Protein 6Y5P (pdb70)

Foldseek 3Di:
DDLQLLVLLVVFWAWDPDDDQDAAVQQRHGLQDFRPDDDPCCVVHQGRNTKTQGHPVGDIHRSVSQSVVCVVDLSQSWGADPPPGDIDGAGFAAADDWDKDWDWDQDAFAVGPPFIKIKIWIFDQKDAAPPSADDHRHIAHEPDPRQIFIFTPDDLSVVLVVLVVVRVVRNNQWHAAADPVPRDHRYIDGHQQQTQRAGHDCPPVSYDDDPCNSVVNQVSSVVNVGHD/DDLQLLVLLVVFWAWDDDDDQAAQPQQRHGLQDFRNDDDDLCPDDFPRNTKTAGPPPRDIHRSSSQSVVCVPDLSQSWGADPPPRDIDGAGFAAADDWDKDWDWDQDFFAPGPPFIKIKIWIFDQKDAGPPSADDHGDIAHEPDPRQIFIFTPDDLSVQLVVLVVVNVVRSQQWGAAADPVPRDHRYIDGHQAQTQRAGHDCPPVSGDDDPCNSVVNQVSSVVNVGHDD

Nearest PDB structures (foldseek):
  6y5n-assembly2_B  TM=1.003E+00  e=3.113E-47  Homo sapiens
  6y5p-assembly1_A  TM=9.994E-01  e=3.962E-47  Homo sapiens
  6y2x-assembly1_A  TM=8.952E-01  e=2.003E-35  Homo sapiens
  6y3j-assembly1_A  TM=8.336E-01  e=1.776E-35  Homo sapiens
  3pg6-assembly2_B  TM=9.636E-01  e=7.253E-16  Homo sapiens

Secondary structure (DSSP, 8-state):
---SHHHHHHHHEEE-SS--S-B-TTT-SBTTS--S--SGGGTTSS-TT-EEEETTTTEEEEHHHHHHHHHTTT--S-EE-TTT--EES-------S-EEEEEEES-PPTT-TT--EEEEEEE---EE--TTSSSTTSEEB--SPSEEEEEESSHHHHHHHHHHHHHHHTT-SEEEE--TTT--SSEEEE-SS----BSS--TTSSBS--TTHHHHHHHHHHHTT---/----HHHHHHHHEEE-SS--S-B-TTT-SBTTS--S--SGGGTTTS-TT-EEEETTT--EEEHHHHHHHHHTS--SS-EE-TTT--EES-------S-EEEEEEES-PPTT-TT--EEEEEEE---EE--TTSSSTTSEEB--SPSEEEEEESSHHHHHHHHHHHHHHHTT-SEEEE--TTT--SSEEEE-SS----BSS--TTSSBS--TTHHHHHHHHHHHTT----

Sequence (457 aa):
KSKNPEDVVRRYMQKVKNPPDEDCTICMERLVTASGYEGVLRHKGVRPELVGRLGRCGHMYHLLCLVAMYSNGNKDGSLQCPTCKAIYGEKTGTQPPGKMEFHLIPHSLPGFPDTQTIRIVYDIPTGIQGPEHPNPGKKFTARGFPRHCCYLPNNEKGRKVLRLLITAWERRLIFTIGTSNTTGESDTVVWNEIHHKTEFGSNLTGHGYPDASSYLDNVLAELTAQGVSEKSKNPEDVVRRYMQKVKNPPDEDCTICMERLVTASGYEGVLRHKGVRPELVGRLGRCGHMYHLLCLVAMYSNGNKDGSLQCPTCKAIYGEKTGTQPPGKMEFHLIPHSLPGFPDTQTIRIVYDIPTGIQGPEHPNPGKKFTARGFPRHCYLPNNEKGRKVLRLLITAWERRLIFTIGTSNTTGESDTVVWNEIHHKTEFGSNLTGHGYPDASSYLDNVLAELTAQGVSEA

Organism: Homo sapiens (NCBI:txid9606)

Solvent-accessible surface area: 23388 Å² total; per-residue (Å²): 215,46,65,92,25,70,64,0,0,112,81,49,14,114,151,26,158,121,28,54,89,109,59,0,42,0,11,59,79,110,6,84,61,32,4,33,25,148,34,128,67,70,143,191,31,5,156,25,77,35,2,1,122,0,32,228,47,14,61,25,1,0,8,0,0,1,8,1,31,15,26,82,40,125,90,18,5,24,4,84,0,13,65,58,63,38,107,29,34,92,44,30,12,30,7,4,109,31,156,35,77,85,82,85,31,100,105,48,3,18,58,37,97,143,34,76,0,4,61,0,18,0,58,2,83,83,25,118,4,16,125,80,15,93,66,79,54,97,127,5,16,19,128,64,36,66,43,63,2,31,3,0,38,42,144,87,0,100,73,0,18,119,9,0,49,40,0,36,128,56,86,2,0,0,32,9,19,68,18,162,130,93,54,49,60,22,3,2,24,75,45,105,1,101,10,12,56,30,53,36,21,8,24,52,33,78,0,0,31,18,105,37,7,12,80,77,0,29,63,44,0,83,74,12,46,2,72,128,207,51,59,93,25,58,66,0,0,110,76,57,18,91,155,28,176,142,29,52,90,111,54,0,46,0,8,60,81,116,6,85,64,30,5,34,25,148,42,135,52,75,142,156,43,6,148,27,89,42,2,0,94,0,28,169,37,16,58,56,2,0,6,0,0,2,4,0,36,15,31,84,47,139,98,26,5,17,4,85,0,15,66,57,66,26,68,11,35,91,43,34,9,30,7,3,108,38,128,28,62,98,73,85,24,97,112,44,3,17,57,38,108,147,35,84,0,3,60,0,21,0,63,3,82,88,26,110,6,16,124,81,16,79,65,72,51,134,164,6,42,21,136,63,37,72,39,65,2,29,3,0,39,43,143,87,0,102,66,0,13,116,8,0,51,40,0,36,122,57,88,8,0,0,29,8,15,72,19,159,128,105,49,49,63,35,2,2,21,78,58,109,1,105,11,12,58,28,60,34,20,6,24,53,30,77,0,0,27,19,102,32,7,10,78,77,0,27,63,44,0,82,65,31,40,2,72,73,156

CATH classification: 3.30.40.10 (+1 more: 3.30.390.130)

GO terms:
  GO:0031625 ubiquitin protein ligase binding (F, IPI)
  GO:0003713 transcription coactivator activity (F, TAS)
  GO:0005737 cytoplasm (C, TAS)
  GO:0006366 transcription by RNA polymerase II (P, TAS)
  GO:0007166 cell surface receptor signaling pathway (P, TAS)
  GO:0005829 cytosol (C, TAS)
  GO:0005515 protein binding (F, IPI)
  GO:0005654 nucleoplasm (C, IDA)
  GO:0005829 cytosol (C, IDA)
  GO:0016604 nuclear body (C, IDA)
  GO:0005112 Notch binding (F, IDA)
  GO:0045665 negative regulation of neuron differentiation (P, IGI)
  GO:0008593 regulation of Notch signaling pathway (P, IGI)

Structure (mmCIF, N/CA/C/O backbone):
data_6Y5P
#
_entry.id   6Y5P
#
_cell.length_a   66.850
_cell.length_b   85.254
_cell.length_c   130.949
_cell.angle_alpha   90.000
_cell.angle_beta   90.000
_cell.angle_gamma   90.000
#
_symmetry.space_group_name_H-M   'P 21 21 21'
#
loop_
_entity.id
_entity.type
_entity.pdbx_description
1 polymer 'E3 ubiquitin-protein ligase DTX1'
2 non-polymer NICOTINAMIDE-ADENINE-DINUCLEOTIDE
3 non-polymer 1,2-ETHANEDIOL
4 non-polymer 'ZINC ION'
5 water water
#
loop_
_atom_site.group_PDB
_atom_site.id
_atom_site.type_symbol
_atom_site.label_atom_id
_atom_site.label_alt_id
_atom_site.label_comp_id
_atom_site.label_asym_id
_atom_site.label_entity_id
_atom_site.label_seq_id
_atom_site.pdbx_PDB_ins_code
_atom_site.Cartn_x
_atom_site.Cartn_y
_atom_site.Cartn_z
_atom_site.occupancy
_atom_site.B_iso_or_equiv
_atom_site.auth_seq_id
_atom_site.auth_comp_id
_atom_site.auth_asym_id
_atom_site.auth_atom_id
_atom_site.pdbx_PDB_model_num
ATOM 1 N N . LYS A 1 3 ? 57.214 65.576 21.785 1.00 70.58 388 LYS A N 1
ATOM 2 C CA . LYS A 1 3 ? 57.827 66.858 21.448 1.00 66.22 388 LYS A CA 1
ATOM 3 C C . LYS A 1 3 ? 58.151 66.826 19.954 1.00 63.21 388 LYS A C 1
ATOM 4 O O . LYS A 1 3 ? 58.348 65.744 19.392 1.00 63.72 388 LYS A O 1
ATOM 22 N N . SER A 1 4 ? 58.207 67.982 19.293 1.00 55.20 389 SER A N 1
ATOM 23 C CA . SER A 1 4 ? 58.402 67.962 17.846 1.00 44.15 389 SER A CA 1
ATOM 24 C C . SER A 1 4 ? 59.750 67.335 17.503 1.00 51.26 389 SER A C 1
ATOM 25 O O . SER A 1 4 ? 60.757 67.606 18.157 1.00 54.76 389 SER A O 1
ATOM 33 N N . LYS A 1 5 ? 59.763 66.498 16.464 1.00 48.50 390 LYS A N 1
ATOM 34 C CA . LYS A 1 5 ? 60.987 65.873 15.962 1.00 45.89 390 LYS A CA 1
ATOM 35 C C . LYS A 1 5 ? 61.560 66.605 14.748 1.00 36.17 390 LYS A C 1
ATOM 36 O O . LYS A 1 5 ? 62.516 66.117 14.137 1.00 33.36 390 LYS A O 1
ATOM 55 N N . ASN A 1 6 ? 60.987 67.761 14.405 1.00 34.97 391 ASN A N 1
ATOM 56 C CA . ASN A 1 6 ? 61.406 68.564 13.256 1.00 40.89 391 ASN A CA 1
ATOM 57 C C . ASN A 1 6 ? 62.800 69.151 13.492 1.00 46.59 391 ASN A C 1
ATOM 58 O O . ASN A 1 6 ? 63.133 69.531 14.623 1.00 55.84 391 ASN A O 1
ATOM 69 N N . PRO A 1 7 ? 63.628 69.249 12.449 1.00 33.56 392 PRO A N 1
ATOM 70 C CA . PRO A 1 7 ? 65.025 69.673 12.668 1.00 38.76 392 PRO A CA 1
ATOM 71 C C . PRO A 1 7 ? 65.145 70.977 13.432 1.00 34.09 392 PRO A C 1
ATOM 72 O O . PRO A 1 7 ? 65.882 71.026 14.409 1.00 25.92 392 PRO A O 1
ATOM 83 N N . GLU A 1 8 ? 64.447 72.036 13.035 1.00 29.31 393 GLU A N 1
ATOM 84 C CA . GLU A 1 8 ? 64.666 73.304 13.725 1.00 32.48 393 GLU A CA 1
ATOM 85 C C . GLU A 1 8 ? 64.231 73.228 15.187 1.00 29.98 393 GLU A C 1
ATOM 86 O O . GLU A 1 8 ? 64.899 73.768 16.085 1.00 29.81 393 GLU A O 1
ATOM 98 N N . ASP A 1 9 ? 63.097 72.588 15.450 1.00 26.25 394 ASP A N 1
ATOM 99 C CA . ASP A 1 9 ? 62.615 72.508 16.827 1.00 28.01 394 ASP A CA 1
ATOM 100 C C . ASP A 1 9 ? 63.545 71.689 17.712 1.00 28.98 394 ASP A C 1
ATOM 101 O O . ASP A 1 9 ? 63.770 72.057 18.870 1.00 26.52 394 ASP A O 1
ATOM 110 N N . VAL A 1 10 ? 64.028 70.544 17.217 1.00 26.64 395 VAL A N 1
ATOM 111 C CA . VAL A 1 10 ? 64.915 69.696 18.012 1.00 28.77 395 VAL A CA 1
ATOM 112 C C . VAL A 1 10 ? 66.207 70.426 18.303 1.00 30.00 395 VAL A C 1
ATOM 113 O O . VAL A 1 10 ? 66.706 70.419 19.433 1.00 31.45 395 VAL A O 1
ATOM 126 N N . VAL A 1 11 ? 66.794 71.042 17.276 1.00 24.22 396 VAL A N 1
ATOM 127 C CA . VAL A 1 11 ? 68.062 71.718 17.469 1.00 26.21 396 VAL A CA 1
ATOM 128 C C . VAL A 1 11 ? 67.891 72.899 18.410 1.00 27.38 396 VAL A C 1
ATOM 129 O O . VAL A 1 11 ? 68.680 73.087 19.340 1.00 31.52 396 VAL A O 1
ATOM 142 N N . ARG A 1 12 ? 66.852 73.703 18.203 1.00 22.19 397 ARG A N 1
ATOM 143 C CA . ARG A 1 12 ? 66.639 74.831 19.105 1.00 25.36 397 ARG A CA 1
ATOM 144 C C . ARG A 1 12 ? 66.422 74.378 20.547 1.00 29.16 397 ARG A C 1
ATOM 145 O O . ARG A 1 12 ? 66.774 75.104 21.485 1.00 29.85 397 ARG A O 1
ATOM 166 N N . ARG A 1 13 ? 65.859 73.196 20.747 1.00 24.65 398 ARG A N 1
ATOM 167 C CA . ARG A 1 13 ? 65.610 72.698 22.099 1.00 27.43 398 ARG A CA 1
ATOM 168 C C . ARG A 1 13 ? 66.906 72.520 22.893 1.00 27.79 398 ARG A C 1
ATOM 169 O O . ARG A 1 13 ? 66.926 72.742 24.106 1.00 27.72 398 ARG A O 1
ATOM 190 N N . TYR A 1 14 ? 67.992 72.110 22.238 1.00 25.21 399 TYR A N 1
ATOM 191 C CA . TYR A 1 14 ? 69.218 71.736 22.932 1.00 23.59 399 TYR A CA 1
ATOM 192 C C . TYR A 1 14 ? 70.366 72.704 22.749 1.00 26.21 399 TYR A C 1
ATOM 193 O O . TYR A 1 14 ? 71.414 72.524 23.390 1.00 29.94 399 TYR A O 1
ATOM 211 N N . MET A 1 15 ? 70.175 73.755 21.975 1.00 21.71 400 MET A N 1
ATOM 212 C CA . MET A 1 15 ? 71.221 74.721 21.687 1.00 23.97 400 MET A CA 1
ATOM 213 C C . MET A 1 15 ? 70.995 75.984 22.492 1.00 28.01 400 MET A C 1
ATOM 214 O O . MET A 1 15 ? 69.883 76.505 22.524 1.00 33.35 400 MET A O 1
ATOM 228 N N . GLN A 1 16 ? 72.041 76.460 23.150 1.00 26.81 401 GLN A N 1
ATOM 229 C CA . GLN A 1 16 ? 71.983 77.698 23.929 1.00 24.94 401 GLN A CA 1
ATOM 230 C C . GLN A 1 16 ? 72.724 78.807 23.201 1.00 28.92 401 GLN A C 1
ATOM 231 O O . GLN A 1 16 ? 73.936 78.699 22.937 1.00 28.23 401 GLN A O 1
ATOM 245 N N . LYS A 1 17 ? 72.026 79.909 22.945 1.00 29.73 402 LYS A N 1
ATOM 246 C CA . LYS A 1 17 ? 72.627 80.986 22.164 1.00 39.28 402 LYS A CA 1
ATOM 247 C C . LYS A 1 17 ? 73.902 81.510 22.816 1.00 32.63 402 LYS A C 1
ATOM 248 O O . LYS A 1 17 ? 73.995 81.618 24.045 1.00 32.66 402 LYS A O 1
ATOM 267 N N . VAL A 1 18 ? 74.878 81.805 21.958 1.00 30.11 403 VAL A N 1
ATOM 268 C CA . VAL A 1 18 ? 76.155 82.426 22.297 1.00 37.51 403 VAL A CA 1
ATOM 269 C C . VAL A 1 18 ? 76.187 83.792 21.624 1.00 35.92 403 VAL A C 1
ATOM 270 O O . VAL A 1 18 ? 76.170 83.882 20.395 1.00 34.38 403 VAL A O 1
ATOM 283 N N . LYS A 1 19 ? 76.262 84.859 22.408 1.00 47.75 404 LYS A N 1
ATOM 284 C CA . LYS A 1 19 ? 76.251 86.186 21.799 1.00 48.18 404 LYS A CA 1
ATOM 285 C C . LYS A 1 19 ? 77.590 86.512 21.144 1.00 42.48 404 LYS A C 1
ATOM 286 O O . LYS A 1 19 ? 77.628 87.073 20.037 1.00 43.85 404 LYS A O 1
ATOM 305 N N . ASN A 1 20 ? 78.705 86.160 21.793 1.00 35.44 405 ASN A N 1
ATOM 306 C CA . ASN A 1 20 ? 80.038 86.535 21.305 1.00 43.09 405 ASN A CA 1
ATOM 307 C C . ASN A 1 20 ? 80.868 85.271 21.101 1.00 50.25 405 ASN A C 1
ATOM 308 O O . ASN A 1 20 ? 81.696 84.904 21.951 1.00 39.20 405 ASN A O 1
ATOM 319 N N . PRO A 1 21 ? 80.669 84.568 19.994 1.00 44.59 406 PRO A N 1
ATOM 320 C CA . PRO A 1 21 ? 81.405 83.326 19.785 1.00 36.93 406 PRO A CA 1
ATOM 321 C C . PRO A 1 21 ? 82.874 83.589 19.508 1.00 36.41 406 PRO A C 1
ATOM 322 O O . PRO A 1 21 ? 83.255 84.652 18.986 1.00 35.65 406 PRO A O 1
ATOM 333 N N . PRO A 1 22 ? 83.726 82.621 19.801 1.00 34.12 407 PRO A N 1
ATOM 334 C CA . PRO A 1 22 ? 85.152 82.771 19.499 1.00 33.46 407 PRO A CA 1
ATOM 335 C C . PRO A 1 22 ? 85.443 82.539 18.025 1.00 45.83 407 PRO A C 1
ATOM 336 O O . PRO A 1 22 ? 84.667 81.945 17.277 1.00 54.23 407 PRO A O 1
ATOM 347 N N . ASP A 1 23 ? 86.621 83.010 17.636 1.00 43.19 408 ASP A N 1
ATOM 348 C CA . ASP A 1 23 ? 87.112 82.889 16.274 1.00 36.05 408 ASP A CA 1
ATOM 349 C C . ASP A 1 23 ? 87.731 81.503 16.088 1.00 44.86 408 ASP A C 1
ATOM 350 O O . ASP A 1 23 ? 88.936 81.330 15.917 1.00 40.48 408 ASP A O 1
ATOM 359 N N . GLU A 1 24 ? 86.864 80.504 16.215 1.00 36.76 409 GLU A N 1
ATOM 360 C CA . GLU A 1 24 ? 87.215 79.104 16.057 1.00 36.12 409 GLU A CA 1
ATOM 361 C C . GLU A 1 24 ? 86.246 78.430 15.097 1.00 34.55 409 GLU A C 1
ATOM 362 O O . GLU A 1 24 ? 85.133 78.903 14.862 1.00 37.90 409 GLU A O 1
ATOM 374 N N . ASP A 1 25 ? 86.700 77.289 14.578 1.00 34.20 410 ASP A N 1
ATOM 375 C CA . ASP A 1 25 ? 85.961 76.588 13.538 1.00 37.18 410 ASP A CA 1
ATOM 376 C C . ASP A 1 25 ? 84.697 75.965 14.103 1.00 28.99 410 ASP A C 1
ATOM 377 O O . ASP A 1 25 ? 84.723 75.301 15.146 1.00 34.35 410 ASP A O 1
ATOM 386 N N . CYS A 1 26 ? 83.589 76.152 13.387 1.00 25.02 411 CYS A N 1
ATOM 387 C CA . CYS A 1 26 ? 82.457 75.247 13.496 1.00 24.52 411 CYS A CA 1
ATOM 388 C C . CYS A 1 26 ? 82.863 73.924 12.877 1.00 28.95 411 CYS A C 1
ATOM 389 O O . CYS A 1 26 ? 83.186 73.871 11.689 1.00 29.43 411 CYS A O 1
ATOM 396 N N . THR A 1 27 ? 82.846 72.854 13.643 1.00 24.93 412 THR A N 1
ATOM 397 C CA . THR A 1 27 ? 83.350 71.610 13.069 1.00 28.61 412 THR A CA 1
ATOM 398 C C . THR A 1 27 ? 82.301 70.848 12.263 1.00 26.58 412 THR A C 1
ATOM 399 O O . THR A 1 27 ? 82.570 69.709 11.821 1.00 31.36 412 THR A O 1
ATOM 410 N N . ILE A 1 28 ? 81.153 71.464 11.977 1.00 24.62 413 ILE A N 1
ATOM 411 C CA . ILE A 1 28 ? 80.233 70.903 10.999 1.00 23.40 413 ILE A CA 1
ATOM 412 C C . ILE A 1 28 ? 80.534 71.479 9.616 1.00 29.12 413 ILE A C 1
ATOM 413 O O . ILE A 1 28 ? 80.761 70.726 8.654 1.00 27.43 413 ILE A O 1
ATOM 429 N N . CYS A 1 29 ? 80.505 72.811 9.485 1.00 24.43 414 CYS A N 1
ATOM 430 C CA . CYS A 1 29 ? 80.687 73.425 8.166 1.00 24.47 414 CYS A CA 1
ATOM 431 C C . CYS A 1 29 ? 82.130 73.845 7.893 1.00 27.31 414 CYS A C 1
ATOM 432 O O . CYS A 1 29 ? 82.461 74.193 6.748 1.00 24.38 414 CYS A O 1
ATOM 439 N N . MET A 1 30 ? 82.976 73.835 8.917 1.00 23.80 415 MET A N 1
ATOM 440 C CA . MET A 1 30 ? 84.385 74.238 8.859 1.00 28.00 415 MET A CA 1
ATOM 441 C C . MET A 1 30 ? 84.584 75.693 8.455 1.00 33.92 415 MET A C 1
ATOM 442 O O . MET A 1 30 ? 85.664 76.067 7.993 1.00 31.24 415 MET A O 1
ATOM 456 N N . GLU A 1 31 ? 83.576 76.533 8.646 1.00 26.97 416 GLU A N 1
ATOM 457 C CA . GLU A 1 31 ? 83.747 77.975 8.689 1.00 25.18 416 GLU A CA 1
ATOM 458 C C . GLU A 1 31 ? 83.865 78.426 10.135 1.00 29.02 416 GLU A C 1
ATOM 459 O O . GLU A 1 31 ? 83.416 77.748 11.056 1.00 30.03 416 GLU A O 1
ATOM 471 N N . ARG A 1 32 ? 84.468 79.595 10.328 1.00 25.95 417 ARG A N 1
ATOM 472 C CA . ARG A 1 32 ? 84.617 80.120 11.676 1.00 27.18 417 ARG A CA 1
ATOM 473 C C . ARG A 1 32 ? 83.264 80.463 12.298 1.00 32.67 417 ARG A C 1
ATOM 474 O O . ARG A 1 32 ? 82.322 80.857 11.624 1.00 31.66 417 ARG A O 1
ATOM 495 N N . LEU A 1 33 ? 83.175 80.316 13.612 1.00 26.87 418 LEU A N 1
ATOM 496 C CA . LEU A 1 33 ? 81.930 80.600 14.305 1.00 25.98 418 LEU A CA 1
ATOM 497 C C . LEU A 1 33 ? 81.572 82.080 14.271 1.00 28.75 418 LEU A C 1
ATOM 498 O O . LEU A 1 33 ? 80.408 82.419 14.493 1.00 33.20 418 LEU A O 1
ATOM 514 N N . VAL A 1 34 ? 82.527 82.973 13.978 1.00 33.27 419 VAL A N 1
ATOM 515 C CA . VAL A 1 34 ? 82.248 84.410 13.913 1.00 34.01 419 VAL A CA 1
ATOM 516 C C . VAL A 1 34 ? 81.807 84.849 12.525 1.00 34.23 419 VAL A C 1
ATOM 517 O O . VAL A 1 34 ? 81.575 86.046 12.298 1.00 40.40 419 VAL A O 1
ATOM 530 N N . THR A 1 35 ? 81.693 83.927 11.595 1.00 34.30 420 THR A N 1
ATOM 531 C CA . THR A 1 35 ? 81.102 84.220 10.304 1.00 35.34 420 THR A CA 1
ATOM 532 C C . THR A 1 35 ? 79.870 83.337 10.071 1.00 38.07 420 THR A C 1
ATOM 533 O O . THR A 1 35 ? 79.513 82.490 10.891 1.00 33.04 420 THR A O 1
ATOM 544 N N . ALA A 1 36 ? 79.224 83.543 8.928 1.00 33.98 421 ALA A N 1
ATOM 545 C CA . ALA A 1 36 ? 78.017 82.804 8.579 1.00 34.85 421 ALA A CA 1
ATOM 546 C C . ALA A 1 36 ? 78.303 81.320 8.383 1.00 26.33 421 ALA A C 1
ATOM 547 O O . ALA A 1 36 ? 79.354 80.923 7.859 1.00 29.81 421 ALA A O 1
ATOM 554 N N . SER A 1 37 ? 77.322 80.494 8.780 1.00 24.19 422 SER A N 1
ATOM 555 C CA . SER A 1 37 ? 77.324 79.079 8.458 1.00 25.31 422 SER A CA 1
ATOM 556 C C . SER A 1 37 ? 77.700 78.848 7.004 1.00 25.77 422 SER A C 1
ATOM 557 O O . SER A 1 37 ? 77.261 79.582 6.117 1.00 27.35 422 SER A O 1
ATOM 565 N N . GLY A 1 38 ? 78.442 77.778 6.753 1.00 29.16 423 GLY A N 1
ATOM 566 C CA . GLY A 1 38 ? 78.770 77.401 5.389 1.00 27.91 423 GLY A CA 1
ATOM 567 C C . GLY A 1 38 ? 77.687 76.612 4.670 1.00 27.82 423 GLY A C 1
ATOM 568 O O . GLY A 1 38 ? 77.813 76.328 3.480 1.00 29.55 423 GLY A O 1
ATOM 572 N N . TYR A 1 39 ? 76.614 76.242 5.364 1.00 25.27 424 TYR A N 1
ATOM 573 C CA . TYR A 1 39 ? 75.525 75.511 4.724 1.00 23.56 424 TYR A CA 1
ATOM 574 C C . TYR A 1 39 ? 74.756 76.388 3.750 1.00 22.93 424 TYR A C 1
ATOM 575 O O . TYR A 1 39 ? 74.266 77.445 4.122 1.00 29.75 424 TYR A O 1
ATOM 593 N N . GLU A 1 40 ? 74.545 75.894 2.518 1.00 27.40 425 GLU A N 1
ATOM 594 C CA . GLU A 1 40 ? 73.746 76.647 1.557 1.00 34.25 425 GLU A CA 1
ATOM 595 C C . GLU A 1 40 ? 72.621 75.832 0.918 1.00 38.38 425 GLU A C 1
ATOM 596 O O . GLU A 1 40 ? 72.079 76.227 -0.119 1.00 52.24 425 GLU A O 1
ATO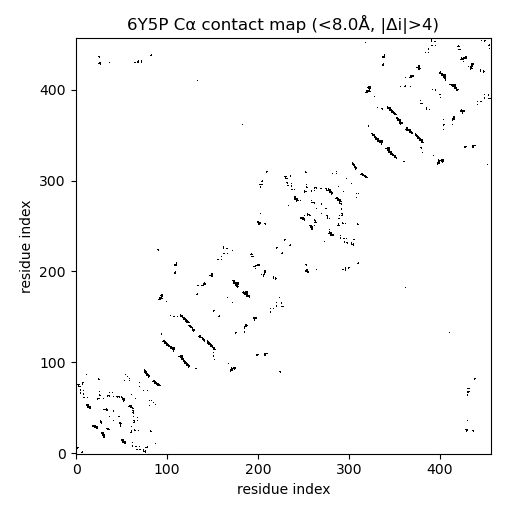M 608 N N . GLY A 1 41 ? 72.221 74.739 1.535 1.00 32.23 426 GLY A N 1
ATOM 609 C CA . GLY A 1 41 ? 71.127 73.934 1.014 1.00 33.27 426 GLY A CA 1
ATOM 610 C C . GLY A 1 41 ? 69.751 74.554 1.229 1.00 41.23 426 GLY A C 1
ATOM 611 O O . GLY A 1 41 ? 69.582 75.696 1.670 1.00 33.17 426 GLY A O 1
ATOM 615 N N . VAL A 1 42 ? 68.740 73.737 0.939 1.00 44.13 427 VAL A N 1
ATOM 616 C CA . VAL A 1 42 ? 67.385 74.247 0.825 1.00 34.58 427 VAL A CA 1
ATOM 617 C C . VAL A 1 42 ? 66.867 74.781 2.159 1.00 27.57 427 VAL A C 1
ATOM 618 O O . VAL A 1 42 ? 66.011 75.675 2.178 1.00 33.40 427 VAL A O 1
ATOM 631 N N . LEU A 1 43 ? 67.385 74.286 3.290 1.00 24.85 428 LEU A N 1
ATOM 632 C CA . LEU A 1 43 ? 66.868 74.721 4.584 1.00 25.13 428 LEU A CA 1
ATOM 633 C C . LEU A 1 43 ? 67.353 76.119 4.980 1.00 30.48 428 LEU A C 1
ATOM 634 O O . LEU A 1 43 ? 66.870 76.665 5.982 1.00 30.84 428 LEU A O 1
ATOM 650 N N . ARG A 1 44 ? 68.307 76.698 4.248 1.00 30.12 429 ARG A N 1
ATOM 651 C CA . ARG A 1 44 ? 68.768 78.034 4.610 1.00 30.98 429 ARG A CA 1
ATOM 652 C C . ARG A 1 44 ? 67.728 79.079 4.257 1.00 42.88 429 ARG A C 1
ATOM 653 O O . ARG A 1 44 ? 67.539 80.045 5.013 1.00 48.72 429 ARG A O 1
ATOM 674 N N . HIS A 1 45 ? 66.974 78.842 3.188 1.00 46.20 430 HIS A N 1
ATOM 675 C CA . HIS A 1 45 ? 66.017 79.834 2.715 1.00 57.48 430 HIS A CA 1
ATOM 676 C C . HIS A 1 45 ? 64.946 80.075 3.767 1.00 42.96 430 HIS A C 1
ATOM 677 O O . HIS A 1 45 ? 64.203 79.158 4.136 1.00 36.99 430 HIS A O 1
ATOM 691 N N . LYS A 1 46 ? 64.867 81.320 4.237 1.00 39.53 431 LYS A N 1
ATOM 692 C CA . LYS A 1 46 ? 63.911 81.703 5.277 1.00 49.71 431 LYS A CA 1
ATOM 693 C C . LYS A 1 46 ? 64.039 80.796 6.495 1.00 40.94 431 LYS A C 1
ATOM 694 O O . LYS A 1 46 ? 63.056 80.435 7.137 1.00 36.60 431 LYS A O 1
ATOM 713 N N . GLY A 1 47 ? 65.262 80.404 6.820 1.00 44.66 432 GLY A N 1
ATOM 714 C CA . GLY A 1 47 ? 65.446 79.559 7.982 1.00 55.56 432 GLY A CA 1
ATOM 715 C C . GLY A 1 47 ? 66.240 80.226 9.080 1.00 55.12 432 GLY A C 1
ATOM 716 O O . GLY A 1 47 ? 66.243 81.450 9.201 1.00 37.08 432 GLY A O 1
ATOM 720 N N . VAL A 1 48 ? 66.881 79.411 9.912 1.00 54.44 433 VAL A N 1
ATOM 721 C CA . VAL A 1 48 ? 67.745 79.917 10.969 1.00 47.10 433 VAL A CA 1
ATOM 722 C C . VAL A 1 48 ? 68.743 80.913 10.389 1.00 49.44 433 VAL A C 1
ATOM 723 O O . VAL A 1 48 ? 69.422 80.624 9.395 1.00 54.87 433 VAL A O 1
ATOM 736 N N . ARG A 1 49 ? 68.859 82.078 11.027 1.00 32.50 434 ARG A N 1
ATOM 737 C CA . ARG A 1 49 ? 69.870 83.046 10.601 1.00 32.37 434 ARG A CA 1
ATOM 738 C C . ARG A 1 49 ? 71.248 82.383 10.614 1.00 30.21 434 ARG A C 1
ATOM 739 O O . ARG A 1 49 ? 71.592 81.693 11.589 1.00 34.72 434 ARG A O 1
ATOM 760 N N . PRO A 1 50 ? 72.052 82.550 9.559 1.00 27.34 435 PRO A N 1
ATOM 761 C CA . PRO A 1 50 ? 73.296 81.745 9.433 1.00 29.95 435 PRO A CA 1
ATOM 762 C C . PRO A 1 50 ? 74.371 82.111 10.413 1.00 28.39 435 PRO A C 1
ATOM 763 O O . PRO A 1 50 ? 75.299 81.309 10.590 1.00 31.31 435 PRO A O 1
ATOM 774 N N . GLU A 1 51 ? 74.298 83.279 11.041 1.00 37.05 436 GLU A N 1
ATOM 775 C CA . GLU A 1 51 ? 75.314 83.730 11.987 1.00 41.77 436 GLU A CA 1
ATOM 776 C C . GLU A 1 51 ? 75.079 83.231 13.403 1.00 31.46 436 GLU A C 1
ATOM 777 O O . GLU A 1 51 ? 75.959 83.380 14.266 1.00 35.39 436 GLU A O 1
ATOM 789 N N . LEU A 1 52 ? 73.906 82.673 13.668 1.00 27.52 437 LEU A N 1
ATOM 790 C CA . LEU A 1 52 ? 73.553 82.268 15.014 1.00 24.31 437 LEU A CA 1
ATOM 791 C C . LEU A 1 52 ? 74.375 81.061 15.450 1.00 26.42 437 LEU A C 1
ATOM 792 O O . LEU A 1 52 ? 74.473 80.066 14.731 1.00 30.25 437 LEU A O 1
ATOM 808 N N . VAL A 1 53 ? 74.950 81.159 16.629 1.00 25.17 438 VAL A N 1
ATOM 809 C CA . VAL A 1 53 ? 75.804 80.126 17.200 1.00 24.61 438 VAL A CA 1
ATOM 810 C C . VAL A 1 53 ? 75.237 79.724 18.538 1.00 24.33 438 VAL A C 1
ATOM 811 O O . VAL A 1 53 ? 74.707 80.563 19.282 1.00 28.52 438 VAL A O 1
ATOM 824 N N . GLY A 1 54 ? 75.323 78.437 18.841 1.00 24.02 439 GLY A N 1
ATOM 825 C CA . GLY A 1 54 ? 74.857 77.936 20.114 1.00 29.26 439 GLY A CA 1
ATOM 826 C C . GLY A 1 54 ? 75.809 76.913 20.704 1.00 27.03 439 GLY A C 1
ATOM 827 O O . GLY A 1 54 ? 76.622 76.316 19.993 1.00 26.39 439 GLY A O 1
ATOM 831 N N . ARG A 1 55 ? 75.663 76.705 22.028 1.00 24.28 440 ARG A N 1
ATOM 832 C CA . ARG A 1 55 ? 76.347 75.656 22.765 1.00 22.95 440 ARG A CA 1
ATOM 833 C C . ARG A 1 55 ? 75.373 74.496 22.914 1.00 24.43 440 ARG A C 1
ATOM 834 O O . ARG A 1 55 ? 74.244 74.672 23.397 1.00 22.13 440 ARG A O 1
ATOM 855 N N . LEU A 1 56 ? 75.838 73.306 22.567 1.00 23.59 441 LEU A N 1
ATOM 856 C CA . LEU A 1 56 ? 74.979 72.130 22.525 1.00 20.83 441 LEU A CA 1
ATOM 857 C C . LEU A 1 56 ? 74.911 71.386 23.854 1.00 23.29 441 LEU A C 1
ATOM 858 O O . LEU A 1 56 ? 75.934 70.930 24.379 1.00 24.34 441 LEU A O 1
ATOM 874 N N . GLY A 1 57 ? 73.698 71.252 24.373 1.00 23.43 442 GLY A N 1
ATOM 875 C CA . GLY A 1 57 ? 73.401 70.376 25.505 1.00 25.25 442 GLY A CA 1
ATOM 876 C C . GLY A 1 57 ? 74.349 70.553 26.678 1.00 30.96 442 GLY A C 1
ATOM 877 O O . GLY A 1 57 ? 74.693 71.677 27.070 1.00 27.50 442 GLY A O 1
ATOM 881 N N . ARG A 1 58 ? 74.744 69.421 27.268 1.00 24.52 443 ARG A N 1
ATOM 882 C CA . ARG A 1 58 ? 75.570 69.398 28.468 1.00 29.29 443 ARG A CA 1
ATOM 883 C C . ARG A 1 58 ? 77.049 69.528 28.141 1.00 26.56 443 ARG A C 1
ATOM 884 O O . ARG A 1 58 ? 77.828 69.993 28.973 1.00 29.97 443 ARG A O 1
ATOM 905 N N . CYS A 1 59 ? 77.479 69.102 26.955 1.00 25.27 444 CYS A N 1
ATOM 906 C CA . CYS A 1 59 ? 78.889 69.180 26.653 1.00 25.52 444 CYS A CA 1
ATOM 907 C C . CYS A 1 59 ? 79.287 70.579 26.238 1.00 23.98 444 CYS A C 1
ATOM 908 O O . CYS A 1 59 ? 80.441 70.958 26.426 1.00 26.53 444 CYS A O 1
ATOM 915 N N . GLY A 1 60 ? 78.353 71.374 25.758 1.00 26.02 445 GLY A N 1
ATOM 916 C CA . GLY A 1 60 ? 78.647 72.750 25.430 1.00 23.86 445 GLY A CA 1
ATOM 917 C C . GLY A 1 60 ? 79.356 72.987 24.108 1.00 24.75 445 GLY A C 1
ATOM 918 O O . GLY A 1 60 ? 79.784 74.109 23.852 1.00 22.28 445 GLY A O 1
ATOM 922 N N . HIS A 1 61 ? 79.522 71.976 23.258 1.00 23.61 446 HIS A N 1
ATOM 923 C CA . HIS A 1 61 ? 80.246 72.216 22.035 1.00 26.25 446 HIS A CA 1
ATOM 924 C C . HIS A 1 61 ? 79.447 73.162 21.152 1.00 25.39 446 HIS A C 1
ATOM 925 O O . HIS A 1 61 ? 78.211 73.158 21.151 1.00 24.07 446 HIS A O 1
ATOM 939 N N . MET A 1 62 ? 80.166 74.011 20.433 1.00 22.43 447 MET A N 1
ATOM 940 C CA . MET A 1 62 ? 79.548 75.135 19.743 1.00 26.88 447 MET A CA 1
ATOM 941 C C . MET A 1 62 ? 79.470 74.915 18.235 1.00 26.52 447 MET A C 1
ATOM 942 O O . MET A 1 62 ? 80.441 74.490 17.593 1.00 27.03 447 MET A O 1
ATOM 956 N N . TYR A 1 63 ? 78.336 75.301 17.667 1.00 26.04 448 TYR A N 1
ATOM 957 C CA . TYR A 1 63 ? 78.069 75.181 16.233 1.00 21.14 448 TYR A CA 1
ATOM 958 C C . TYR A 1 63 ? 77.196 76.337 15.785 1.00 22.95 448 TYR A C 1
ATOM 959 O O . TYR A 1 63 ? 76.437 76.891 16.582 1.00 24.08 448 TYR A O 1
ATOM 977 N N . HIS A 1 64 ? 77.262 76.671 14.486 1.00 25.02 449 HIS A N 1
ATOM 978 C CA . HIS A 1 64 ? 76.168 77.432 13.891 1.00 22.20 449 HIS A CA 1
ATOM 979 C C . HIS A 1 64 ? 74.897 76.629 14.070 1.00 22.70 449 HIS A C 1
ATOM 980 O O . HIS A 1 64 ? 74.878 75.420 13.809 1.00 21.76 449 HIS A O 1
ATOM 994 N N . LEU A 1 65 ? 73.849 77.286 14.548 1.00 26.26 450 LEU A N 1
ATOM 995 C CA . LEU A 1 65 ? 72.579 76.590 14.691 1.00 26.85 450 LEU A CA 1
ATOM 996 C C . LEU A 1 65 ? 72.157 75.992 13.354 1.00 28.04 450 LEU A C 1
ATOM 997 O O . LEU A 1 65 ? 71.715 74.846 13.297 1.00 22.83 450 LEU A O 1
ATOM 1013 N N . LEU A 1 66 ? 72.321 76.752 12.267 1.00 24.62 451 LEU A N 1
ATOM 1014 C CA . LEU A 1 66 ? 71.909 76.276 10.942 1.00 25.11 451 LEU A CA 1
ATOM 1015 C C . LEU A 1 66 ? 72.625 75.003 10.566 1.00 23.32 451 LEU A C 1
ATOM 1016 O O . LEU A 1 66 ? 72.042 74.128 9.909 1.00 27.44 451 LEU A O 1
ATOM 1032 N N . CYS A 1 67 ? 73.906 74.895 10.927 1.00 21.89 452 CYS A N 1
ATOM 1033 C CA . CYS A 1 67 ? 74.666 73.686 10.605 1.00 20.44 452 CYS A CA 1
ATOM 1034 C C . CYS A 1 67 ? 74.102 72.461 11.317 1.00 22.66 452 CYS A C 1
ATOM 1035 O O . CYS A 1 67 ? 74.037 71.365 10.749 1.00 21.45 452 CYS A O 1
ATOM 1042 N N . LEU A 1 68 ? 73.735 72.607 12.581 1.00 25.93 453 LEU A N 1
ATOM 1043 C CA . LEU A 1 68 ? 73.221 71.439 13.283 1.00 22.56 453 LEU A CA 1
ATOM 1044 C C . LEU A 1 68 ? 71.830 71.069 12.774 1.00 22.24 453 LEU A C 1
ATOM 1045 O O . LEU A 1 68 ? 71.467 69.874 12.731 1.00 23.64 453 LEU A O 1
ATOM 1061 N N . VAL A 1 69 ? 71.054 72.068 12.350 1.00 25.31 454 VAL A N 1
ATOM 1062 C CA . VAL A 1 69 ? 69.763 71.796 11.717 1.00 28.60 454 VAL A CA 1
ATOM 1063 C C . VAL A 1 69 ? 69.964 70.951 10.466 1.00 26.14 454 VAL A C 1
ATOM 1064 O O . VAL A 1 69 ? 69.288 69.935 10.265 1.00 23.65 454 VAL A O 1
ATOM 1077 N N . ALA A 1 70 ? 70.927 71.337 9.619 1.00 26.05 455 ALA A N 1
ATOM 1078 C CA . ALA A 1 70 ? 71.209 70.574 8.407 1.00 27.67 455 ALA A CA 1
ATOM 1079 C C . ALA A 1 70 ? 71.690 69.160 8.727 1.00 26.16 455 ALA A C 1
ATOM 1080 O O . ALA A 1 70 ? 71.261 68.174 8.104 1.00 27.40 455 ALA A O 1
ATOM 1087 N N . MET A 1 71 ? 72.613 69.038 9.669 1.00 24.17 456 MET A N 1
ATOM 1088 C CA . MET A 1 71 ? 73.126 67.731 10.014 1.00 22.13 456 MET A CA 1
ATOM 1089 C C . MET A 1 71 ? 71.993 66.840 10.514 1.00 26.07 456 MET A C 1
ATOM 1090 O O . MET A 1 71 ? 71.861 65.682 10.091 1.00 26.36 456 MET A O 1
ATOM 1104 N N . TYR A 1 72 ? 71.155 67.370 11.410 1.00 25.54 457 TYR A N 1
ATOM 1105 C CA . TYR A 1 72 ? 70.052 66.584 11.957 1.00 24.39 457 TYR A CA 1
ATOM 1106 C C . TYR A 1 72 ? 69.082 66.187 10.853 1.00 29.20 457 TYR A C 1
ATOM 1107 O O . TYR A 1 72 ? 68.596 65.042 10.803 1.00 26.57 457 TYR A O 1
ATOM 1125 N N . SER A 1 73 ? 68.822 67.110 9.931 1.00 26.94 458 SER A N 1
ATOM 1126 C CA . SER A 1 73 ? 67.922 66.825 8.818 1.00 31.32 458 SER A CA 1
ATOM 1127 C C . SER A 1 73 ? 68.427 65.698 7.921 1.00 28.74 458 SER A C 1
ATOM 1128 O O . SER A 1 73 ? 67.625 64.953 7.362 1.00 32.43 458 SER A O 1
ATOM 1136 N N . ASN A 1 74 ? 69.726 65.520 7.811 1.00 30.77 459 ASN A N 1
ATOM 1137 C CA . ASN A 1 74 ? 70.295 64.496 6.948 1.00 41.59 459 ASN A CA 1
ATOM 1138 C C . ASN A 1 74 ? 70.351 63.139 7.629 1.00 56.98 459 ASN A C 1
ATOM 1139 O O . ASN A 1 74 ? 70.829 62.177 7.019 1.00 67.62 459 ASN A O 1
ATOM 1150 N N . GLY A 1 75 ? 69.885 63.046 8.873 1.00 40.21 460 GLY A N 1
ATOM 1151 C CA . GLY A 1 75 ? 69.827 61.792 9.587 1.00 35.35 460 GLY A CA 1
ATOM 1152 C C . GLY A 1 75 ? 68.419 61.233 9.596 1.00 30.48 460 GLY A C 1
ATOM 1153 O O . GLY A 1 75 ? 67.559 61.620 8.792 1.00 33.90 460 GLY A O 1
ATOM 1157 N N . ASN A 1 76 ? 68.160 60.368 10.570 1.00 40.82 461 ASN A N 1
ATOM 1158 C CA . ASN A 1 76 ? 66.865 59.713 10.702 1.00 33.06 461 ASN A CA 1
ATOM 1159 C C . ASN A 1 76 ? 65.775 60.626 11.247 1.00 35.23 461 ASN A C 1
ATOM 1160 O O . ASN A 1 76 ? 64.595 60.273 11.172 1.00 54.69 461 ASN A O 1
ATOM 1171 N N . LYS A 1 77 ? 66.156 61.777 11.812 1.00 27.49 462 LYS A N 1
ATOM 1172 C CA . LYS A 1 77 ? 65.202 62.691 12.425 1.00 27.45 462 LYS A CA 1
ATOM 1173 C C . LYS A 1 77 ? 64.342 61.945 13.442 1.00 29.44 462 LYS A C 1
ATOM 1174 O O . LYS A 1 77 ? 63.118 62.018 13.418 1.00 32.35 462 LYS A O 1
ATOM 1193 N N . ASP A 1 78 ? 64.993 61.223 14.343 1.00 26.46 463 ASP A N 1
ATOM 1194 C CA . ASP A 1 78 ? 64.290 60.409 15.333 1.00 29.99 463 ASP A CA 1
ATOM 1195 C C . ASP A 1 78 ? 64.110 61.118 16.674 1.00 32.52 463 ASP A C 1
ATOM 1196 O O . ASP A 1 78 ? 63.667 60.487 17.650 1.00 31.59 463 ASP A O 1
ATOM 1205 N N . GLY A 1 79 ? 64.394 62.411 16.739 1.00 40.38 464 GLY A N 1
ATOM 1206 C CA . GLY A 1 79 ? 64.247 63.166 17.952 1.00 30.85 464 GLY A CA 1
ATOM 1207 C C . GLY A 1 79 ? 65.496 63.232 18.826 1.00 29.52 464 GLY A C 1
ATOM 1208 O O . GLY A 1 79 ? 65.528 64.021 19.778 1.00 57.72 464 GLY A O 1
ATOM 1212 N N . SER A 1 80 ? 66.530 62.454 18.496 1.00 21.89 465 SER A N 1
ATOM 1213 C CA . SER A 1 80 ? 67.796 62.519 19.208 1.00 23.75 465 SER A CA 1
ATOM 1214 C C . SER A 1 80 ? 68.798 63.318 18.381 1.00 25.66 465 SER A C 1
ATOM 1215 O O . SER A 1 80 ? 68.756 63.330 17.154 1.00 28.31 465 SER A O 1
ATOM 1223 N N . LEU A 1 81 ? 69.678 64.012 19.065 1.00 25.42 466 LEU A N 1
ATOM 1224 C CA . LEU A 1 81 ? 70.641 64.899 18.435 1.00 23.30 466 LEU A CA 1
ATOM 1225 C C . LEU A 1 81 ? 72.012 64.539 18.966 1.00 26.06 466 LEU A C 1
ATOM 1226 O O . LEU A 1 81 ? 72.271 64.661 20.166 1.00 30.23 466 LEU A O 1
ATOM 1242 N N . GLN A 1 82 ? 72.920 64.168 18.090 1.00 24.80 467 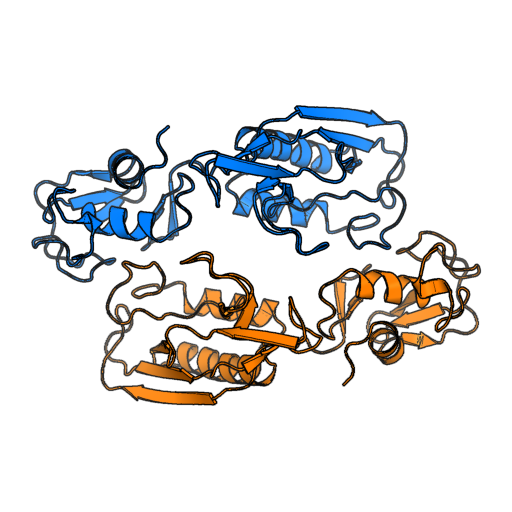GLN A N 1
ATOM 1243 C CA . GLN A 1 82 ? 74.247 63.756 18.525 1.00 22.65 467 GLN A CA 1
ATOM 1244 C C . GLN A 1 82 ? 75.259 64.868 18.303 1.00 24.22 467 GLN A C 1
ATOM 1245 O O . GLN A 1 82 ? 75.312 65.450 17.225 1.00 24.79 467 GLN A O 1
ATOM 1259 N N . CYS A 1 83 ? 76.075 65.143 19.305 1.00 22.97 468 CYS A N 1
ATOM 1260 C CA . CYS A 1 83 ? 77.195 66.075 19.126 1.00 23.07 468 CYS A CA 1
ATOM 1261 C C . CYS A 1 83 ? 78.250 65.491 18.197 1.00 22.95 468 CYS A C 1
ATOM 1262 O O . CYS A 1 83 ? 78.814 64.451 18.510 1.00 27.91 468 CYS A O 1
ATOM 1269 N N . PRO A 1 84 ? 78.579 66.124 17.075 1.00 28.08 469 PRO A N 1
ATOM 1270 C CA . PRO A 1 84 ? 79.624 65.546 16.200 1.00 26.37 469 PRO A CA 1
ATOM 1271 C C . PRO A 1 84 ? 81.018 65.589 16.789 1.00 27.00 469 PRO A C 1
ATOM 1272 O O . PRO A 1 84 ? 81.915 64.876 16.307 1.00 29.95 469 PRO A O 1
ATOM 1283 N N . THR A 1 85 ? 81.264 66.386 17.826 1.00 25.38 470 THR A N 1
ATOM 1284 C CA . THR A 1 85 ? 82.590 66.474 18.395 1.00 26.63 470 THR A CA 1
ATOM 1285 C C . THR A 1 85 ? 82.831 65.359 19.409 1.00 32.69 470 THR A C 1
ATOM 1286 O O . THR A 1 85 ? 83.833 64.645 19.321 1.00 45.14 470 THR A O 1
ATOM 1297 N N . CYS A 1 86 ? 81.918 65.200 20.384 1.00 27.79 471 CYS A N 1
ATOM 1298 C CA . CYS A 1 86 ? 82.159 64.249 21.464 1.00 28.54 471 CYS A CA 1
ATOM 1299 C C . CYS A 1 86 ? 81.214 63.064 21.447 1.00 29.47 471 CYS A C 1
ATOM 1300 O O . CYS A 1 86 ? 81.402 62.140 22.243 1.00 28.42 471 CYS A O 1
ATOM 1307 N N . LYS A 1 87 ? 80.250 63.043 20.538 1.00 25.90 472 LYS A N 1
ATOM 1308 C CA . LYS A 1 87 ? 79.320 61.949 20.294 1.00 28.03 472 LYS A CA 1
ATOM 1309 C C . LYS A 1 87 ? 78.306 61.745 21.405 1.00 26.58 472 LYS A C 1
ATOM 1310 O O . LYS A 1 87 ? 77.518 60.803 21.334 1.00 24.99 472 LYS A O 1
ATOM 1329 N N . ALA A 1 88 ? 78.224 62.657 22.384 1.00 26.55 473 ALA A N 1
ATOM 1330 C CA . ALA A 1 88 ? 77.075 62.649 23.280 1.00 28.28 473 ALA A CA 1
ATOM 1331 C C . ALA A 1 88 ? 75.773 62.820 22.498 1.00 30.66 473 ALA A C 1
ATOM 1332 O O . ALA A 1 88 ? 75.711 63.513 21.476 1.00 49.78 473 ALA A O 1
ATOM 1339 N N . ILE A 1 89 ? 74.714 62.202 23.029 1.00 26.62 474 ILE A N 1
ATOM 1340 C CA . ILE A 1 89 ? 73.397 62.201 22.398 1.00 23.80 474 ILE A CA 1
ATOM 1341 C C . ILE A 1 89 ? 72.382 62.865 23.326 1.00 28.22 474 ILE A C 1
ATOM 1342 O O . ILE A 1 89 ? 72.283 62.523 24.503 1.00 30.41 474 ILE A O 1
ATOM 1358 N N . TYR A 1 90 ? 71.624 63.809 22.785 1.00 24.41 475 TYR A N 1
ATOM 1359 C CA . TYR A 1 90 ? 70.597 64.525 23.506 1.00 24.59 475 TYR A CA 1
ATOM 1360 C C . TYR A 1 90 ? 69.254 64.225 22.887 1.00 32.36 475 TYR A C 1
ATOM 1361 O O . TYR A 1 90 ? 69.127 64.070 21.673 1.00 31.86 475 TYR A O 1
ATOM 1379 N N . GLY A 1 91 ? 68.263 64.185 23.734 1.00 28.02 476 GLY A N 1
ATOM 1380 C CA . GLY A 1 91 ? 66.901 63.900 23.347 1.00 30.39 476 GLY A CA 1
ATOM 1381 C C . GLY A 1 91 ? 66.632 62.405 23.262 1.00 40.67 476 GLY A C 1
ATOM 1382 O O . GLY A 1 91 ? 67.523 61.548 23.308 1.00 45.38 476 GLY A O 1
ATOM 1386 N N . GLU A 1 92 ? 65.379 62.099 23.029 1.00 42.21 477 GLU A N 1
ATOM 1387 C CA . GLU A 1 92 ? 64.901 60.737 23.124 1.00 35.81 477 GLU A CA 1
ATOM 1388 C C . GLU A 1 92 ? 64.613 60.230 21.714 1.00 33.21 477 GLU A C 1
ATOM 1389 O O . GLU A 1 92 ? 63.835 60.839 20.973 1.00 69.21 477 GLU A O 1
ATOM 1401 N N . LYS A 1 93 ? 65.259 59.117 21.361 1.00 29.75 478 LYS A N 1
ATOM 1402 C CA . LYS A 1 93 ? 65.012 58.498 20.075 1.00 30.68 478 LYS A CA 1
ATOM 1403 C C . LYS A 1 93 ? 63.645 57.828 20.096 1.00 33.82 478 LYS A C 1
ATOM 1404 O O . LYS A 1 93 ? 63.360 57.032 20.989 1.00 30.25 478 LYS A O 1
ATOM 1423 N N . THR A 1 94 ? 62.787 58.168 19.141 1.00 27.54 479 THR A N 1
ATOM 1424 C CA . THR A 1 94 ? 61.505 57.485 18.995 1.00 27.41 479 THR A CA 1
ATOM 1425 C C . THR A 1 94 ? 61.337 57.069 17.548 1.00 35.74 479 THR A C 1
ATOM 1426 O O . THR A 1 94 ? 61.987 57.607 16.650 1.00 36.06 479 THR A O 1
ATOM 1437 N N . GLY A 1 95 ? 60.440 56.112 17.325 1.00 28.81 480 GLY A N 1
ATOM 1438 C CA . GLY A 1 95 ? 60.286 55.516 16.011 1.00 29.73 480 GLY A CA 1
ATOM 1439 C C . GLY A 1 95 ? 58.951 55.778 15.336 1.00 28.24 480 GLY A C 1
ATOM 1440 O O . GLY A 1 95 ? 58.240 56.714 15.689 1.00 26.20 480 GLY A O 1
ATOM 1444 N N . THR A 1 96 ? 58.611 54.934 14.357 1.00 24.90 481 THR A N 1
ATOM 1445 C CA . THR A 1 96 ? 57.420 55.118 13.538 1.00 28.35 481 THR A CA 1
ATOM 1446 C C . THR A 1 96 ? 56.442 53.961 13.693 1.00 32.01 481 THR A C 1
ATOM 1447 O O . THR A 1 96 ? 55.513 53.829 12.902 1.00 27.89 481 THR A O 1
ATOM 1458 N N . GLN A 1 97 ? 56.600 53.156 14.715 1.00 35.36 482 GLN A N 1
ATOM 1459 C CA . GLN A 1 97 ? 55.698 52.052 14.981 1.00 27.00 482 GLN A CA 1
ATOM 1460 C C . GLN A 1 97 ? 54.240 52.506 14.935 1.00 26.18 482 GLN A C 1
ATOM 1461 O O . GLN A 1 97 ? 53.884 53.485 15.618 1.00 28.08 482 GLN A O 1
ATOM 1475 N N . PRO A 1 98 ? 53.367 51.818 14.195 1.00 26.34 483 PRO A N 1
ATOM 1476 C CA . PRO A 1 98 ? 51.945 52.214 14.141 1.00 29.73 483 PRO A CA 1
ATOM 1477 C C . PRO A 1 98 ? 51.188 51.765 15.378 1.00 32.80 483 PRO A C 1
ATOM 1478 O O . PRO A 1 98 ? 51.727 51.031 16.212 1.00 31.92 483 PRO A O 1
ATOM 1489 N N . PRO A 1 99 ? 49.921 52.142 15.507 1.00 30.51 484 PRO A N 1
ATOM 1490 C CA . PRO A 1 99 ? 49.144 51.771 16.707 1.00 27.18 484 PRO A CA 1
ATOM 1491 C C . PRO A 1 99 ? 48.982 50.265 16.858 1.00 25.77 484 PRO A C 1
ATOM 1492 O O . PRO A 1 99 ? 48.922 49.511 15.889 1.00 27.53 484 PRO A O 1
ATOM 1503 N N . GLY A 1 100 ? 48.879 49.841 18.103 1.00 28.94 485 GLY A N 1
ATOM 1504 C CA . GLY A 1 100 ? 48.619 48.452 18.377 1.00 31.39 485 GLY A CA 1
ATOM 1505 C C . GLY A 1 100 ? 48.610 48.222 19.862 1.00 32.20 485 GLY A C 1
ATOM 1506 O O . GLY A 1 100 ? 48.490 49.163 20.644 1.00 33.15 485 GLY A O 1
ATOM 1510 N N . LYS A 1 101 ? 48.765 46.965 20.253 1.00 30.70 486 LYS A N 1
ATOM 1511 C CA . LYS A 1 101 ? 48.716 46.582 21.662 1.00 26.63 486 LYS A CA 1
ATOM 1512 C C . LYS A 1 101 ? 49.877 45.661 21.981 1.00 33.36 486 LYS A C 1
ATOM 1513 O O . LYS A 1 101 ? 50.239 44.804 21.168 1.00 27.08 486 LYS A O 1
ATOM 1532 N N . MET A 1 102 ? 50.432 45.851 23.173 1.00 35.44 487 MET A N 1
ATOM 1533 C CA . MET A 1 102 ? 51.449 44.982 23.741 1.00 26.90 487 MET A CA 1
ATOM 1534 C C . MET A 1 102 ? 50.897 44.407 25.034 1.00 28.75 487 MET A C 1
ATOM 1535 O O . MET A 1 102 ? 50.459 45.159 25.919 1.00 27.54 487 MET A O 1
ATOM 1549 N N . GLU A 1 103 ? 50.905 43.089 25.126 1.00 27.83 488 GLU A N 1
ATOM 1550 C CA . GLU A 1 103 ? 50.435 42.388 26.315 1.00 34.34 488 GLU A CA 1
ATOM 1551 C C . GLU A 1 103 ? 51.508 41.405 26.770 1.00 32.80 488 GLU A C 1
ATOM 1552 O O . GLU A 1 103 ? 52.289 40.908 25.960 1.00 26.62 488 GLU A O 1
ATOM 1564 N N . PHE A 1 104 ? 51.563 41.133 28.072 1.00 28.70 489 PHE A N 1
ATOM 1565 C CA . PHE A 1 104 ? 52.466 40.096 28.544 1.00 25.54 489 PHE A CA 1
ATOM 1566 C C . PHE A 1 104 ? 51.902 39.438 29.800 1.00 25.36 489 PHE A C 1
ATOM 1567 O O . PHE A 1 104 ? 51.183 40.083 30.579 1.00 32.45 489 PHE A O 1
ATOM 1584 N N . HIS A 1 105 ? 52.236 38.167 29.983 1.00 37.06 490 HIS A N 1
ATOM 1585 C CA . HIS A 1 105 ? 51.950 37.483 31.239 1.00 34.23 490 HIS A CA 1
ATOM 1586 C C . HIS A 1 105 ? 52.854 36.268 31.336 1.00 27.89 490 HIS A C 1
ATOM 1587 O O . HIS A 1 105 ? 53.547 35.898 30.382 1.00 26.91 490 HIS A O 1
ATOM 1601 N N . LEU A 1 106 ? 52.797 35.622 32.488 1.00 31.77 491 LEU A N 1
ATOM 1602 C CA . LEU A 1 106 ? 53.677 34.505 32.784 1.00 27.00 491 LEU A CA 1
ATOM 1603 C C . LEU A 1 106 ? 53.008 33.204 32.372 1.00 30.77 491 LEU A C 1
ATOM 1604 O O . LEU A 1 106 ? 51.807 33.017 32.561 1.00 33.25 491 LEU A O 1
ATOM 1620 N N . ILE A 1 107 ? 53.795 32.295 31.822 1.00 24.79 492 ILE A N 1
ATOM 1621 C CA . ILE A 1 107 ? 53.293 30.948 31.579 1.00 26.15 492 ILE A CA 1
ATOM 1622 C C . ILE A 1 107 ? 54.165 29.925 32.295 1.00 26.19 492 ILE A C 1
ATOM 1623 O O . ILE A 1 107 ? 55.372 30.150 32.464 1.00 29.13 492 ILE A O 1
ATOM 1639 N N . PRO A 1 108 ? 53.595 28.793 32.719 1.00 25.84 493 PRO A N 1
ATOM 1640 C CA . PRO A 1 108 ? 54.303 27.812 33.561 1.00 26.17 493 PRO A CA 1
ATOM 1641 C C . PRO A 1 108 ? 55.088 26.784 32.748 1.00 26.72 493 PRO A C 1
ATOM 1642 O O . PRO A 1 108 ? 54.902 25.563 32.874 1.00 29.49 493 PRO A O 1
ATOM 1653 N N . HIS A 1 109 ? 56.017 27.292 31.960 1.00 29.62 494 HIS A N 1
ATOM 1654 C CA . HIS A 1 109 ? 56.873 26.520 31.076 1.00 31.95 494 HIS A CA 1
ATOM 1655 C C . HIS A 1 109 ? 58.249 27.171 31.066 1.00 27.44 494 HIS A C 1
ATOM 1656 O O . HIS A 1 109 ? 58.360 28.398 31.110 1.00 33.51 494 HIS A O 1
ATOM 1670 N N . SER A 1 110 ? 59.290 26.348 31.101 1.00 31.00 495 SER A N 1
ATOM 1671 C CA . SER A 1 110 ? 60.655 26.840 31.083 1.00 28.19 495 SER A CA 1
ATOM 1672 C C . SER A 1 110 ? 61.219 26.807 29.672 1.00 27.56 495 SER A C 1
ATOM 1673 O O . SER A 1 110 ? 61.058 25.819 28.955 1.00 34.68 495 SER A O 1
ATOM 1681 N N . LEU A 1 111 ? 61.910 27.864 29.312 1.00 26.69 496 LEU A N 1
ATOM 1682 C CA . LEU A 1 111 ? 62.588 27.934 28.023 1.00 31.22 496 LEU A CA 1
ATOM 1683 C C . LEU A 1 111 ? 63.833 27.053 28.030 1.00 29.97 496 LEU A C 1
ATOM 1684 O O . LEU A 1 111 ? 64.482 26.883 29.070 1.00 35.74 496 LEU A O 1
ATOM 1700 N N . PRO A 1 112 ? 64.190 26.473 26.885 1.00 31.61 497 PRO A N 1
ATOM 1701 C CA . PRO A 1 112 ? 65.493 25.809 26.788 1.00 35.23 497 PRO A CA 1
ATOM 1702 C C . PRO A 1 112 ? 66.604 26.718 27.288 1.00 26.72 497 PRO A C 1
ATOM 1703 O O . PRO A 1 112 ? 66.747 27.864 26.844 1.00 32.94 497 PRO A O 1
ATOM 1714 N N . GLY A 1 113 ? 67.436 26.164 28.169 1.00 32.44 498 GLY A N 1
ATOM 1715 C CA . GLY A 1 113 ? 68.527 26.882 28.770 1.00 30.93 498 GLY A CA 1
ATOM 1716 C C . GLY A 1 113 ? 68.167 27.676 30.008 1.00 40.88 498 GLY A C 1
ATOM 1717 O O . GLY A 1 113 ? 69.055 28.330 30.577 1.00 36.40 498 GLY A O 1
ATOM 1721 N N . PHE A 1 114 ? 66.895 27.675 30.419 1.00 36.55 499 PHE A N 1
ATOM 1722 C CA . PHE A 1 114 ? 66.442 28.378 31.621 1.00 31.92 499 PHE A CA 1
ATOM 1723 C C . PHE A 1 114 ? 65.578 27.440 32.451 1.00 31.17 499 PHE A C 1
ATOM 1724 O O . PHE A 1 114 ? 64.385 27.687 32.689 1.00 30.76 499 PHE A O 1
ATOM 1741 N N . PRO A 1 115 ? 66.161 26.340 32.908 1.00 31.02 500 PRO A N 1
ATOM 1742 C CA . PRO A 1 115 ? 65.396 25.376 33.700 1.00 33.78 500 PRO A CA 1
ATOM 1743 C C . PRO A 1 115 ? 64.836 26.008 34.976 1.00 28.89 500 PRO A C 1
ATOM 1744 O O . PRO A 1 115 ? 65.384 26.972 35.520 1.00 34.30 500 PRO A O 1
ATOM 1755 N N . ASP A 1 116 ? 63.708 25.450 35.408 1.00 28.38 501 ASP A N 1
ATOM 1756 C CA . ASP A 1 116 ? 63.067 25.794 36.672 1.00 32.68 501 ASP A CA 1
ATOM 1757 C C . ASP A 1 116 ? 62.615 27.243 36.710 1.00 30.07 501 ASP A C 1
ATOM 1758 O O . ASP A 1 116 ? 62.539 27.853 37.779 1.00 31.69 501 ASP A O 1
ATOM 1767 N N . THR A 1 117 ? 62.238 27.785 35.557 1.00 26.48 502 THR A N 1
ATOM 1768 C CA . THR A 1 117 ? 61.667 29.116 35.486 1.00 28.12 502 THR A CA 1
ATOM 1769 C C . THR A 1 117 ? 60.301 29.079 34.825 1.00 30.65 502 THR A C 1
ATOM 1770 O O . THR A 1 117 ? 59.905 28.104 34.175 1.00 27.55 502 THR A O 1
ATOM 1781 N N . GLN A 1 118 ? 59.597 30.178 34.996 1.00 24.56 503 GLN A N 1
ATOM 1782 C CA . GLN A 1 118 ? 58.458 30.461 34.161 1.00 27.16 503 GLN A CA 1
ATOM 1783 C C . GLN A 1 118 ? 58.927 31.342 33.016 1.00 26.91 503 GLN A C 1
ATOM 1784 O O . GLN A 1 118 ? 60.046 31.862 33.027 1.00 25.35 503 GLN A O 1
ATOM 1798 N N . THR A 1 119 ? 58.033 31.554 32.055 1.00 23.22 504 THR A N 1
ATOM 1799 C CA . THR A 1 119 ? 58.358 32.320 30.869 1.00 26.31 504 THR A CA 1
ATOM 1800 C C . THR A 1 119 ? 57.428 33.520 30.776 1.00 27.35 504 THR A C 1
ATOM 1801 O O . THR A 1 119 ? 56.213 33.396 30.989 1.00 25.63 504 THR A O 1
ATOM 1812 N N . ILE A 1 120 ? 58.023 34.682 30.493 1.00 28.52 505 ILE A N 1
ATOM 1813 C CA . ILE A 1 120 ? 57.292 35.890 30.138 1.00 22.61 505 ILE A CA 1
ATOM 1814 C C . ILE A 1 120 ? 56.898 35.738 28.678 1.00 23.47 505 ILE A C 1
ATOM 1815 O O . ILE A 1 120 ? 57.762 35.719 27.795 1.00 26.60 505 ILE A O 1
ATOM 1831 N N . ARG A 1 121 ? 55.613 35.684 28.417 1.00 26.35 506 ARG A N 1
ATOM 1832 C CA . ARG A 1 121 ? 55.100 35.639 27.054 1.00 24.17 506 ARG A CA 1
ATOM 1833 C C . ARG A 1 121 ? 54.600 37.026 26.688 1.00 26.43 506 ARG A C 1
ATOM 1834 O O . ARG A 1 121 ? 53.685 37.543 27.345 1.00 31.36 506 ARG A O 1
ATOM 1855 N N . ILE A 1 122 ? 55.202 37.624 25.664 1.00 28.02 507 ILE A N 1
ATOM 1856 C CA . ILE A 1 122 ? 54.823 38.940 25.160 1.00 26.76 507 ILE A CA 1
ATOM 1857 C C . ILE A 1 122 ? 54.028 38.729 23.878 1.00 27.06 507 ILE A C 1
ATOM 1858 O O . ILE A 1 122 ? 54.433 37.952 23.006 1.00 26.58 507 ILE A O 1
ATOM 1874 N N . VAL A 1 123 ? 52.901 39.418 23.750 1.00 27.78 508 VAL A N 1
ATOM 1875 C CA . VAL A 1 123 ? 52.117 39.380 22.518 1.00 26.68 508 VAL A CA 1
ATOM 1876 C C . VAL A 1 123 ? 51.981 40.797 22.003 1.00 27.67 508 VAL A C 1
ATOM 1877 O O . VAL A 1 123 ? 51.571 41.690 22.746 1.00 30.58 508 VAL A O 1
ATOM 1890 N N . TYR A 1 124 ? 52.368 41.003 20.749 1.00 29.21 509 TYR A N 1
ATOM 1891 C CA . TYR A 1 124 ? 52.167 42.264 20.058 1.00 27.90 509 TYR A CA 1
ATOM 1892 C C . TYR A 1 124 ? 51.056 42.075 19.034 1.00 29.41 509 TYR A C 1
ATOM 1893 O O . TYR A 1 124 ? 51.054 41.091 18.287 1.00 31.46 509 TYR A O 1
ATOM 1911 N N . ASP A 1 125 ? 50.126 43.020 18.997 1.00 35.04 510 ASP A N 1
ATOM 1912 C CA . ASP A 1 125 ? 49.044 42.969 18.026 1.00 32.57 510 ASP A CA 1
ATOM 1913 C C . ASP A 1 125 ? 48.907 44.333 17.370 1.00 28.35 510 ASP A C 1
ATOM 1914 O O . ASP A 1 125 ? 48.638 45.328 18.051 1.00 33.31 510 ASP A O 1
ATOM 1923 N N . ILE A 1 126 ? 49.113 44.369 16.045 1.00 30.42 511 ILE A N 1
ATOM 1924 C CA . ILE A 1 126 ? 49.121 45.602 15.277 1.00 27.88 511 ILE A CA 1
ATOM 1925 C C . ILE A 1 126 ? 48.173 45.406 14.097 1.00 27.06 511 ILE A C 1
ATOM 1926 O O . ILE A 1 126 ? 48.375 44.490 13.293 1.00 43.35 511 ILE A O 1
ATOM 1942 N N . PRO A 1 127 ? 47.102 46.189 13.994 1.00 33.03 512 PRO A N 1
ATOM 1943 C CA . PRO A 1 127 ? 46.196 46.070 12.847 1.00 32.54 512 PRO A CA 1
ATOM 1944 C C . PRO A 1 127 ? 46.716 46.847 11.649 1.00 30.54 512 PRO A C 1
ATOM 1945 O O . PRO A 1 127 ? 47.572 47.729 11.760 1.00 31.84 512 PRO A O 1
ATOM 1956 N N . THR A 1 128 ? 46.178 46.494 10.487 1.00 38.55 513 THR A N 1
ATOM 1957 C CA . THR A 1 128 ? 46.458 47.279 9.297 1.00 40.14 513 THR A CA 1
ATOM 1958 C C . THR A 1 128 ? 45.963 48.708 9.506 1.00 34.78 513 THR A C 1
ATOM 1959 O O . THR A 1 128 ? 45.165 49.001 10.404 1.00 38.59 513 THR A O 1
ATOM 1970 N N . GLY A 1 129 ? 46.460 49.603 8.666 1.00 33.60 514 GLY A N 1
ATOM 1971 C CA . GLY A 1 129 ? 46.097 50.992 8.796 1.00 34.58 514 GLY A CA 1
ATOM 1972 C C . GLY A 1 129 ? 46.549 51.810 7.601 1.00 33.24 514 GLY A C 1
ATOM 1973 O O . GLY A 1 129 ? 46.936 51.269 6.563 1.00 36.97 514 GLY A O 1
ATOM 1977 N N . ILE A 1 130 ? 46.529 53.126 7.791 1.00 33.71 515 ILE A N 1
ATOM 1978 C CA . ILE A 1 130 ? 46.949 54.081 6.771 1.00 35.79 515 ILE A CA 1
ATOM 1979 C C . ILE A 1 130 ? 48.256 54.706 7.224 1.00 27.52 515 ILE A C 1
ATOM 1980 O O . ILE A 1 130 ? 48.355 55.213 8.345 1.00 32.04 515 ILE A O 1
ATOM 1996 N N . GLN A 1 131 ? 49.239 54.721 6.337 1.00 27.84 516 GLN A N 1
ATOM 1997 C CA . GLN A 1 131 ? 50.508 55.354 6.667 1.00 30.16 516 GLN A CA 1
ATOM 1998 C C . GLN A 1 131 ? 50.329 56.840 6.934 1.00 36.31 516 GLN A C 1
ATOM 1999 O O . GLN A 1 131 ? 49.629 57.554 6.210 1.00 38.09 516 GLN A O 1
ATOM 2013 N N . GLY A 1 132 ? 50.997 57.300 7.982 1.00 31.60 517 GLY A N 1
ATOM 2014 C CA . GLY A 1 132 ? 51.022 58.691 8.339 1.00 32.34 517 GLY A CA 1
ATOM 2015 C C . GLY A 1 132 ? 52.180 59.432 7.715 1.00 30.05 517 GLY A C 1
ATOM 2016 O O . GLY A 1 132 ? 52.967 58.892 6.924 1.00 27.49 517 GLY A O 1
ATOM 2020 N N . PRO A 1 133 ? 52.297 60.715 8.074 1.00 34.22 518 PRO A N 1
ATOM 2021 C CA . PRO A 1 133 ? 53.368 61.547 7.515 1.00 36.79 518 PRO A CA 1
ATOM 2022 C C . PRO A 1 133 ? 54.752 61.085 7.898 1.00 36.58 518 PRO A C 1
ATOM 2023 O O . PRO A 1 133 ? 55.709 61.415 7.197 1.00 35.62 518 PRO A O 1
ATOM 2034 N N . GLU A 1 134 ? 54.886 60.339 8.993 1.00 32.85 519 GLU A N 1
ATOM 2035 C CA . GLU A 1 134 ? 56.175 59.830 9.416 1.00 34.72 519 GLU A CA 1
ATOM 2036 C C . GLU A 1 134 ? 56.601 58.586 8.643 1.00 31.66 519 GLU A C 1
ATOM 2037 O O . GLU A 1 134 ? 57.733 58.114 8.831 1.00 32.76 519 GLU A O 1
ATOM 2049 N N . HIS A 1 135 ? 55.736 58.055 7.787 1.00 28.24 520 HIS A N 1
ATOM 2050 C CA . HIS A 1 135 ? 55.927 56.782 7.123 1.00 36.67 520 HIS A CA 1
ATOM 2051 C C . HIS A 1 135 ? 56.395 56.982 5.698 1.00 36.08 520 HIS A C 1
ATOM 2052 O O . HIS A 1 135 ? 56.394 58.100 5.172 1.00 32.80 520 HIS A O 1
ATOM 2066 N N . PRO A 1 136 ? 56.844 55.911 5.045 1.00 22.93 521 PRO A N 1
ATOM 2067 C CA . PRO A 1 136 ? 57.476 56.071 3.723 1.00 25.25 521 PRO A CA 1
ATOM 2068 C C . PRO A 1 136 ? 56.530 56.590 2.659 1.00 29.95 521 PRO A C 1
ATOM 2069 O O . PRO A 1 136 ? 56.982 57.256 1.725 1.00 32.79 521 PRO A O 1
ATOM 2080 N N . ASN A 1 137 ? 55.258 56.222 2.717 1.00 26.34 522 ASN A N 1
ATOM 2081 C CA . ASN A 1 137 ? 54.297 56.537 1.659 1.00 29.10 522 ASN A CA 1
ATOM 2082 C C . ASN A 1 137 ? 53.025 57.056 2.317 1.00 32.57 522 ASN A C 1
ATOM 2083 O O . ASN A 1 137 ? 52.021 56.355 2.391 1.00 27.30 522 ASN A O 1
ATOM 2094 N N . PRO A 1 138 ? 53.056 58.267 2.845 1.00 24.92 523 PRO A N 1
ATOM 2095 C CA . PRO A 1 138 ? 51.907 58.779 3.612 1.00 31.97 523 PRO A CA 1
ATOM 2096 C C . PRO A 1 138 ? 50.606 58.672 2.834 1.00 36.19 523 PRO A C 1
ATOM 2097 O O . PRO A 1 138 ? 50.546 59.052 1.683 1.00 34.61 523 PRO A O 1
ATOM 2108 N N . GLY A 1 139 ? 49.555 58.154 3.477 1.00 28.68 524 GLY A N 1
ATOM 2109 C CA . GLY A 1 139 ? 48.253 58.001 2.869 1.00 28.12 524 GLY A CA 1
ATOM 2110 C C . GLY A 1 139 ? 48.016 56.648 2.230 1.00 34.08 524 GLY A C 1
ATOM 2111 O O . GLY A 1 139 ? 46.861 56.271 1.977 1.00 32.78 524 GLY A O 1
ATOM 2115 N N . LYS A 1 140 ? 49.083 55.910 1.962 1.00 33.22 525 LYS A N 1
ATOM 2116 C CA . LYS A 1 140 ? 48.952 54.568 1.445 1.00 26.19 525 LYS A CA 1
ATOM 2117 C C . LYS A 1 140 ? 48.720 53.613 2.610 1.00 30.58 525 LYS A C 1
ATOM 2118 O O . LYS A 1 140 ? 49.272 53.793 3.696 1.00 31.17 525 LYS A O 1
ATOM 2137 N N . LYS A 1 141 ? 47.935 52.575 2.353 1.00 31.87 526 LYS A N 1
ATOM 2138 C CA . LYS A 1 141 ? 47.707 51.524 3.335 1.00 31.14 526 LYS A CA 1
ATOM 2139 C C . LYS A 1 141 ? 49.036 50.857 3.718 1.00 27.73 526 LYS A C 1
ATOM 2140 O O . LYS A 1 141 ? 49.988 50.825 2.937 1.00 31.16 526 LYS A O 1
ATOM 2159 N N . PHE A 1 142 ? 49.090 50.300 4.928 1.00 26.56 527 PHE A N 1
ATOM 2160 C CA . PHE A 1 142 ? 50.155 49.371 5.291 1.00 36.92 527 PHE A CA 1
ATOM 2161 C C . PHE A 1 142 ? 49.516 48.076 5.754 1.00 32.04 527 PHE A C 1
ATOM 2162 O O . PHE A 1 142 ? 48.473 48.091 6.419 1.00 32.32 527 PHE A O 1
ATOM 2179 N N . THR A 1 143 ? 50.157 46.971 5.389 1.00 28.39 528 THR A N 1
ATOM 2180 C CA . THR A 1 143 ? 49.719 45.655 5.808 1.00 30.22 528 THR A CA 1
ATOM 2181 C C . THR A 1 143 ? 50.421 45.287 7.115 1.00 25.36 528 THR A C 1
ATOM 2182 O O . THR A 1 143 ? 51.454 45.847 7.458 1.00 28.89 528 THR A O 1
ATOM 2193 N N . ALA A 1 144 ? 49.865 44.306 7.800 1.00 34.41 529 ALA A N 1
ATOM 2194 C CA . ALA A 1 144 ? 50.403 43.832 9.080 1.00 39.49 529 ALA A CA 1
ATOM 2195 C C . ALA A 1 144 ? 50.235 42.317 9.063 1.00 38.85 529 ALA A C 1
ATOM 2196 O O . ALA A 1 144 ? 49.115 41.814 9.216 1.00 39.07 529 ALA A O 1
ATOM 2203 N N . ARG A 1 145 ? 51.340 41.604 8.863 1.00 40.76 530 ARG A N 1
ATOM 2204 C CA . ARG A 1 145 ? 51.324 40.162 8.648 1.00 39.50 530 ARG A CA 1
ATOM 2205 C C . ARG A 1 145 ? 51.747 39.423 9.906 1.00 37.37 530 ARG A C 1
ATOM 2206 O O . ARG A 1 145 ? 52.681 39.845 10.596 1.00 33.81 530 ARG A O 1
ATOM 2227 N N . GLY A 1 146 ? 51.078 38.311 10.175 1.00 49.56 531 GLY A N 1
ATOM 2228 C CA . GLY A 1 146 ? 51.504 37.410 11.215 1.00 40.37 531 GLY A CA 1
ATOM 2229 C C . GLY A 1 146 ? 51.170 37.867 12.613 1.00 40.72 531 GLY A C 1
ATOM 2230 O O . GLY A 1 146 ? 51.697 37.301 13.579 1.00 39.13 531 GLY A O 1
ATOM 2234 N N . PHE A 1 147 ? 50.293 38.855 12.755 1.00 34.99 532 PHE A N 1
ATOM 2235 C CA . PHE A 1 147 ? 49.889 39.304 14.077 1.00 35.34 532 PHE A CA 1
ATOM 2236 C C . PHE A 1 147 ? 48.643 38.566 14.541 1.00 39.14 532 PHE A C 1
ATOM 2237 O O . PHE A 1 147 ? 47.791 38.195 13.729 1.00 58.48 532 PHE A O 1
ATOM 2254 N N . PRO A 1 148 ? 48.531 38.330 15.854 1.00 36.21 533 PRO A N 1
ATOM 2255 C CA . PRO A 1 148 ? 49.460 38.686 16.945 1.00 38.23 533 PRO A CA 1
ATOM 2256 C C . PRO A 1 148 ? 50.783 37.893 16.912 1.00 36.28 533 PRO A C 1
ATOM 2257 O O . PRO A 1 148 ? 50.785 36.690 16.622 1.00 36.29 533 PRO A O 1
ATOM 2268 N N . ARG A 1 149 ? 51.895 38.588 17.161 1.00 31.36 534 ARG A N 1
ATOM 2269 C CA . ARG A 1 149 ? 53.221 37.982 17.208 1.00 30.25 534 ARG A CA 1
ATOM 2270 C C . ARG A 1 149 ? 53.587 37.708 18.665 1.00 31.28 534 ARG A C 1
ATOM 2271 O O . ARG A 1 149 ? 53.574 38.625 19.498 1.00 31.45 534 ARG A O 1
ATOM 2292 N N . HIS A 1 150 ? 53.901 36.442 18.956 1.00 28.27 535 HIS A N 1
ATOM 2293 C CA . HIS A 1 150 ? 54.223 35.964 20.296 1.00 28.00 535 HIS A CA 1
ATOM 2294 C C . HIS A 1 150 ? 55.728 35.883 20.455 1.00 30.01 535 HIS A C 1
ATOM 2295 O O . HIS A 1 150 ? 56.431 35.433 19.546 1.00 30.16 535 HIS A O 1
ATOM 2309 N N A CYS A 1 151 ? 56.218 36.331 21.615 0.32 23.54 536 CYS A N 1
ATOM 2310 N N B CYS A 1 151 ? 56.235 36.302 21.610 0.68 26.10 536 CYS A N 1
ATOM 2311 C CA A CYS A 1 151 ? 57.642 36.389 21.918 0.32 22.25 536 CYS A CA 1
ATOM 2312 C CA B CYS A 1 151 ? 57.656 36.116 21.853 0.68 20.30 536 CYS A CA 1
ATOM 2313 C C A CYS A 1 151 ? 57.866 35.835 23.323 0.32 24.41 536 CYS A C 1
ATOM 2314 C C B CYS A 1 151 ? 57.891 35.929 23.341 0.68 24.57 536 CYS A C 1
ATOM 2315 O O A CYS A 1 151 ? 56.917 35.639 24.091 0.32 21.87 536 CYS A O 1
ATOM 2316 O O B CYS A 1 151 ? 56.988 36.095 24.169 0.68 24.85 536 CYS A O 1
ATOM 2331 N N . TYR A 1 152 ? 59.127 35.556 23.666 1.00 23.30 537 TYR A N 1
ATOM 2332 C CA . TYR A 1 152 ? 59.383 34.900 24.954 1.00 24.22 537 TYR A CA 1
ATOM 2333 C C . TYR A 1 152 ? 60.672 35.384 25.591 1.00 28.16 537 TYR A C 1
ATOM 2334 O O . TYR A 1 152 ? 61.688 35.584 24.915 1.00 26.06 537 TYR A O 1
ATOM 2351 N N . LEU A 1 153 ? 60.621 35.514 26.915 1.00 25.75 538 LEU A N 1
ATOM 2352 C CA . LEU A 1 153 ? 61.764 35.843 27.770 1.00 25.55 538 LEU A CA 1
ATOM 2353 C C . LEU A 1 153 ? 61.650 34.959 29.000 1.00 23.13 538 LEU A C 1
ATOM 2354 O O . LEU A 1 153 ? 60.530 34.679 29.459 1.00 32.37 538 LEU A O 1
ATOM 2370 N N . PRO A 1 154 ? 62.764 34.493 29.557 1.00 23.39 539 PRO A N 1
ATOM 2371 C CA . PRO A 1 154 ? 62.682 33.790 30.837 1.00 21.75 539 PRO A CA 1
ATOM 2372 C C . PRO A 1 154 ? 62.344 34.768 31.951 1.00 24.92 539 PRO A C 1
ATOM 2373 O O . PRO A 1 154 ? 62.782 35.916 31.932 1.00 27.21 539 PRO A O 1
ATOM 2384 N N . ASN A 1 155 ? 61.547 34.311 32.911 1.00 24.18 540 ASN A N 1
ATOM 2385 C CA . ASN A 1 155 ? 61.213 35.150 34.069 1.00 26.07 540 ASN A CA 1
ATOM 2386 C C . ASN A 1 155 ? 62.298 35.013 35.130 1.00 23.67 540 ASN A C 1
ATOM 2387 O O . ASN A 1 155 ? 62.126 34.410 36.200 1.00 26.17 540 ASN A O 1
ATOM 2398 N N . ASN A 1 156 ? 63.424 35.661 34.849 1.00 26.05 541 ASN A N 1
ATOM 2399 C CA . ASN A 1 156 ? 64.523 35.784 35.799 1.00 26.62 541 ASN A CA 1
ATOM 2400 C C . ASN A 1 156 ? 64.900 37.250 35.835 1.00 27.64 541 ASN A C 1
ATOM 2401 O O . ASN A 1 156 ? 64.253 38.079 35.185 1.00 24.27 541 ASN A O 1
ATOM 2412 N N . GLU A 1 157 ? 65.925 37.590 36.625 1.00 28.22 542 GLU A N 1
ATOM 2413 C CA . GLU A 1 157 ? 66.250 39.000 36.831 1.00 29.36 542 GLU A CA 1
ATOM 2414 C C . GLU A 1 157 ? 66.530 39.709 35.511 1.00 29.29 542 GLU A C 1
ATOM 2415 O O . GLU A 1 157 ? 66.037 40.817 35.259 1.00 28.50 542 GLU A O 1
ATOM 2427 N N . LYS A 1 158 ? 67.354 39.098 34.674 1.00 29.09 543 LYS A N 1
ATOM 2428 C CA . LYS A 1 158 ? 67.745 39.759 33.435 1.00 28.37 543 LYS A CA 1
ATOM 2429 C C . LYS A 1 158 ? 66.588 39.805 32.445 1.00 25.60 543 LYS A C 1
ATOM 2430 O O . LYS A 1 158 ? 66.398 40.803 31.745 1.00 28.12 543 LYS A O 1
ATOM 2449 N N . GLY A 1 159 ? 65.779 38.752 32.392 1.00 30.51 544 GLY A N 1
ATOM 2450 C CA . GLY A 1 159 ? 64.606 38.794 31.529 1.00 25.61 544 GLY A CA 1
ATOM 2451 C C . GLY A 1 159 ? 63.621 39.866 31.941 1.00 27.92 544 GLY A C 1
ATOM 2452 O O . GLY A 1 159 ? 63.025 40.522 31.096 1.00 25.68 544 GLY A O 1
ATOM 2456 N N . ARG A 1 160 ? 63.435 40.063 33.254 1.00 30.48 545 ARG A N 1
ATOM 2457 C CA . ARG A 1 160 ? 62.530 41.127 33.677 1.00 25.67 545 ARG A CA 1
ATOM 2458 C C . ARG A 1 160 ? 63.090 42.508 33.342 1.00 24.39 545 ARG A C 1
ATOM 2459 O O . ARG A 1 160 ? 62.328 43.443 33.084 1.00 27.26 545 ARG A O 1
ATOM 2480 N N . LYS A 1 161 ? 64.404 42.673 33.388 1.00 25.25 546 LYS A N 1
ATOM 2481 C CA . LYS A 1 161 ? 65.005 43.926 32.957 1.00 24.41 546 LYS A CA 1
ATOM 2482 C C . LYS A 1 161 ? 64.750 44.157 31.479 1.00 26.16 546 LYS A C 1
ATOM 2483 O O . LYS A 1 161 ? 64.315 45.240 31.065 1.00 28.70 546 LYS A O 1
ATOM 2502 N N . VAL A 1 162 ? 64.982 43.132 30.665 1.00 26.37 547 VAL A N 1
ATOM 2503 C CA . VAL A 1 162 ? 64.667 43.253 29.248 1.00 25.21 547 VAL A CA 1
ATOM 2504 C C . VAL A 1 162 ? 63.200 43.616 29.049 1.00 31.75 547 VAL A C 1
ATOM 2505 O O . VAL A 1 162 ? 62.877 44.485 28.237 1.00 27.11 547 VAL A O 1
ATOM 2518 N N . LEU A 1 163 ? 62.283 42.957 29.764 1.00 25.24 548 LEU A N 1
ATOM 2519 C CA . LEU A 1 163 ? 60.867 43.311 29.634 1.00 22.45 548 LEU A CA 1
ATOM 2520 C C . LEU A 1 163 ? 60.634 44.788 29.942 1.00 23.13 548 LEU A C 1
ATOM 2521 O O . LEU A 1 163 ? 59.904 45.476 29.214 1.00 27.88 548 LEU A O 1
ATOM 2537 N N . ARG A 1 164 ? 61.221 45.295 31.036 1.00 27.00 549 ARG A N 1
ATOM 2538 C CA . ARG A 1 164 ? 60.993 46.700 31.380 1.00 33.70 549 ARG A CA 1
ATOM 2539 C C . ARG A 1 164 ? 61.433 47.604 30.241 1.00 24.83 549 ARG A C 1
ATOM 2540 O O . ARG A 1 164 ? 60.766 48.590 29.910 1.00 28.24 549 ARG A O 1
ATOM 2561 N N . LEU A 1 165 ? 62.577 47.287 29.655 1.00 25.36 550 LEU A N 1
ATOM 2562 C CA . LEU A 1 165 ? 63.113 48.110 28.570 1.00 21.79 550 LEU A CA 1
ATOM 2563 C C . LEU A 1 165 ? 62.306 47.943 27.276 1.00 29.27 550 LEU A C 1
ATOM 2564 O O . LEU A 1 165 ? 62.134 48.907 26.522 1.00 29.02 550 LEU A O 1
ATOM 2580 N N . LEU A 1 166 ? 61.830 46.723 26.979 1.00 28.55 551 LEU A N 1
ATOM 2581 C CA . LEU A 1 166 ? 60.956 46.546 25.815 1.00 26.71 551 LEU A CA 1
ATOM 2582 C C . LEU A 1 166 ? 59.671 47.355 25.940 1.00 25.83 551 LEU A C 1
ATOM 2583 O O . LEU A 1 166 ? 59.139 47.857 24.939 1.00 26.04 551 LEU A O 1
ATOM 2599 N N . ILE A 1 167 ? 59.118 47.452 27.149 1.00 27.63 552 ILE A N 1
ATOM 2600 C CA . ILE A 1 167 ? 57.931 48.265 27.347 1.00 23.03 552 ILE A CA 1
ATOM 2601 C C . ILE A 1 167 ? 58.252 49.711 27.019 1.00 27.32 552 ILE A C 1
ATOM 2602 O O . ILE A 1 167 ? 57.469 50.408 26.350 1.00 28.07 552 ILE A O 1
ATOM 2618 N N . THR A 1 168 ? 59.408 50.182 27.482 1.00 22.85 553 THR A N 1
ATOM 2619 C CA . THR A 1 168 ? 59.828 51.541 27.155 1.00 30.53 553 THR A CA 1
ATOM 2620 C C . THR A 1 168 ? 60.018 51.711 25.652 1.00 32.51 553 THR A C 1
ATOM 2621 O O . THR A 1 168 ? 59.572 52.705 25.076 1.00 26.66 553 THR A O 1
ATOM 2632 N N . ALA A 1 169 ? 60.687 50.758 25.007 1.00 23.23 554 ALA A N 1
ATOM 2633 C CA . ALA A 1 169 ? 60.875 50.838 23.556 1.00 24.70 554 ALA A CA 1
ATOM 2634 C C . ALA A 1 169 ? 59.530 50.844 22.846 1.00 26.32 554 ALA A C 1
ATOM 2635 O O . ALA A 1 169 ? 59.340 51.566 21.863 1.00 26.09 554 ALA A O 1
ATOM 2642 N N . TRP A 1 170 ? 58.579 50.040 23.323 1.00 23.36 555 TRP A N 1
ATOM 2643 C CA . TRP A 1 170 ? 57.246 50.035 22.721 1.00 25.47 555 TRP A CA 1
ATOM 2644 C C . TRP A 1 170 ? 56.587 51.408 22.833 1.00 26.87 555 TRP A C 1
ATOM 2645 O O . TRP A 1 170 ? 56.016 51.931 21.864 1.00 26.65 555 TRP A O 1
ATOM 2666 N N . GLU A 1 171 ? 56.671 52.022 24.013 1.00 23.34 556 GLU A N 1
ATOM 2667 C CA . GLU A 1 171 ? 56.066 53.338 24.201 1.00 24.35 556 GLU A CA 1
ATOM 2668 C C . GLU A 1 171 ? 56.758 54.395 23.332 1.00 25.54 556 GLU A C 1
ATOM 2669 O O . GLU A 1 171 ? 56.134 55.373 22.918 1.00 52.23 556 GLU A O 1
ATOM 2681 N N . ARG A 1 172 ? 58.041 54.183 23.040 1.00 24.22 557 ARG A N 1
ATOM 2682 C CA . ARG A 1 172 ? 58.797 55.076 22.170 1.00 28.97 557 ARG A CA 1
ATOM 2683 C C . ARG A 1 172 ? 58.681 54.687 20.705 1.00 32.66 557 ARG A C 1
ATOM 2684 O O . ARG A 1 172 ? 59.412 55.242 19.867 1.00 25.51 557 ARG A O 1
ATOM 2705 N N . ARG A 1 173 ? 57.801 53.725 20.397 1.00 28.53 558 ARG A N 1
ATOM 2706 C CA . ARG A 1 173 ? 57.463 53.361 19.023 1.00 22.05 558 ARG A CA 1
ATOM 2707 C C . ARG A 1 173 ? 58.673 52.808 18.283 1.00 27.67 558 ARG A C 1
ATOM 2708 O O . ARG A 1 173 ? 58.868 53.084 17.090 1.00 29.87 558 ARG A O 1
ATOM 2729 N N . LEU A 1 174 ? 59.475 51.991 18.986 1.00 26.86 559 LEU A N 1
ATOM 2730 C CA . LEU A 1 174 ? 60.723 51.455 18.462 1.00 25.03 559 LEU A CA 1
ATOM 2731 C C . LEU A 1 174 ? 60.686 49.965 18.143 1.00 25.69 559 LEU A C 1
ATOM 2732 O O . LEU A 1 174 ? 61.629 49.464 17.525 1.00 31.51 559 LEU A O 1
ATOM 2748 N N . ILE A 1 175 ? 59.649 49.235 18.535 1.00 24.27 560 ILE A N 1
ATOM 2749 C CA . ILE A 1 175 ? 59.706 47.793 18.334 1.00 27.47 560 ILE A CA 1
ATOM 2750 C C . ILE A 1 175 ? 59.460 47.431 16.881 1.00 24.35 560 ILE A C 1
ATOM 2751 O O . ILE A 1 175 ? 60.094 46.513 16.350 1.00 29.72 560 ILE A O 1
ATOM 2767 N N . PHE A 1 176 ? 58.492 48.072 16.234 1.00 23.51 561 PHE A N 1
ATOM 2768 C CA . PHE A 1 176 ? 58.196 47.813 14.840 1.00 25.65 561 PHE A CA 1
ATOM 2769 C C . PHE A 1 176 ? 58.336 49.102 14.035 1.00 27.46 561 PHE A C 1
ATOM 2770 O O . PHE A 1 176 ? 58.356 50.212 14.583 1.00 30.11 561 PHE A O 1
ATOM 2787 N N . THR A 1 177 ? 58.464 48.944 12.733 1.00 28.56 562 THR A N 1
ATOM 2788 C CA . THR A 1 177 ? 58.437 50.095 11.843 1.00 29.47 562 THR A CA 1
ATOM 2789 C C . THR A 1 177 ? 57.632 49.683 10.617 1.00 30.84 562 THR A C 1
ATOM 2790 O O . THR A 1 177 ? 57.106 48.566 10.546 1.00 29.08 562 THR A O 1
ATOM 2801 N N . ILE A 1 178 ? 57.449 50.620 9.693 1.00 28.92 563 ILE A N 1
ATOM 2802 C CA . ILE A 1 178 ? 56.820 50.343 8.406 1.00 26.43 563 ILE A CA 1
ATOM 2803 C C . ILE A 1 178 ? 57.895 50.444 7.338 1.00 23.54 563 ILE A C 1
ATOM 2804 O O . ILE A 1 178 ? 58.643 51.425 7.286 1.00 31.04 563 ILE A O 1
ATOM 2820 N N . GLY A 1 179 ? 58.000 49.394 6.548 1.00 33.51 564 GLY A N 1
ATOM 2821 C CA . GLY A 1 179 ? 58.976 49.292 5.480 1.00 34.31 564 GLY A CA 1
ATOM 2822 C C . GLY A 1 179 ? 58.818 48.008 4.699 1.00 33.90 564 GLY A C 1
ATOM 2823 O O . GLY A 1 179 ? 57.698 47.510 4.493 1.00 30.25 564 GLY A O 1
ATOM 2827 N N . THR A 1 180 ? 59.941 47.456 4.253 1.00 33.68 565 THR A N 1
ATOM 2828 C CA . THR A 1 180 ? 59.941 46.258 3.431 1.00 38.01 565 THR A CA 1
ATOM 2829 C C . THR A 1 180 ? 60.467 45.068 4.226 1.00 27.30 565 THR A C 1
ATOM 2830 O O . THR A 1 180 ? 61.537 45.140 4.828 1.00 43.17 565 THR 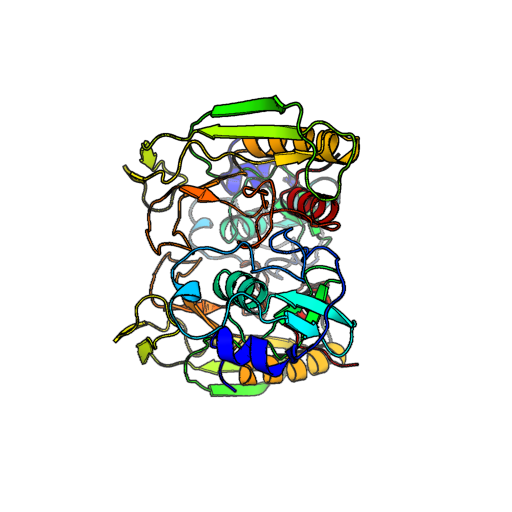A O 1
ATOM 2841 N N . SER A 1 181 ? 59.704 43.982 4.198 1.00 32.23 566 SER A N 1
ATOM 2842 C CA . SER A 1 181 ? 60.073 42.748 4.888 1.00 38.38 566 SER A CA 1
ATOM 2843 C C . SER A 1 181 ? 61.238 42.088 4.167 1.00 47.62 566 SER A C 1
ATOM 2844 O O . SER A 1 181 ? 61.135 41.773 2.978 1.00 48.12 566 SER A O 1
ATOM 2852 N N . ASN A 1 182 ? 62.322 41.845 4.898 1.00 48.21 567 ASN A N 1
ATOM 2853 C CA . ASN A 1 182 ? 63.446 41.081 4.373 1.00 42.92 567 ASN A CA 1
ATOM 2854 C C . ASN A 1 182 ? 63.105 39.615 4.186 1.00 47.19 567 ASN A C 1
ATOM 2855 O O . ASN A 1 182 ? 63.848 38.905 3.501 1.00 63.33 567 ASN A O 1
ATOM 2866 N N . THR A 1 183 ? 62.001 39.147 4.775 1.00 38.64 568 THR A N 1
ATOM 2867 C CA . THR A 1 183 ? 61.589 37.757 4.676 1.00 35.15 568 THR A CA 1
ATOM 2868 C C . THR A 1 183 ? 60.672 37.502 3.483 1.00 48.21 568 THR A C 1
ATOM 2869 O O . THR A 1 183 ? 60.802 36.473 2.818 1.00 61.88 568 THR A O 1
ATOM 2880 N N . THR A 1 184 ? 59.765 38.435 3.190 1.00 56.76 569 THR A N 1
ATOM 2881 C CA . THR A 1 184 ? 58.754 38.242 2.160 1.00 47.71 569 THR A CA 1
ATOM 2882 C C . THR A 1 184 ? 58.921 39.171 0.968 1.00 41.89 569 THR A C 1
ATOM 2883 O O . THR A 1 184 ? 58.270 38.947 -0.059 1.00 53.65 569 THR A O 1
ATOM 2894 N N . GLY A 1 185 ? 59.749 40.206 1.082 1.00 47.41 570 GLY A N 1
ATOM 2895 C CA . GLY A 1 185 ? 59.884 41.230 0.062 1.00 50.69 570 GLY A CA 1
ATOM 2896 C C . GLY A 1 185 ? 58.745 42.230 -0.007 1.00 53.81 570 GLY A C 1
ATOM 2897 O O . GLY A 1 185 ? 58.868 43.230 -0.721 1.00 55.43 570 GLY A O 1
ATOM 2901 N N . GLU A 1 186 ? 57.655 42.017 0.729 1.00 44.41 571 GLU A N 1
ATOM 2902 C CA . GLU A 1 186 ? 56.518 42.931 0.676 1.00 40.69 571 GLU A CA 1
ATOM 2903 C C . GLU A 1 186 ? 56.913 44.309 1.215 1.00 46.83 571 GLU A C 1
ATOM 2904 O O . GLU A 1 186 ? 57.541 44.420 2.272 1.00 44.05 571 GLU A O 1
ATOM 2916 N N . SER A 1 187 ? 56.550 45.364 0.484 1.00 41.39 572 SER A N 1
ATOM 2917 C CA . SER A 1 187 ? 56.763 46.735 0.936 1.00 37.79 572 SER A CA 1
ATOM 2918 C C . SER A 1 187 ? 55.516 47.230 1.689 1.00 25.44 572 SER A C 1
ATOM 2919 O O . SER A 1 187 ? 54.492 46.555 1.742 1.00 34.06 572 SER A O 1
ATOM 2927 N N . ASP A 1 188 ? 55.623 48.415 2.291 1.00 35.90 573 ASP A N 1
ATOM 2928 C CA . ASP A 1 188 ? 54.494 49.054 2.984 1.00 35.61 573 ASP A CA 1
ATOM 2929 C C . ASP A 1 188 ? 53.886 48.099 4.015 1.00 32.92 573 ASP A C 1
ATOM 2930 O O . ASP A 1 188 ? 52.667 47.885 4.092 1.00 31.97 573 ASP A O 1
ATOM 2939 N N . THR A 1 189 ? 54.755 47.499 4.839 1.00 30.92 574 THR A N 1
ATOM 2940 C CA . THR A 1 189 ? 54.269 46.487 5.769 1.00 30.28 574 THR A CA 1
ATOM 2941 C C . THR A 1 189 ? 54.964 46.665 7.108 1.00 26.10 574 THR A C 1
ATOM 2942 O O . THR A 1 189 ? 56.026 47.294 7.213 1.00 32.85 574 THR A O 1
ATOM 2953 N N . VAL A 1 190 ? 54.308 46.177 8.148 1.00 28.91 575 VAL A N 1
ATOM 2954 C CA . VAL A 1 190 ? 54.852 46.301 9.497 1.00 29.82 575 VAL A CA 1
ATOM 2955 C C . VAL A 1 190 ? 55.942 45.262 9.680 1.00 27.41 575 VAL A C 1
ATOM 2956 O O . VAL A 1 190 ? 55.698 44.062 9.504 1.00 27.84 575 VAL A O 1
ATOM 2969 N N . VAL A 1 191 ? 57.128 45.711 10.060 1.00 23.99 576 VAL A N 1
ATOM 2970 C CA . VAL A 1 191 ? 58.256 44.802 10.210 1.00 28.27 576 VAL A CA 1
ATOM 2971 C C . VAL A 1 191 ? 58.904 45.026 11.560 1.00 26.94 576 VAL A C 1
ATOM 2972 O O . VAL A 1 191 ? 58.866 46.130 12.117 1.00 28.46 576 VAL A O 1
ATOM 2985 N N . TRP A 1 192 ? 59.536 43.975 12.070 1.00 31.96 577 TRP A N 1
ATOM 2986 C CA . TRP A 1 192 ? 60.417 44.142 13.219 1.00 29.19 577 TRP A CA 1
ATOM 2987 C C . TRP A 1 192 ? 61.474 45.171 12.917 1.00 29.06 577 TRP A C 1
ATOM 2988 O O . TRP A 1 192 ? 62.009 45.239 11.795 1.00 32.02 577 TRP A O 1
ATOM 3009 N N . ASN A 1 193 ? 61.777 45.970 13.920 1.00 28.91 578 ASN A N 1
ATOM 3010 C CA . ASN A 1 193 ? 62.827 46.952 13.807 1.00 29.33 578 ASN A CA 1
ATOM 3011 C C . ASN A 1 193 ? 64.163 46.335 14.261 1.00 32.74 578 ASN A C 1
ATOM 3012 O O . ASN A 1 193 ? 64.436 45.179 13.940 1.00 37.93 578 ASN A O 1
ATOM 3023 N N . GLU A 1 194 ? 64.990 47.038 15.028 1.00 27.74 579 GLU A N 1
ATOM 3024 C CA . GLU A 1 194 ? 66.343 46.547 15.283 1.00 35.43 579 GLU A CA 1
ATOM 3025 C C . GLU A 1 194 ? 66.511 45.933 16.677 1.00 33.45 579 GLU A C 1
ATOM 3026 O O . GLU A 1 194 ? 67.632 45.860 17.186 1.00 34.93 579 GLU A O 1
ATOM 3038 N N . ILE A 1 195 ? 65.430 45.515 17.307 1.00 27.03 580 ILE A N 1
ATOM 3039 C CA . ILE A 1 195 ? 65.482 44.913 18.644 1.00 24.63 580 ILE A CA 1
ATOM 3040 C C . ILE A 1 195 ? 64.970 43.494 18.480 1.00 31.03 580 ILE A C 1
ATOM 3041 O O . ILE A 1 195 ? 63.759 43.278 18.288 1.00 28.81 580 ILE A O 1
ATOM 3057 N N . HIS A 1 196 ? 65.873 42.527 18.577 1.00 25.85 581 HIS A N 1
ATOM 3058 C CA . HIS A 1 196 ? 65.508 41.155 18.258 1.00 30.01 581 HIS A CA 1
ATOM 3059 C C . HIS A 1 196 ? 64.636 40.544 19.337 1.00 27.16 581 HIS A C 1
ATOM 3060 O O . HIS A 1 196 ? 64.918 40.666 20.533 1.00 28.20 581 HIS A O 1
ATOM 3074 N N . HIS A 1 197 ? 63.606 39.833 18.893 1.00 27.32 582 HIS A N 1
ATOM 3075 C CA . HIS A 1 197 ? 62.717 39.093 19.779 1.00 28.28 582 HIS A CA 1
ATOM 3076 C C . HIS A 1 197 ? 62.785 37.613 19.450 1.00 30.85 582 HIS A C 1
ATOM 3077 O O . HIS A 1 197 ? 62.948 37.222 18.295 1.00 28.22 582 HIS A O 1
ATOM 3091 N N . LYS A 1 198 ? 62.614 36.777 20.475 1.00 24.88 583 LYS A N 1
ATOM 3092 C CA . LYS A 1 198 ? 62.627 35.335 20.322 1.00 22.49 583 LYS A CA 1
ATOM 3093 C C . LYS A 1 198 ? 61.183 34.875 20.144 1.00 30.13 583 LYS A C 1
ATOM 3094 O O . LYS A 1 198 ? 60.381 34.921 21.093 1.00 31.16 583 LYS A O 1
ATOM 3113 N N . THR A 1 199 ? 60.854 34.409 18.938 1.00 30.01 584 THR A N 1
ATOM 3114 C CA . THR A 1 199 ? 59.503 33.996 18.590 1.00 28.44 584 THR A CA 1
ATOM 3115 C C . THR A 1 199 ? 59.359 32.484 18.548 1.00 30.85 584 THR A C 1
ATOM 3116 O O . THR A 1 199 ? 58.250 31.976 18.376 1.00 30.30 584 THR A O 1
ATOM 3127 N N . GLU A 1 200 ? 60.441 31.748 18.755 1.00 25.81 585 GLU A N 1
ATOM 3128 C CA . GLU A 1 200 ? 60.417 30.298 18.746 1.00 28.97 585 GLU A CA 1
ATOM 3129 C C . GLU A 1 200 ? 60.783 29.808 20.148 1.00 29.44 585 GLU A C 1
ATOM 3130 O O . GLU A 1 200 ? 61.848 30.158 20.661 1.00 32.39 585 GLU A O 1
ATOM 3142 N N . PHE A 1 201 ? 59.860 29.079 20.791 1.00 28.72 586 PHE A N 1
ATOM 3143 C CA . PHE A 1 201 ? 59.967 28.761 22.226 1.00 29.44 586 PHE A CA 1
ATOM 3144 C C . PHE A 1 201 ? 60.934 27.610 22.500 1.00 31.38 586 PHE A C 1
ATOM 3145 O O . PHE A 1 201 ? 61.885 27.746 23.280 1.00 31.49 586 PHE A O 1
ATOM 3162 N N . GLY A 1 202 ? 60.696 26.454 21.897 1.00 34.01 587 GLY A N 1
ATOM 3163 C CA . GLY A 1 202 ? 61.313 25.222 22.331 1.00 32.68 587 GLY A CA 1
ATOM 3164 C C . GLY A 1 202 ? 62.457 24.748 21.454 1.00 34.24 587 GLY A C 1
ATOM 3165 O O . GLY A 1 202 ? 62.974 23.647 21.686 1.00 33.07 587 GLY A O 1
ATOM 3169 N N . SER A 1 203 ? 62.920 25.579 20.522 1.00 32.54 588 SER A N 1
ATOM 3170 C CA . SER A 1 203 ? 63.950 25.213 19.553 1.00 31.74 588 SER A CA 1
ATOM 3171 C C . SER A 1 203 ? 64.435 26.487 18.879 1.00 33.99 588 SER A C 1
ATOM 3172 O O . SER A 1 203 ? 63.864 27.569 19.056 1.00 31.80 588 SER A O 1
ATOM 3180 N N . ASN A 1 204 ? 65.488 26.346 18.070 1.00 33.80 589 ASN A N 1
ATOM 3181 C CA . ASN A 1 204 ? 66.112 27.499 17.432 1.00 33.23 589 ASN A CA 1
ATOM 3182 C C . ASN A 1 204 ? 66.387 27.218 15.958 1.00 31.58 589 ASN A C 1
ATOM 3183 O O . ASN A 1 204 ? 67.372 27.697 15.388 1.00 35.93 589 ASN A O 1
ATOM 3194 N N . LEU A 1 205 ? 65.486 26.461 15.323 1.00 33.14 590 LEU A N 1
ATOM 3195 C CA . LEU A 1 205 ? 65.617 26.166 13.893 1.00 36.94 590 LEU A CA 1
ATOM 3196 C C . LEU A 1 205 ? 65.474 27.411 13.034 1.00 41.78 590 LEU A C 1
ATOM 3197 O O . LEU A 1 205 ? 66.009 27.445 11.915 1.00 40.89 590 LEU A O 1
ATOM 3213 N N . THR A 1 206 ? 64.804 28.449 13.536 1.00 33.08 591 THR A N 1
ATOM 3214 C CA . THR A 1 206 ? 64.650 29.691 12.795 1.00 33.11 591 THR A CA 1
ATOM 3215 C C . THR A 1 206 ? 65.753 30.699 13.075 1.00 41.63 591 THR A C 1
ATOM 3216 O O . THR A 1 206 ? 65.812 31.725 12.394 1.00 34.71 591 THR A O 1
ATOM 3227 N N . GLY A 1 207 ? 66.612 30.455 14.065 1.00 34.59 592 GLY A N 1
ATOM 3228 C CA . GLY A 1 207 ? 67.513 31.486 14.546 1.00 30.47 592 GLY A CA 1
ATOM 3229 C C . GLY A 1 207 ? 66.870 32.491 15.479 1.00 30.09 592 GLY A C 1
ATOM 3230 O O . GLY A 1 207 ? 67.571 33.341 16.036 1.00 34.30 592 GLY A O 1
ATOM 3234 N N . HIS A 1 208 ? 65.558 32.425 15.666 1.00 32.98 593 HIS A N 1
ATOM 3235 C CA . HIS A 1 208 ? 64.843 33.351 16.534 1.00 26.99 593 HIS A CA 1
ATOM 3236 C C . HIS A 1 208 ? 64.292 32.627 17.743 1.00 27.74 593 HIS A C 1
ATOM 3237 O O . HIS A 1 208 ? 63.216 32.974 18.247 1.00 27.30 593 HIS A O 1
ATOM 3251 N N . GLY A 1 209 ? 65.005 31.596 18.175 1.00 27.31 594 GLY A N 1
ATOM 3252 C CA . GLY A 1 209 ? 64.536 30.754 19.248 1.00 27.13 594 GLY A CA 1
ATOM 3253 C C . GLY A 1 209 ? 65.563 30.480 20.323 1.00 26.90 594 GLY A C 1
ATOM 3254 O O . GLY A 1 209 ? 66.581 31.167 20.439 1.00 31.66 594 GLY A O 1
ATOM 3258 N N . TYR A 1 210 ? 65.296 29.457 21.101 1.00 31.91 595 TYR A N 1
ATOM 3259 C CA . TYR A 1 210 ? 66.104 29.060 22.236 1.00 30.67 595 TYR A CA 1
ATOM 3260 C C . TYR A 1 210 ? 66.509 27.607 22.059 1.00 31.65 595 TYR A C 1
ATOM 3261 O O . TYR A 1 210 ? 65.831 26.852 21.350 1.00 38.01 595 TYR A O 1
ATOM 3279 N N . PRO A 1 211 ? 67.618 27.166 22.691 1.00 32.28 596 PRO A N 1
ATOM 3280 C CA . PRO A 1 211 ? 68.488 27.945 23.587 1.00 28.31 596 PRO A CA 1
ATOM 3281 C C . PRO A 1 211 ? 69.383 28.955 22.905 1.00 32.00 596 PRO A C 1
ATOM 3282 O O . PRO A 1 211 ? 69.766 28.778 21.744 1.00 34.57 596 PRO A O 1
ATOM 3293 N N . ASP A 1 212 ? 69.728 30.012 23.644 1.00 30.97 597 ASP A N 1
ATOM 3294 C CA . ASP A 1 212 ? 70.628 31.051 23.141 1.00 32.21 597 ASP A CA 1
ATOM 3295 C C . ASP A 1 212 ? 71.168 31.803 24.358 1.00 32.95 597 ASP A C 1
ATOM 3296 O O . ASP A 1 212 ? 70.534 32.746 24.825 1.00 36.02 597 ASP A O 1
ATOM 3305 N N . ALA A 1 213 ? 72.346 31.404 24.835 1.00 36.59 598 ALA A N 1
ATOM 3306 C CA . ALA A 1 213 ? 72.862 31.952 26.087 1.00 34.21 598 ALA A CA 1
ATOM 3307 C C . ALA A 1 213 ? 73.276 33.407 25.956 1.00 34.41 598 ALA A C 1
ATOM 3308 O O . ALA A 1 213 ? 73.409 34.102 26.968 1.00 46.98 598 ALA A O 1
ATOM 3315 N N A SER A 1 214 ? 73.462 33.887 24.723 0.68 31.50 599 SER A N 1
ATOM 3316 N N B SER A 1 214 ? 73.467 33.896 24.729 0.32 29.79 599 SER A N 1
ATOM 3317 C CA A SER A 1 214 ? 73.871 35.264 24.505 0.68 28.56 599 SER A CA 1
ATOM 3318 C CA B SER A 1 214 ? 73.886 35.273 24.511 0.32 28.14 599 SER A CA 1
ATOM 3319 C C A SER A 1 214 ? 72.704 36.220 24.333 0.68 30.71 599 SER A C 1
ATOM 3320 C C B SER A 1 214 ? 72.744 36.194 24.102 0.32 28.05 599 SER A C 1
ATOM 3321 O O A SER A 1 214 ? 72.901 37.433 24.454 0.68 32.23 599 SER A O 1
ATOM 3322 O O B SER A 1 214 ? 72.998 37.366 23.810 0.32 24.87 599 SER A O 1
ATOM 3337 N N . TYR A 1 215 ? 71.500 35.707 24.062 1.00 30.64 600 TYR A N 1
ATOM 3338 C CA . TYR A 1 215 ? 70.397 36.568 23.630 1.00 29.91 600 TYR A CA 1
ATOM 3339 C C . TYR A 1 215 ? 70.155 37.740 24.595 1.00 22.35 600 TYR A C 1
ATOM 3340 O O . TYR A 1 215 ? 70.058 38.896 24.171 1.00 29.91 600 TYR A O 1
ATOM 3359 N N . LEU A 1 216 ? 69.990 37.471 25.885 1.00 24.47 601 LEU A N 1
ATOM 3360 C CA . LEU A 1 216 ? 69.601 38.569 26.775 1.00 26.51 601 LEU A CA 1
ATOM 3361 C C . LEU A 1 216 ? 70.634 39.686 26.769 1.00 29.12 601 LEU A C 1
ATOM 3362 O O . LEU A 1 216 ? 70.276 40.869 26.742 1.00 25.20 601 LEU A O 1
ATOM 3378 N N . ASP A 1 217 ? 71.925 39.343 26.811 1.00 31.41 602 ASP A N 1
ATOM 3379 C CA . ASP A 1 217 ? 72.936 40.394 26.684 1.00 36.34 602 ASP A CA 1
ATOM 3380 C C . ASP A 1 217 ? 72.890 41.062 25.310 1.00 32.19 602 ASP A C 1
ATOM 3381 O O . ASP A 1 217 ? 73.068 42.280 25.208 1.00 32.06 602 ASP A O 1
ATOM 3390 N N . ASN A 1 218 ? 72.646 40.295 24.242 1.00 29.12 603 ASN A N 1
ATOM 3391 C CA . ASN A 1 218 ? 72.565 40.891 22.905 1.00 28.09 603 ASN A CA 1
ATOM 3392 C C . ASN A 1 218 ? 71.419 41.892 22.796 1.00 33.82 603 ASN A C 1
ATOM 3393 O O . ASN A 1 218 ? 71.590 43.002 22.260 1.00 32.22 603 ASN A O 1
ATOM 3404 N N . VAL A 1 219 ? 70.221 41.511 23.254 1.00 27.70 604 VAL A N 1
ATOM 3405 C CA . VAL A 1 219 ? 69.091 42.432 23.118 1.00 31.21 604 VAL A CA 1
ATOM 3406 C C . VAL A 1 219 ? 69.257 43.635 24.050 1.00 27.44 604 VAL A C 1
ATOM 3407 O O . VAL A 1 219 ? 68.840 44.742 23.710 1.00 31.00 604 VAL A O 1
ATOM 3420 N N . LEU A 1 220 ? 69.893 43.474 25.214 1.00 25.75 605 LEU A N 1
ATOM 3421 C CA . LEU A 1 220 ? 70.183 44.657 26.030 1.00 25.34 605 LEU A CA 1
ATOM 3422 C C . LEU A 1 220 ? 71.076 45.655 25.281 1.00 27.86 605 LEU A C 1
ATOM 3423 O O . LEU A 1 220 ? 70.861 46.881 25.341 1.00 32.40 605 LEU A O 1
ATOM 3439 N N . ALA A 1 221 ? 72.061 45.149 24.549 1.00 33.63 606 ALA A N 1
ATOM 3440 C CA . ALA A 1 221 ? 72.909 46.011 23.729 1.00 32.39 606 ALA A CA 1
ATOM 3441 C C . ALA A 1 221 ? 72.111 46.680 22.610 1.00 34.71 606 ALA A C 1
ATOM 3442 O O . ALA A 1 221 ? 72.312 47.862 22.312 1.00 58.64 606 ALA A O 1
ATOM 3449 N N . GLU A 1 222 ? 71.203 45.931 21.979 1.00 30.05 607 GLU A N 1
ATOM 3450 C CA . GLU A 1 222 ? 70.379 46.516 20.930 1.00 31.34 607 GLU A CA 1
ATOM 3451 C C . GLU A 1 222 ? 69.506 47.621 21.498 1.00 31.15 607 GLU A C 1
ATOM 3452 O O . GLU A 1 222 ? 69.285 48.660 20.851 1.00 33.65 607 GLU A O 1
ATOM 3464 N N . LEU A 1 223 ? 68.961 47.402 22.692 1.00 26.80 608 LEU A N 1
ATOM 3465 C CA . LEU A 1 223 ? 68.115 48.414 23.300 1.00 29.85 608 LEU A CA 1
ATOM 3466 C C . LEU A 1 223 ? 68.915 49.680 23.600 1.00 29.68 608 LEU A C 1
ATOM 3467 O O . LEU A 1 223 ? 68.459 50.799 23.337 1.00 52.96 608 LEU A O 1
ATOM 3483 N N . THR A 1 224 ? 70.111 49.501 24.170 1.00 31.67 609 THR A N 1
ATOM 3484 C CA . THR A 1 224 ? 70.971 50.638 24.475 1.00 31.79 609 THR A CA 1
ATOM 3485 C C . THR A 1 224 ? 71.288 51.429 23.209 1.00 28.97 609 THR A C 1
ATOM 3486 O O . THR A 1 224 ? 71.313 52.664 23.226 1.00 50.17 609 THR A O 1
ATOM 3497 N N . ALA A 1 225 ? 71.512 50.722 22.104 1.00 31.95 610 ALA A N 1
ATOM 3498 C CA . ALA A 1 225 ? 71.761 51.387 20.821 1.00 35.68 610 ALA A CA 1
ATOM 3499 C C . ALA A 1 225 ? 70.575 52.217 20.342 1.00 49.13 610 ALA A C 1
ATOM 3500 O O . ALA A 1 225 ? 70.768 53.138 19.543 1.00 56.49 610 ALA A O 1
ATOM 3507 N N . GLN A 1 226 ? 69.350 51.897 20.783 1.00 35.16 611 GLN A N 1
ATOM 3508 C CA . GLN A 1 226 ? 68.175 52.691 20.430 1.00 35.45 611 GLN A CA 1
ATOM 3509 C C . GLN A 1 226 ? 67.804 53.663 21.533 1.00 36.60 611 GLN A C 1
ATOM 3510 O O . GLN A 1 226 ? 66.666 54.160 21.566 1.00 31.03 611 GLN A O 1
ATOM 3524 N N . GLY A 1 227 ? 68.746 53.924 22.448 1.00 30.87 612 GLY A N 1
ATOM 3525 C CA . GLY A 1 227 ? 68.548 54.905 23.495 1.00 31.85 612 GLY A CA 1
ATOM 3526 C C . GLY A 1 227 ? 67.749 54.418 24.675 1.00 30.43 612 GLY A C 1
ATOM 3527 O O . GLY A 1 227 ? 67.273 55.245 25.459 1.00 30.86 612 GLY A O 1
ATOM 3531 N N . VAL A 1 228 ? 67.600 53.099 24.833 1.00 29.42 613 VAL A N 1
ATOM 3532 C CA . VAL A 1 228 ? 66.765 52.495 25.867 1.00 36.98 613 VAL A CA 1
ATOM 3533 C C . VAL A 1 228 ? 67.689 51.715 26.820 1.00 28.42 613 VAL A C 1
ATOM 3534 O O . VAL A 1 228 ? 68.185 50.630 26.493 1.00 63.06 613 VAL A O 1
ATOM 3547 N N . SER A 1 229 ? 67.888 52.301 28.009 1.00 37.09 614 SER A N 1
ATOM 3548 C CA . SER A 1 229 ? 68.831 51.834 29.016 1.00 38.01 614 SER A CA 1
ATOM 3549 C C . SER A 1 229 ? 68.288 52.136 30.409 1.00 36.95 614 SER A C 1
ATOM 3550 O O . SER A 1 229 ? 67.430 53.001 30.599 1.00 61.90 614 SER A O 1
ATOM 3558 N N . GLU A 1 230 ? 68.851 51.424 31.377 1.00 56.81 615 GLU A N 1
ATOM 3559 C CA . GLU A 1 230 ? 68.564 51.630 32.788 1.00 63.62 615 GLU A CA 1
ATOM 3560 C C . GLU A 1 230 ? 69.792 52.160 33.520 1.00 56.09 615 GLU A C 1
ATOM 3561 O O . GLU A 1 230 ? 70.906 51.734 33.246 1.00 73.22 615 GLU A O 1
ATOM 3573 N N . LYS B 1 3 ? 83.427 29.539 -3.546 1.00 74.65 388 LYS B N 1
ATOM 3574 C CA . LYS B 1 3 ? 82.677 28.347 -3.145 1.00 73.13 388 LYS B CA 1
ATOM 3575 C C . LYS B 1 3 ? 81.192 28.625 -2.972 1.00 72.87 388 LYS B C 1
ATOM 3576 O O . LYS B 1 3 ? 80.781 29.754 -2.711 1.00 81.05 388 LYS B O 1
ATOM 3594 N N . SER B 1 4 ? 80.399 27.569 -3.138 1.00 71.90 389 SER B N 1
ATOM 3595 C CA . SER B 1 4 ? 78.947 27.687 -3.116 1.00 69.03 389 SER B CA 1
ATOM 3596 C C . SER B 1 4 ? 78.470 28.207 -1.767 1.00 64.44 389 SER B C 1
ATOM 3597 O O . SER B 1 4 ? 79.021 27.853 -0.722 1.00 60.06 389 SER B O 1
ATOM 3605 N N . LYS B 1 5 ? 77.461 29.085 -1.801 1.00 58.86 390 LYS B N 1
ATOM 3606 C CA . LYS B 1 5 ? 76.815 29.586 -0.594 1.00 59.36 390 LYS B CA 1
ATOM 3607 C C . LYS B 1 5 ? 75.505 28.862 -0.265 1.00 52.88 390 LYS B C 1
ATOM 3608 O O . LYS B 1 5 ? 74.816 29.260 0.680 1.00 46.52 390 LYS B O 1
ATOM 3627 N N . ASN B 1 6 ? 75.162 27.805 -1.002 1.00 52.83 391 ASN B N 1
ATOM 3628 C CA . ASN B 1 6 ? 73.899 27.112 -0.780 1.00 69.42 391 ASN B CA 1
ATOM 3629 C C . ASN B 1 6 ? 73.920 26.365 0.556 1.00 67.87 391 ASN B C 1
ATOM 3630 O O . ASN B 1 6 ? 74.951 25.797 0.938 1.00 58.81 391 ASN B O 1
ATOM 3641 N N . PRO B 1 7 ? 72.792 26.330 1.275 1.00 54.33 392 PRO B N 1
ATOM 3642 C CA . PRO B 1 7 ? 72.816 25.805 2.659 1.00 51.16 392 PRO B CA 1
ATOM 3643 C C . PRO B 1 7 ? 73.432 24.437 2.803 1.00 46.56 392 PRO B C 1
ATOM 3644 O O . PRO B 1 7 ? 74.314 24.236 3.650 1.00 49.43 392 PRO B O 1
ATOM 3655 N N . GLU B 1 8 ? 72.995 23.478 1.991 1.00 43.64 393 GLU B N 1
ATOM 3656 C CA . GLU B 1 8 ? 73.494 22.127 2.138 1.00 45.23 393 GLU B CA 1
ATOM 3657 C C . GLU B 1 8 ? 74.992 22.085 1.841 1.00 52.33 393 GLU B C 1
ATOM 3658 O O . GLU B 1 8 ? 75.749 21.369 2.508 1.00 50.37 393 GLU B O 1
ATOM 3670 N N . ASP B 1 9 ? 75.440 22.863 0.850 1.00 55.28 394 ASP B N 1
ATOM 3671 C CA . ASP B 1 9 ? 76.854 22.868 0.480 1.00 55.55 394 ASP B CA 1
ATOM 3672 C C . ASP B 1 9 ? 77.725 23.447 1.592 1.00 57.40 394 ASP B C 1
ATOM 3673 O O . ASP B 1 9 ? 78.761 22.873 1.945 1.00 61.46 394 ASP B O 1
ATOM 3682 N N . VAL B 1 10 ? 77.318 24.597 2.149 1.00 53.77 395 VAL B N 1
ATOM 3683 C CA . VAL B 1 10 ? 78.107 25.254 3.195 1.00 43.77 395 VAL B CA 1
ATOM 3684 C C . VAL B 1 10 ? 78.196 24.369 4.434 1.00 46.66 395 VAL B C 1
ATOM 3685 O O . VAL B 1 10 ? 79.273 24.181 5.016 1.00 48.10 395 VAL B O 1
ATOM 3698 N N . VAL B 1 11 ? 77.063 23.818 4.866 1.00 43.08 396 VAL B N 1
ATOM 3699 C CA . VAL B 1 11 ? 77.063 23.044 6.099 1.00 44.23 396 VAL B CA 1
ATOM 3700 C C . VAL B 1 11 ? 77.902 21.786 5.932 1.00 45.43 396 VAL B C 1
ATOM 3701 O O . VAL B 1 11 ? 78.690 21.422 6.813 1.00 47.43 396 VAL B O 1
ATOM 3714 N N . ARG B 1 12 ? 77.756 21.106 4.799 1.00 51.95 397 ARG B N 1
ATOM 3715 C CA . ARG B 1 12 ? 78.567 19.925 4.534 1.00 56.36 397 ARG B CA 1
ATOM 3716 C C . ARG B 1 12 ? 80.057 20.242 4.498 1.00 48.57 397 ARG B C 1
ATOM 3717 O O . ARG B 1 12 ? 80.882 19.383 4.829 1.00 51.38 397 ARG B O 1
ATOM 3738 N N . ARG B 1 13 ? 80.418 21.452 4.089 1.00 48.57 398 ARG B N 1
ATOM 3739 C CA . ARG B 1 13 ? 81.822 21.829 4.022 1.00 53.17 398 ARG B CA 1
ATOM 3740 C C . ARG B 1 13 ? 82.482 21.859 5.401 1.00 55.23 398 ARG B C 1
ATOM 3741 O O . ARG B 1 13 ? 83.674 21.560 5.518 1.00 62.34 398 ARG B O 1
ATOM 3762 N N . TYR B 1 14 ? 81.745 22.227 6.454 1.00 52.07 399 TYR B N 1
ATOM 3763 C CA . TYR B 1 14 ? 82.344 22.388 7.773 1.00 42.94 399 TYR B CA 1
ATOM 3764 C C . TYR B 1 14 ? 81.897 21.342 8.786 1.00 55.55 399 TYR B C 1
ATOM 3765 O O . TYR B 1 14 ? 82.382 21.362 9.924 1.00 55.39 399 TYR B O 1
ATOM 3783 N N . MET B 1 15 ? 81.008 20.428 8.416 1.00 54.47 400 MET B N 1
ATOM 3784 C CA . MET B 1 15 ? 80.52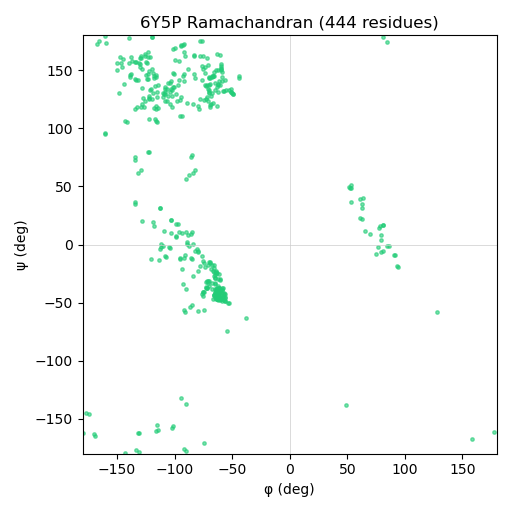7 19.416 9.347 1.00 49.29 400 MET B CA 1
ATOM 3785 C C . MET B 1 15 ? 81.235 18.103 9.053 1.00 50.05 400 MET B C 1
ATOM 3786 O O . MET B 1 15 ? 81.195 17.601 7.922 1.00 60.47 400 MET B O 1
ATOM 3800 N N . GLN B 1 16 ? 81.822 17.523 10.089 1.00 50.60 401 GLN B N 1
ATOM 3801 C CA . GLN B 1 16 ? 82.481 16.232 9.987 1.00 48.22 401 GLN B CA 1
ATOM 3802 C C . GLN B 1 16 ? 81.467 15.186 10.413 1.00 62.18 401 GLN B C 1
ATOM 3803 O O . GLN B 1 16 ? 80.875 15.300 11.492 1.00 69.31 401 GLN B O 1
ATOM 3817 N N . LYS B 1 17 ? 81.220 14.205 9.552 1.00 61.30 402 LYS B N 1
ATOM 3818 C CA . LYS B 1 17 ? 80.211 13.211 9.875 1.00 67.62 402 LYS B CA 1
ATOM 3819 C C . LYS B 1 17 ? 80.621 12.484 11.151 1.00 64.73 402 LYS B C 1
ATOM 3820 O O . LYS B 1 17 ? 81.798 12.182 11.363 1.00 66.81 402 LYS B O 1
ATOM 3839 N N . VAL B 1 18 ? 79.657 12.254 12.034 1.00 55.13 403 VAL B N 1
ATOM 3840 C CA . VAL B 1 18 ? 79.891 11.483 13.251 1.00 59.51 403 VAL B CA 1
ATOM 3841 C C . VAL B 1 18 ? 78.993 10.259 13.183 1.00 66.64 403 VAL B C 1
ATOM 3842 O O . VAL B 1 18 ? 77.762 10.381 13.123 1.00 67.63 403 VAL B O 1
ATOM 3855 N N . LYS B 1 19 ? 79.615 9.082 13.160 1.00 74.57 404 LYS B N 1
ATOM 3856 C CA . LYS B 1 19 ? 78.864 7.859 12.920 1.00 73.07 404 LYS B CA 1
ATOM 3857 C C . LYS B 1 19 ? 78.066 7.438 14.148 1.00 64.85 404 LYS B C 1
ATOM 3858 O O . LYS B 1 19 ? 76.926 6.976 14.020 1.00 71.81 404 LYS B O 1
ATOM 3877 N N . ASN B 1 20 ? 78.655 7.565 15.338 1.00 56.55 405 ASN B N 1
ATOM 3878 C CA . ASN B 1 20 ? 78.052 7.083 16.583 1.00 66.17 405 ASN B CA 1
ATOM 3879 C C . ASN B 1 20 ? 77.928 8.272 17.533 1.00 74.37 405 ASN B C 1
ATOM 3880 O O . ASN B 1 20 ? 78.770 8.466 18.424 1.00 77.08 405 ASN B O 1
ATOM 3891 N N . PRO B 1 21 ? 76.906 9.105 17.356 1.00 70.63 406 PRO B N 1
ATOM 3892 C CA . PRO B 1 21 ? 76.773 10.316 18.185 1.00 57.74 406 PRO B CA 1
ATOM 3893 C C . PRO B 1 21 ? 76.375 9.981 19.611 1.00 58.00 406 PRO B C 1
ATOM 3894 O O . PRO B 1 21 ? 75.839 8.894 19.882 1.00 64.55 406 PRO B O 1
ATOM 3905 N N . PRO B 1 22 ? 76.604 10.892 20.553 1.00 62.08 407 PRO B N 1
ATOM 3906 C CA . PRO B 1 22 ? 76.142 10.667 21.923 1.00 61.76 407 PRO B CA 1
ATOM 3907 C C . PRO B 1 22 ? 74.640 10.874 22.044 1.00 75.19 407 PRO B C 1
ATOM 3908 O O . PRO B 1 22 ? 73.995 11.516 21.207 1.00 55.29 407 PRO B O 1
ATOM 3919 N N . ASP B 1 23 ? 74.097 10.335 23.139 1.00 80.16 408 ASP B N 1
ATOM 3920 C CA . ASP B 1 23 ? 72.681 10.486 23.476 1.00 73.81 408 ASP B CA 1
ATOM 3921 C C . ASP B 1 23 ? 72.478 11.821 24.200 1.00 68.74 408 ASP B C 1
ATOM 3922 O O . ASP B 1 23 ? 72.067 11.892 25.356 1.00 81.70 408 ASP B O 1
ATOM 3931 N N . GLU B 1 24 ? 72.797 12.898 23.485 1.00 59.85 409 GLU B N 1
ATOM 3932 C CA . GLU B 1 24 ? 72.643 14.253 23.996 1.00 69.19 409 GLU B CA 1
ATOM 3933 C C . GLU B 1 24 ? 71.807 15.069 23.019 1.00 62.52 409 GLU B C 1
ATOM 3934 O O . GLU B 1 24 ? 71.627 14.699 21.854 1.00 58.58 409 GLU B O 1
ATOM 3946 N N . ASP B 1 25 ? 71.292 16.187 23.516 1.00 54.05 410 ASP B N 1
ATOM 3947 C CA . ASP B 1 25 ? 70.410 17.011 22.709 1.00 57.08 410 ASP B CA 1
ATOM 3948 C C . ASP B 1 25 ? 71.194 17.743 21.623 1.00 57.99 410 ASP B C 1
ATOM 3949 O O . ASP B 1 25 ? 72.301 18.242 21.848 1.00 61.47 410 ASP B O 1
ATOM 3958 N N . CYS B 1 26 ? 70.617 17.746 20.430 1.00 56.99 411 CYS B N 1
ATOM 3959 C CA . CYS B 1 26 ? 70.871 18.770 19.425 1.00 41.42 411 CYS B CA 1
ATOM 3960 C C . CYS B 1 26 ? 70.254 20.074 19.937 1.00 40.87 411 CYS B C 1
ATOM 3961 O O . CYS B 1 26 ? 69.045 20.131 20.182 1.00 45.31 411 CYS B O 1
ATOM 3968 N N . THR B 1 27 ? 71.073 21.104 20.151 1.00 38.96 412 THR B N 1
ATOM 3969 C CA . THR B 1 27 ? 70.599 22.338 20.761 1.00 47.09 412 THR B CA 1
ATOM 3970 C C . THR B 1 27 ? 69.995 23.303 19.748 1.00 39.14 412 THR B C 1
ATOM 3971 O O . THR B 1 27 ? 69.673 24.437 20.115 1.00 38.19 412 THR B O 1
ATOM 3982 N N . ILE B 1 28 ? 69.795 22.859 18.502 1.00 36.86 413 ILE B N 1
ATOM 3983 C CA . ILE B 1 28 ? 69.003 23.582 17.510 1.00 41.64 413 ILE B CA 1
ATOM 3984 C C . ILE B 1 28 ? 67.549 23.103 17.596 1.00 37.22 413 ILE B C 1
ATOM 3985 O O . ILE B 1 28 ? 66.640 23.910 17.830 1.00 38.21 413 ILE B O 1
ATOM 4001 N N . CYS B 1 29 ? 67.307 21.799 17.419 1.00 36.55 414 CYS B N 1
ATOM 4002 C CA . CYS B 1 29 ? 65.946 21.272 17.435 1.00 35.99 414 CYS B CA 1
ATOM 4003 C C . CYS B 1 29 ? 65.529 20.739 18.803 1.00 49.32 414 CYS B C 1
ATOM 4004 O O . CYS B 1 29 ? 64.342 20.465 19.009 1.00 53.79 414 CYS B O 1
ATOM 4011 N N . MET B 1 30 ? 66.484 20.576 19.718 1.00 39.50 415 MET B N 1
ATOM 4012 C CA . MET B 1 30 ? 66.263 20.069 21.076 1.00 44.41 415 MET B CA 1
ATOM 4013 C C . MET B 1 30 ? 65.735 18.644 21.098 1.00 45.09 415 MET B C 1
ATOM 4014 O O . MET B 1 30 ? 65.167 18.209 22.101 1.00 55.43 415 MET B O 1
ATOM 4028 N N . GLU B 1 31 ? 65.954 17.880 20.030 1.00 59.88 416 GLU B N 1
ATOM 4029 C CA . GLU B 1 31 ? 65.796 16.434 20.058 1.00 53.35 416 GLU B CA 1
ATOM 4030 C C . GLU B 1 31 ? 67.179 15.795 20.208 1.00 48.57 416 GLU B C 1
ATOM 4031 O O . GLU B 1 31 ? 68.207 16.417 19.925 1.00 48.01 416 GLU B O 1
ATOM 4043 N N . ARG B 1 32 ? 67.198 14.552 20.675 1.00 57.69 417 ARG B N 1
ATOM 4044 C CA . ARG B 1 32 ? 68.463 13.862 20.896 1.00 52.97 417 ARG B CA 1
ATOM 4045 C C . ARG B 1 32 ? 69.185 13.588 19.579 1.00 53.68 417 ARG B C 1
ATOM 4046 O O . ARG B 1 32 ? 68.570 13.276 18.555 1.00 45.86 417 ARG B O 1
ATOM 4067 N N . LEU B 1 33 ? 70.518 13.654 19.633 1.00 51.79 418 LEU B N 1
ATOM 4068 C CA . LEU B 1 33 ? 71.328 13.435 18.438 1.00 59.48 418 LEU B CA 1
ATOM 4069 C C . LEU B 1 33 ? 71.219 12.005 17.921 1.00 55.72 418 LEU B C 1
ATOM 4070 O O . LEU B 1 33 ? 71.543 11.752 16.752 1.00 51.10 418 LEU B O 1
ATOM 4086 N N . VAL B 1 34 ? 70.744 11.067 18.752 1.00 50.11 419 VAL B N 1
ATOM 4087 C CA . VAL B 1 34 ? 70.617 9.678 18.335 1.00 63.14 419 VAL B CA 1
ATOM 4088 C C . VAL B 1 34 ? 69.270 9.396 17.699 1.00 64.21 419 VAL B C 1
ATOM 4089 O O . VAL B 1 34 ? 68.996 8.246 17.328 1.00 76.06 419 VAL B O 1
ATOM 4102 N N . THR B 1 35 ? 68.411 10.397 17.585 1.00 61.78 420 THR B N 1
ATOM 4103 C CA . THR B 1 35 ? 67.164 10.266 16.855 1.00 68.79 420 THR B CA 1
ATOM 4104 C C . THR B 1 35 ? 67.156 11.275 15.709 1.00 74.50 420 THR B C 1
ATOM 4105 O O . THR B 1 35 ? 68.085 12.070 15.541 1.00 66.78 420 THR B O 1
ATOM 4116 N N . ALA B 1 36 ? 66.074 11.252 14.937 1.00 62.39 421 ALA B N 1
ATOM 4117 C CA . ALA B 1 36 ? 65.953 12.138 13.793 1.00 59.78 421 ALA B CA 1
ATOM 4118 C C . ALA B 1 36 ? 65.840 13.589 14.242 1.00 60.37 421 ALA B C 1
ATOM 4119 O O . ALA B 1 36 ? 65.256 13.897 15.286 1.00 54.15 421 ALA B O 1
ATOM 4126 N N . SER B 1 37 ? 66.423 14.482 13.438 1.00 47.85 422 SER B N 1
ATOM 4127 C CA . SER B 1 37 ? 66.203 15.915 13.596 1.00 50.36 422 SER B CA 1
ATOM 4128 C C . SER B 1 37 ? 64.727 16.212 13.827 1.00 48.62 422 SER B C 1
ATOM 4129 O O . SER B 1 37 ? 63.847 15.555 13.261 1.00 48.88 422 SER B O 1
ATOM 4137 N N . GLY B 1 38 ? 64.469 17.221 14.658 1.00 50.16 423 GLY B N 1
ATOM 4138 C CA . GLY B 1 38 ? 63.127 17.692 14.912 1.00 53.36 423 GLY B CA 1
ATOM 4139 C C . GLY B 1 38 ? 62.587 18.618 13.855 1.00 52.29 423 GLY B C 1
ATOM 4140 O O . GLY B 1 38 ? 61.422 19.021 13.922 1.00 57.53 423 GLY B O 1
ATOM 4144 N N . TYR B 1 39 ? 63.418 18.953 12.868 1.00 52.47 424 TYR B N 1
ATOM 4145 C CA . TYR B 1 39 ? 63.013 19.833 11.783 1.00 49.14 424 TYR B CA 1
ATOM 4146 C C . TYR B 1 39 ? 62.015 19.145 10.859 1.00 50.40 424 TYR B C 1
ATOM 4147 O O . TYR B 1 39 ? 62.243 18.022 10.408 1.00 53.77 424 TYR B O 1
ATOM 4165 N N . GLU B 1 40 ? 60.936 19.846 10.538 1.00 50.17 425 GLU B N 1
ATOM 4166 C CA . GLU B 1 40 ? 60.009 19.415 9.507 1.00 56.60 425 GLU B CA 1
ATOM 4167 C C . GLU B 1 40 ? 59.813 20.583 8.550 1.00 54.88 425 GLU B C 1
ATOM 4168 O O . GLU B 1 40 ? 59.655 21.725 8.984 1.00 66.79 425 GLU B O 1
ATOM 4180 N N . GLY B 1 41 ? 59.852 20.309 7.254 1.00 55.40 426 GLY B N 1
ATOM 4181 C CA . GLY B 1 41 ? 59.689 21.367 6.280 1.00 55.34 426 GLY B CA 1
ATOM 4182 C C . GLY B 1 41 ? 60.276 20.984 4.937 1.00 60.16 426 GLY B C 1
ATOM 4183 O O . GLY B 1 41 ? 60.613 19.826 4.687 1.00 62.93 426 GLY B O 1
ATOM 4187 N N . VAL B 1 42 ? 60.390 22.006 4.079 1.00 60.89 427 VAL B N 1
ATOM 4188 C CA . VAL B 1 42 ? 60.696 21.794 2.665 1.00 67.18 427 VAL B CA 1
ATOM 4189 C C . VAL B 1 42 ? 62.090 21.208 2.465 1.00 75.72 427 VAL B C 1
ATOM 4190 O O . VAL B 1 42 ? 62.348 20.535 1.459 1.00 79.48 427 VAL B O 1
ATOM 4203 N N . LEU B 1 43 ? 63.014 21.464 3.396 1.00 73.69 428 LEU B N 1
ATOM 4204 C CA . LEU B 1 43 ? 64.377 20.954 3.282 1.00 59.27 428 LEU B CA 1
ATOM 4205 C C . LEU B 1 43 ? 64.486 19.487 3.652 1.00 53.25 428 LEU B C 1
ATOM 4206 O O . LEU B 1 43 ? 65.452 18.825 3.258 1.00 70.52 428 LEU B O 1
ATOM 4222 N N . ARG B 1 44 ? 63.496 18.963 4.367 1.00 58.79 429 ARG B N 1
ATOM 4223 C CA . ARG B 1 44 ? 63.519 17.574 4.789 1.00 62.57 429 ARG B CA 1
ATOM 4224 C C . ARG B 1 44 ? 63.233 16.639 3.626 1.00 82.49 429 ARG B C 1
ATOM 4225 O O . ARG B 1 44 ? 63.554 15.446 3.705 1.00 85.26 429 ARG B O 1
ATOM 4246 N N . HIS B 1 45 ? 62.640 17.163 2.553 1.00 86.18 430 HIS B N 1
ATOM 4247 C CA . HIS B 1 45 ? 62.211 16.348 1.427 1.00 92.79 430 HIS B CA 1
ATOM 4248 C C . HIS B 1 45 ? 63.391 15.534 0.917 1.00 87.26 430 HIS B C 1
ATOM 4249 O O . HIS B 1 45 ? 63.473 14.326 1.173 1.00 73.93 430 HIS B O 1
ATOM 4263 N N . LYS B 1 46 ? 64.322 16.183 0.222 1.00 87.59 431 LYS B N 1
ATOM 4264 C CA . LYS B 1 46 ? 65.460 15.484 -0.348 1.00 86.54 431 LYS B CA 1
ATOM 4265 C C . LYS B 1 46 ? 66.708 16.320 -0.137 1.00 85.07 431 LYS B C 1
ATOM 4266 O O . LYS B 1 46 ? 66.653 17.552 -0.130 1.00 74.64 431 LYS B O 1
ATOM 4285 N N . GLY B 1 47 ? 67.831 15.631 0.059 1.00 96.66 432 GLY B N 1
ATOM 4286 C CA . GLY B 1 47 ? 69.112 16.289 0.220 1.00 87.84 432 GLY B CA 1
ATOM 4287 C C . GLY B 1 47 ? 69.874 15.846 1.455 1.00 94.87 432 GLY B C 1
ATOM 4288 O O . GLY B 1 47 ? 71.005 15.357 1.338 1.00 84.40 432 GLY B O 1
ATOM 4292 N N . VAL B 1 48 ? 69.272 16.002 2.639 1.00 97.83 433 VAL B N 1
ATOM 4293 C CA . VAL B 1 48 ? 69.907 15.608 3.894 1.00 81.67 433 VAL B CA 1
ATOM 4294 C C . VAL B 1 48 ? 68.984 14.666 4.660 1.00 88.96 433 VAL B C 1
ATOM 4295 O O . VAL B 1 48 ? 67.837 15.016 4.973 1.00 81.54 433 VAL B O 1
ATOM 4308 N N . ARG B 1 49 ? 69.508 13.484 4.969 1.00 88.65 434 ARG B N 1
ATOM 4309 C CA . ARG B 1 49 ? 68.845 12.488 5.797 1.00 66.05 434 ARG B CA 1
ATOM 4310 C C . ARG B 1 49 ? 68.628 13.022 7.217 1.00 68.16 434 ARG B C 1
ATOM 4311 O O . ARG B 1 49 ? 69.554 13.592 7.806 1.00 72.98 434 ARG B O 1
ATOM 4332 N N . PRO B 1 50 ? 67.444 12.827 7.820 1.00 70.35 435 PRO B N 1
ATOM 4333 C CA . PRO B 1 50 ? 67.177 13.488 9.119 1.00 63.96 435 PRO B CA 1
ATOM 4334 C C . PRO B 1 50 ? 68.009 12.957 10.280 1.00 57.78 435 PRO B C 1
ATOM 4335 O O . PRO B 1 50 ? 68.195 13.682 11.266 1.00 60.90 435 PRO B O 1
ATOM 4346 N N . GLU B 1 51 ? 68.543 11.742 10.185 1.00 56.43 436 GLU B N 1
ATOM 4347 C CA . GLU B 1 51 ? 69.308 11.145 11.274 1.00 64.27 436 GLU B CA 1
ATOM 4348 C C . GLU B 1 51 ? 70.768 11.561 11.248 1.00 56.65 436 GLU B C 1
ATOM 4349 O O . GLU B 1 51 ? 71.481 11.339 12.231 1.00 57.68 436 GLU B O 1
ATOM 4361 N N . LEU B 1 52 ? 71.218 12.166 10.155 1.00 57.70 437 LEU B N 1
ATOM 4362 C CA . LEU B 1 52 ? 72.630 12.464 9.984 1.00 49.66 437 LEU B CA 1
ATOM 4363 C C . LEU B 1 52 ? 73.090 13.519 10.978 1.00 49.41 437 LEU B C 1
ATOM 4364 O O . LEU B 1 52 ? 72.505 14.606 11.073 1.00 50.34 437 LEU B O 1
ATOM 4380 N N . VAL B 1 53 ? 74.189 13.223 11.663 1.00 49.75 438 VAL B N 1
ATOM 4381 C CA . VAL B 1 53 ? 74.770 14.127 12.643 1.00 42.78 438 VAL B CA 1
ATOM 4382 C C . VAL B 1 53 ? 76.166 14.513 12.183 1.00 53.91 438 VAL B C 1
ATOM 4383 O O . VAL B 1 53 ? 76.908 13.691 11.637 1.00 53.58 438 VAL B O 1
ATOM 4396 N N . GLY B 1 54 ? 76.526 15.767 12.429 1.00 48.88 439 GLY B N 1
ATOM 4397 C CA . GLY B 1 54 ? 77.840 16.252 12.088 1.00 51.95 439 GLY B CA 1
ATOM 4398 C C . GLY B 1 54 ? 78.423 17.029 13.248 1.00 50.43 439 GLY B C 1
ATOM 4399 O O . GLY B 1 54 ? 77.716 17.516 14.126 1.00 51.63 439 GLY B O 1
ATOM 4403 N N . ARG B 1 55 ? 79.741 17.104 13.239 1.00 47.67 440 ARG B N 1
ATOM 4404 C CA . ARG B 1 55 ? 80.530 17.864 14.197 1.00 43.55 440 ARG B CA 1
ATOM 4405 C C . ARG B 1 55 ? 81.272 19.022 13.540 1.00 45.69 440 ARG B C 1
ATOM 4406 O O . ARG B 1 55 ? 81.852 18.864 12.463 1.00 55.80 440 ARG B O 1
ATOM 4427 N N . LEU B 1 56 ? 81.275 20.180 14.201 1.00 54.65 441 LEU B N 1
ATOM 4428 C CA . LEU B 1 56 ? 82.042 21.319 13.712 1.00 59.89 441 LEU B CA 1
ATOM 4429 C C . LEU B 1 56 ? 83.473 21.140 14.205 1.00 74.99 441 LEU B C 1
ATOM 4430 O O . LEU B 1 56 ? 83.709 21.043 15.415 1.00 62.88 441 LEU B O 1
ATOM 4446 N N . GLY B 1 57 ? 84.413 21.074 13.260 1.00 85.69 442 GLY B N 1
ATOM 4447 C CA . GLY B 1 57 ? 85.838 20.912 13.497 1.00 75.34 442 GLY B CA 1
ATOM 4448 C C . GLY B 1 57 ? 86.500 21.606 14.670 1.00 75.95 442 GLY B C 1
ATOM 4449 O O . GLY B 1 57 ? 86.997 20.933 15.579 1.00 88.06 442 GLY B O 1
ATOM 4453 N N . ARG B 1 58 ? 86.498 22.941 14.695 1.00 63.42 443 ARG B N 1
ATOM 4454 C CA . ARG B 1 58 ? 87.328 23.641 15.672 1.00 55.30 443 ARG B CA 1
ATOM 4455 C C . ARG B 1 58 ? 86.739 23.570 17.075 1.00 56.18 443 ARG B C 1
ATOM 4456 O O . ARG B 1 58 ? 87.474 23.370 18.049 1.00 79.59 443 ARG B O 1
ATOM 4477 N N . CYS B 1 59 ? 85.417 23.713 17.197 1.00 58.46 444 CYS B N 1
ATOM 4478 C CA . CYS B 1 59 ? 84.760 23.772 18.498 1.00 52.98 444 CYS B CA 1
ATOM 4479 C C . CYS B 1 59 ? 84.254 22.421 18.985 1.00 56.30 444 CYS B C 1
ATOM 4480 O O . CYS B 1 59 ? 83.998 22.272 20.185 1.00 66.71 444 CYS B O 1
ATOM 4487 N N . GLY B 1 60 ? 84.056 21.464 18.084 1.00 57.68 445 GLY B N 1
ATOM 4488 C CA . GLY B 1 60 ? 83.584 20.139 18.436 1.00 57.49 445 GLY B CA 1
ATOM 4489 C C . GLY B 1 60 ? 82.090 20.021 18.693 1.00 54.39 445 GLY B C 1
ATOM 4490 O O . GLY B 1 60 ? 81.624 18.925 19.033 1.00 60.66 445 GLY B O 1
ATOM 4494 N N . HIS B 1 61 ? 81.319 21.089 18.509 1.00 48.92 446 HIS B N 1
ATOM 4495 C CA . HIS B 1 61 ? 79.895 21.032 18.786 1.00 43.73 446 HIS B CA 1
ATOM 4496 C C . HIS B 1 61 ? 79.154 20.289 17.673 1.00 45.76 446 HIS B C 1
ATOM 4497 O O . HIS B 1 61 ? 79.509 20.379 16.496 1.00 58.91 446 HIS B O 1
ATOM 4511 N N . MET B 1 62 ? 78.156 19.508 18.067 1.00 43.76 447 MET B N 1
ATOM 4512 C CA . MET B 1 62 ? 77.480 18.545 17.208 1.00 40.27 447 MET B CA 1
ATOM 4513 C C . MET B 1 62 ? 76.019 18.916 17.014 1.00 49.05 447 MET B C 1
ATOM 4514 O O . MET B 1 62 ? 75.372 19.415 17.942 1.00 49.06 447 MET B O 1
ATOM 4528 N N . TYR B 1 63 ? 75.507 18.664 15.806 1.00 46.78 448 TYR B N 1
ATOM 4529 C CA . TYR B 1 63 ? 74.116 18.931 15.464 1.00 41.21 448 TYR B CA 1
ATOM 4530 C C . TYR B 1 63 ? 73.679 17.921 14.411 1.00 45.06 448 TYR B C 1
ATOM 4531 O O . TYR B 1 63 ? 74.507 17.366 13.684 1.00 45.53 448 TYR B O 1
ATOM 4549 N N . HIS B 1 64 ? 72.367 17.683 14.327 1.00 44.51 449 HIS B N 1
ATOM 4550 C CA . HIS B 1 64 ? 71.816 17.113 13.106 1.00 47.02 449 HIS B CA 1
ATOM 4551 C C . HIS B 1 64 ? 72.174 18.027 11.933 1.00 46.94 449 HIS B C 1
ATOM 4552 O O . HIS B 1 64 ? 71.959 19.244 11.997 1.00 43.62 449 HIS B O 1
ATOM 4566 N N . LEU B 1 65 ? 72.686 17.443 10.845 1.00 53.86 450 LEU B N 1
ATOM 4567 C CA . LEU B 1 65 ? 73.019 18.260 9.678 1.00 49.60 450 LEU B CA 1
ATOM 4568 C C . LEU B 1 65 ? 71.802 19.019 9.195 1.00 42.21 450 LEU B C 1
ATOM 4569 O O . LEU B 1 65 ? 71.888 20.201 8.833 1.00 42.77 450 LEU B O 1
ATOM 4585 N N . LEU B 1 66 ? 70.652 18.348 9.174 1.00 43.17 451 LEU B N 1
ATOM 4586 C CA . LEU B 1 66 ? 69.446 19.003 8.699 1.00 42.62 451 LEU B CA 1
ATOM 4587 C C . LEU B 1 66 ? 69.151 20.240 9.521 1.00 38.57 451 LEU B C 1
ATOM 4588 O O . LEU B 1 66 ? 68.690 21.259 8.993 1.00 43.50 451 LEU B O 1
ATOM 4604 N N . CYS B 1 67 ? 69.403 20.173 10.826 1.00 44.76 452 CYS B N 1
ATOM 4605 C CA . CYS B 1 67 ? 69.114 21.320 11.685 1.00 36.68 452 CYS B CA 1
ATOM 4606 C C . CYS B 1 67 ? 70.002 22.514 11.362 1.00 35.27 452 CYS B C 1
ATOM 4607 O O . CYS B 1 67 ? 69.525 23.652 11.330 1.00 34.78 452 CYS B O 1
ATOM 4614 N N . LEU B 1 68 ? 71.296 22.286 11.152 1.00 44.44 453 LEU B N 1
ATOM 4615 C CA . LEU B 1 68 ? 72.188 23.392 10.843 1.00 46.07 453 LEU B CA 1
ATOM 4616 C C . LEU B 1 68 ? 71.938 23.933 9.438 1.00 37.58 453 LEU B C 1
ATOM 4617 O O . LEU B 1 68 ? 72.086 25.141 9.201 1.00 34.97 453 LEU B O 1
ATOM 4633 N N . VAL B 1 69 ? 71.554 23.056 8.503 1.00 42.88 454 VAL B N 1
ATOM 4634 C CA . VAL B 1 69 ? 71.102 23.510 7.190 1.00 38.52 454 VAL B CA 1
ATOM 4635 C C . VAL B 1 69 ? 69.903 24.434 7.351 1.00 38.88 454 VAL B C 1
ATOM 4636 O O . VAL B 1 69 ? 69.842 25.518 6.760 1.00 42.31 454 VAL B O 1
ATOM 4649 N N . ALA B 1 70 ? 68.935 24.022 8.180 1.00 41.52 455 ALA B N 1
ATOM 4650 C CA . ALA B 1 70 ? 67.744 24.841 8.395 1.00 47.04 455 ALA B CA 1
ATOM 4651 C C . ALA B 1 70 ? 68.116 26.194 8.974 1.00 38.96 455 ALA B C 1
ATOM 4652 O O . ALA B 1 70 ? 67.666 27.241 8.487 1.00 37.27 455 ALA B O 1
ATOM 4659 N N . MET B 1 71 ? 68.961 26.206 10.005 1.00 42.17 456 MET B N 1
ATOM 4660 C CA . MET B 1 71 ? 69.341 27.482 10.590 1.00 39.53 456 MET B CA 1
ATOM 4661 C C . MET B 1 71 ? 69.989 28.374 9.545 1.00 34.99 456 MET B C 1
ATOM 4662 O O . MET B 1 71 ? 69.644 29.553 9.399 1.00 38.22 456 MET B O 1
ATOM 4676 N N . TYR B 1 72 ? 70.945 27.815 8.812 1.00 37.65 457 TYR B N 1
ATOM 4677 C CA . TYR B 1 72 ? 71.670 28.611 7.838 1.00 35.48 457 TYR B CA 1
ATOM 4678 C C . TYR B 1 72 ? 70.728 29.133 6.755 1.00 34.47 457 TYR B C 1
ATOM 4679 O O . TYR B 1 72 ? 70.781 30.312 6.388 1.00 36.05 457 TYR B O 1
ATOM 4697 N N . SER B 1 73 ? 69.808 28.282 6.286 1.00 36.47 458 SER B N 1
ATOM 4698 C CA . SER B 1 73 ? 68.886 28.694 5.233 1.00 39.70 458 SER B CA 1
ATOM 4699 C C . SER B 1 73 ? 68.021 29.869 5.675 1.00 39.94 458 SER B C 1
ATOM 4700 O O . SER B 1 73 ? 67.516 30.616 4.830 1.00 45.22 458 SER B O 1
ATOM 4708 N N . ASN B 1 74 ? 67.802 30.028 6.983 1.00 40.04 459 ASN B N 1
ATOM 4709 C CA . ASN B 1 74 ? 66.990 31.128 7.509 1.00 33.65 459 ASN B CA 1
ATOM 4710 C C . ASN B 1 74 ? 67.768 32.408 7.763 1.00 40.24 459 ASN B C 1
ATOM 4711 O O . ASN B 1 74 ? 67.163 33.401 8.179 1.00 46.26 459 ASN B O 1
ATOM 4722 N N . GLY B 1 75 ? 69.077 32.421 7.516 1.00 49.94 460 GLY B N 1
ATOM 4723 C CA . GLY B 1 75 ? 69.907 33.593 7.716 1.00 49.64 460 GLY B CA 1
ATOM 4724 C C . GLY B 1 75 ? 70.220 34.309 6.416 1.00 48.90 460 GLY B C 1
ATOM 4725 O O . GLY B 1 75 ? 69.492 34.198 5.425 1.00 49.00 460 GLY B O 1
ATOM 4729 N N . ASN B 1 76 ? 71.328 35.065 6.428 1.00 41.74 461 ASN B N 1
ATOM 4730 C CA . ASN B 1 76 ? 71.768 35.825 5.257 1.00 41.07 461 ASN B CA 1
ATOM 4731 C C . ASN B 1 76 ? 72.374 34.952 4.172 1.00 43.78 461 ASN B C 1
ATOM 4732 O O . ASN B 1 76 ? 72.510 35.409 3.030 1.00 47.37 461 ASN B O 1
ATOM 4743 N N . LYS B 1 77 ? 72.744 33.710 4.490 1.00 40.85 462 LYS B N 1
ATOM 4744 C CA . LYS B 1 77 ? 73.339 32.806 3.519 1.00 38.93 462 LYS B CA 1
ATOM 4745 C C . LYS B 1 77 ? 74.525 33.463 2.806 1.00 40.08 462 LYS B C 1
ATOM 4746 O O . LYS B 1 77 ? 74.636 33.452 1.580 1.00 45.86 462 LYS B O 1
ATOM 4765 N N . ASP B 1 78 ? 75.432 34.033 3.593 1.00 36.63 463 ASP B N 1
ATOM 4766 C CA . ASP B 1 78 ? 76.593 34.746 3.060 1.00 37.88 463 ASP B CA 1
ATOM 4767 C C . ASP B 1 78 ? 77.834 33.868 2.943 1.00 47.74 463 ASP B C 1
ATOM 4768 O O . ASP B 1 78 ? 78.918 34.381 2.637 1.00 41.23 463 ASP B O 1
ATOM 4777 N N . GLY B 1 79 ? 77.697 32.554 3.123 1.00 44.37 464 GLY B N 1
ATOM 4778 C CA . GLY B 1 79 ? 78.827 31.656 3.059 1.00 36.49 464 GLY B CA 1
ATOM 4779 C C . GLY B 1 79 ? 79.518 31.421 4.385 1.00 39.09 464 GLY B C 1
ATOM 4780 O O . GLY B 1 79 ? 80.375 30.534 4.469 1.00 44.93 464 GLY B O 1
ATOM 4784 N N . SER B 1 80 ? 79.168 32.177 5.418 1.00 41.75 465 SER B N 1
ATOM 4785 C CA . SER B 1 80 ? 79.695 31.981 6.758 1.00 39.85 465 SER B CA 1
ATOM 4786 C C . SER B 1 80 ? 78.670 31.239 7.600 1.00 38.86 465 SER B C 1
ATOM 4787 O O . SER B 1 80 ? 77.468 31.440 7.452 1.00 35.79 465 SER B O 1
ATOM 4795 N N . LEU B 1 81 ? 79.179 30.410 8.511 1.00 39.10 466 LEU B N 1
ATOM 4796 C CA . LEU B 1 81 ? 78.389 29.522 9.350 1.00 39.87 466 LEU B CA 1
ATOM 4797 C C . LEU B 1 81 ? 78.788 29.772 10.793 1.00 42.16 466 LEU B C 1
ATOM 4798 O O . LEU B 1 81 ? 79.978 29.734 11.119 1.00 48.31 466 LEU B O 1
ATOM 4814 N N . GLN B 1 82 ? 77.821 30.058 11.653 1.00 44.73 467 GLN B N 1
ATOM 4815 C CA . GLN B 1 82 ? 78.115 30.290 13.055 1.00 37.86 467 GLN B CA 1
ATOM 4816 C C . GLN B 1 82 ? 77.620 29.128 13.906 1.00 39.25 467 GLN B C 1
ATOM 4817 O O . GLN B 1 82 ? 76.473 28.693 13.769 1.00 42.39 467 GLN B O 1
ATOM 4831 N N . CYS B 1 83 ? 78.472 28.669 14.809 1.00 39.40 468 CYS B N 1
ATOM 4832 C CA . CYS B 1 83 ? 78.082 27.651 15.780 1.00 41.47 468 CYS B CA 1
ATOM 4833 C C . CYS B 1 83 ? 77.042 28.225 16.737 1.00 42.83 468 CYS B C 1
ATOM 4834 O O . CYS B 1 83 ? 77.313 29.237 17.388 1.00 42.43 468 CYS B O 1
ATOM 4841 N N . PRO B 1 84 ? 75.846 27.639 16.844 1.00 38.71 469 PRO B N 1
ATOM 4842 C CA . PRO B 1 84 ? 74.837 28.205 17.752 1.00 45.12 469 PRO B CA 1
ATOM 4843 C C . PRO B 1 84 ? 75.224 28.119 19.214 1.00 49.77 469 PRO B C 1
ATOM 4844 O O . PRO B 1 84 ? 74.678 28.868 20.031 1.00 55.61 469 PRO B O 1
ATOM 4855 N N . THR B 1 85 ? 76.153 27.236 19.568 1.00 58.51 470 THR B N 1
ATOM 4856 C CA . THR B 1 85 ? 76.511 27.029 20.966 1.00 53.13 470 THR B CA 1
ATOM 4857 C C . THR B 1 85 ? 77.579 28.015 21.424 1.00 55.88 470 THR B C 1
ATOM 4858 O O . THR B 1 85 ? 77.375 28.745 22.402 1.00 62.47 470 THR B O 1
ATOM 4869 N N . CYS B 1 86 ? 78.692 28.076 20.703 1.00 52.44 471 CYS B N 1
ATOM 4870 C CA . CYS B 1 86 ? 79.841 28.882 21.095 1.00 45.20 471 CYS B CA 1
ATOM 4871 C C . CYS B 1 86 ? 80.091 30.071 20.176 1.00 51.81 471 CYS B C 1
ATOM 4872 O O . CYS B 1 86 ? 81.076 30.789 20.371 1.00 70.23 471 CYS B O 1
ATOM 4879 N N . LYS B 1 87 ? 79.270 30.262 19.148 1.00 65.52 472 LYS B N 1
ATOM 4880 C CA . LYS B 1 87 ? 79.305 31.447 18.296 1.00 56.17 472 LYS B CA 1
ATOM 4881 C C . LYS B 1 87 ? 80.604 31.559 17.497 1.00 49.91 472 LYS B C 1
ATOM 4882 O O . LYS B 1 87 ? 80.863 32.603 16.891 1.00 59.93 472 LYS B O 1
ATOM 4901 N N . ALA B 1 88 ? 81.425 30.508 17.465 1.00 47.53 473 ALA B N 1
ATOM 4902 C CA . ALA B 1 88 ? 82.548 30.457 16.532 1.00 51.37 473 ALA B CA 1
ATOM 4903 C C . ALA B 1 88 ? 82.062 30.536 15.086 1.00 63.60 473 ALA B C 1
ATOM 4904 O O . ALA B 1 88 ? 80.972 30.062 14.749 1.00 58.72 473 ALA B O 1
ATOM 4911 N N . ILE B 1 89 ? 82.908 31.096 14.213 1.00 66.24 474 ILE B N 1
ATOM 4912 C CA . ILE B 1 89 ? 82.548 31.382 12.825 1.00 48.13 474 ILE B CA 1
ATOM 4913 C C . ILE B 1 89 ? 83.395 30.537 11.894 1.00 49.42 474 ILE B C 1
ATOM 4914 O O . ILE B 1 89 ? 84.624 30.488 12.021 1.00 77.79 474 ILE B O 1
ATOM 4930 N N . TYR B 1 90 ? 82.732 29.892 10.949 1.00 44.64 475 TYR B N 1
ATOM 4931 C CA . TYR B 1 90 ? 83.361 29.093 9.921 1.00 43.18 475 TYR B CA 1
ATOM 4932 C C . TYR B 1 90 ? 83.037 29.695 8.559 1.00 44.09 475 TYR B C 1
ATOM 4933 O O . TYR B 1 90 ? 81.949 30.253 8.353 1.00 41.52 475 TYR B O 1
ATOM 4951 N N . GLY B 1 91 ? 83.997 29.610 7.653 1.00 47.69 476 GLY B N 1
ATOM 4952 C CA . GLY B 1 91 ? 83.811 30.138 6.321 1.00 48.00 476 GLY B CA 1
ATOM 4953 C C . GLY B 1 91 ? 84.035 31.634 6.266 1.00 42.18 476 GLY B C 1
ATOM 4954 O O . GLY B 1 91 ? 84.346 32.305 7.252 1.00 64.86 476 GLY B O 1
ATOM 4958 N N . GLU B 1 92 ? 83.895 32.152 5.055 1.00 41.05 477 GLU B N 1
ATOM 4959 C CA . GLU B 1 92 ? 84.152 33.553 4.753 1.00 41.28 477 GLU B CA 1
ATOM 4960 C C . GLU B 1 92 ? 82.859 34.234 4.321 1.00 40.38 477 GLU B C 1
ATOM 4961 O O . GLU B 1 92 ? 82.169 33.741 3.424 1.00 45.38 477 GLU B O 1
ATOM 4973 N N . LYS B 1 93 ? 82.520 35.352 4.970 1.00 32.24 478 LYS B N 1
ATOM 4974 C CA . LYS B 1 93 ? 81.379 36.146 4.535 1.00 32.81 478 LYS B CA 1
ATOM 4975 C C . LYS B 1 93 ? 81.703 36.869 3.224 1.00 33.80 478 LYS B C 1
ATOM 4976 O O . LYS B 1 93 ? 82.685 37.622 3.148 1.00 33.87 478 LYS B O 1
ATOM 4995 N N . THR B 1 94 ? 80.848 36.692 2.220 1.00 44.55 479 THR B N 1
ATOM 4996 C CA . THR B 1 94 ? 80.896 37.496 1.008 1.00 34.49 479 THR B CA 1
ATOM 4997 C C . THR B 1 94 ? 79.501 38.037 0.732 1.00 37.60 479 THR B C 1
ATOM 4998 O O . THR B 1 94 ? 78.503 37.563 1.283 1.00 36.40 479 THR B O 1
ATOM 5009 N N . GLY B 1 95 ? 79.440 39.061 -0.110 1.00 33.18 480 GLY B N 1
ATOM 5010 C CA . GLY B 1 95 ? 78.187 39.761 -0.333 1.00 31.52 480 GLY B CA 1
ATOM 5011 C C . GLY B 1 95 ? 77.667 39.652 -1.752 1.00 32.07 480 GLY B C 1
ATOM 5012 O O . GLY B 1 95 ? 78.076 38.778 -2.524 1.00 34.86 480 GLY B O 1
ATOM 5016 N N . THR B 1 96 ? 76.778 40.582 -2.117 1.00 31.85 481 THR B N 1
ATOM 5017 C CA . THR B 1 96 ? 76.079 40.529 -3.399 1.00 33.22 481 THR B CA 1
ATOM 5018 C C . THR B 1 96 ? 76.399 41.747 -4.258 1.00 37.30 481 THR B C 1
ATOM 5019 O O . THR B 1 96 ? 75.675 42.045 -5.212 1.00 35.95 481 THR B O 1
ATOM 5030 N N . GLN B 1 97 ? 77.491 42.424 -3.948 1.00 33.85 482 GLN B N 1
ATOM 5031 C CA . GLN B 1 97 ? 77.935 43.569 -4.726 1.00 34.90 482 GLN B CA 1
ATOM 5032 C C . GLN B 1 97 ? 77.969 43.245 -6.227 1.00 32.69 482 GLN B C 1
ATOM 5033 O O . GLN B 1 97 ? 78.548 42.215 -6.642 1.00 35.05 482 GLN B O 1
ATOM 5047 N N . PRO B 1 98 ? 77.368 44.077 -7.070 1.00 31.17 483 PRO B N 1
ATOM 5048 C CA . PRO B 1 98 ? 77.399 43.827 -8.507 1.00 32.65 483 PRO B CA 1
ATOM 5049 C C . PRO B 1 98 ? 78.753 44.201 -9.075 1.00 34.05 483 PRO B C 1
ATOM 5050 O O . PRO B 1 98 ? 79.601 44.754 -8.356 1.00 33.21 483 PRO B O 1
ATOM 5061 N N . PRO B 1 99 ? 78.984 43.951 -10.361 1.00 31.17 484 PRO B N 1
ATOM 5062 C CA . PRO B 1 99 ? 80.293 44.263 -10.949 1.00 30.25 484 PRO B CA 1
ATOM 5063 C C . PRO B 1 99 ? 80.594 45.754 -10.927 1.00 30.60 484 PRO B C 1
ATOM 5064 O O . PRO B 1 99 ? 79.707 46.596 -11.062 1.00 33.56 484 PRO B O 1
ATOM 5075 N N . GLY B 1 100 ? 81.875 46.068 -10.833 1.00 33.50 485 GLY B N 1
ATOM 5076 C CA . GLY B 1 100 ? 82.306 47.447 -10.928 1.00 33.38 485 GLY B CA 1
ATOM 5077 C C . GLY B 1 100 ? 83.806 47.561 -10.803 1.00 30.52 485 GLY B C 1
ATOM 5078 O O . GLY B 1 100 ? 84.543 46.584 -10.985 1.00 30.30 485 GLY B O 1
ATOM 5082 N N . LYS B 1 101 ? 84.250 48.778 -10.503 1.00 26.43 486 LYS B N 1
ATOM 5083 C CA . LYS B 1 101 ? 85.669 49.091 -10.373 1.00 27.19 486 LYS B CA 1
ATOM 5084 C C . LYS B 1 101 ? 85.944 49.869 -9.099 1.00 26.00 486 LYS B C 1
ATOM 5085 O O . LYS B 1 101 ? 85.185 50.762 -8.725 1.00 30.77 486 LYS B O 1
ATOM 5104 N N . MET B 1 102 ? 87.055 49.560 -8.453 1.00 27.49 487 MET B N 1
ATOM 5105 C CA . MET B 1 102 ? 87.529 50.324 -7.308 1.00 26.42 487 MET B CA 1
ATOM 5106 C C . MET B 1 102 ? 88.928 50.828 -7.608 1.00 27.99 487 MET B C 1
ATOM 5107 O O . MET B 1 102 ? 89.798 50.037 -7.980 1.00 33.59 487 MET B O 1
ATOM 5121 N N . GLU B 1 103 ? 89.142 52.131 -7.440 1.00 27.21 488 GLU B N 1
ATOM 5122 C CA . GLU B 1 103 ? 90.440 52.769 -7.665 1.00 28.28 488 GLU B CA 1
ATOM 5123 C C . GLU B 1 103 ? 90.786 53.634 -6.458 1.00 27.84 488 GLU B C 1
ATOM 5124 O O . GLU B 1 103 ? 89.891 54.055 -5.719 1.00 28.07 488 GLU B O 1
ATOM 5136 N N . PHE B 1 104 ? 92.085 53.881 -6.239 1.00 23.72 489 PHE B N 1
ATOM 5137 C CA . PHE B 1 104 ? 92.448 54.855 -5.210 1.00 27.84 489 PHE B CA 1
ATOM 5138 C C . PHE B 1 104 ? 93.707 55.595 -5.651 1.00 28.55 489 PHE B C 1
ATOM 5139 O O . PHE B 1 104 ? 94.512 55.086 -6.435 1.00 29.34 489 PHE B O 1
ATOM 5156 N N . HIS B 1 105 ? 93.860 56.828 -5.168 1.00 28.82 490 HIS B N 1
ATOM 5157 C CA . HIS B 1 105 ? 95.146 57.498 -5.269 1.00 41.58 490 HIS B CA 1
ATOM 5158 C C . HIS B 1 105 ? 95.173 58.631 -4.258 1.00 31.33 490 HIS B C 1
ATOM 5159 O O . HIS B 1 105 ? 94.268 58.774 -3.419 1.00 31.08 490 HIS B O 1
ATOM 5173 N N . LEU B 1 106 ? 96.295 59.327 -4.233 1.00 25.06 491 LEU B N 1
ATOM 5174 C CA . LEU B 1 106 ? 96.549 60.374 -3.248 1.00 27.55 491 LEU B CA 1
ATOM 5175 C C . LEU B 1 106 ? 96.211 61.744 -3.816 1.00 33.84 491 LEU B C 1
ATOM 5176 O O . LEU B 1 106 ? 96.485 62.017 -4.988 1.00 34.28 491 LEU B O 1
ATOM 5192 N N . ILE B 1 107 ? 95.629 62.607 -2.982 1.00 23.97 492 ILE B N 1
ATOM 5193 C CA . ILE B 1 107 ? 95.396 63.994 -3.369 1.00 29.60 492 ILE B CA 1
ATOM 5194 C C . ILE B 1 107 ? 96.077 64.916 -2.355 1.00 32.01 492 ILE B C 1
ATOM 5195 O O . ILE B 1 107 ? 96.190 64.565 -1.169 1.00 24.84 492 ILE B O 1
ATOM 5211 N N . PRO B 1 108 ? 96.584 66.084 -2.777 1.00 27.22 493 PRO B N 1
ATOM 5212 C CA . PRO B 1 108 ? 97.473 66.912 -1.930 1.00 25.00 493 PRO B CA 1
ATOM 5213 C C . PRO B 1 108 ? 96.672 67.901 -1.089 1.00 25.25 493 PRO B C 1
ATOM 5214 O O . PRO B 1 108 ? 96.887 69.111 -1.115 1.00 39.19 493 PRO B O 1
ATOM 5225 N N . HIS B 1 109 ? 95.743 67.348 -0.316 1.00 25.99 494 HIS B N 1
ATOM 5226 C CA . HIS B 1 109 ? 94.871 68.150 0.513 1.00 28.29 494 HIS B CA 1
ATOM 5227 C C . HIS B 1 109 ? 94.539 67.342 1.764 1.00 28.16 494 HIS B C 1
ATOM 5228 O O . HIS B 1 109 ? 94.069 66.207 1.669 1.00 46.46 494 HIS B O 1
ATOM 5242 N N . SER B 1 110 ? 94.702 67.985 2.925 1.00 23.94 495 SER B N 1
ATOM 5243 C CA . SER B 1 110 ? 94.425 67.335 4.203 1.00 25.60 495 SER B CA 1
ATOM 5244 C C . SER B 1 110 ? 92.937 67.386 4.534 1.00 25.29 495 SER B C 1
ATOM 5245 O O . SER B 1 110 ? 92.260 68.365 4.227 1.00 23.89 495 SER B O 1
ATOM 5253 N N . LEU B 1 111 ? 92.440 66.315 5.136 1.00 42.25 496 LEU B N 1
ATOM 5254 C CA . LEU B 1 111 ? 91.076 66.299 5.623 1.00 29.37 496 LEU B CA 1
ATOM 5255 C C . LEU B 1 111 ? 90.973 67.130 6.903 1.00 26.51 496 LEU B C 1
ATOM 5256 O O . LEU B 1 111 ? 91.965 67.254 7.635 1.00 27.47 496 LEU B O 1
ATOM 5272 N N . PRO B 1 112 ? 89.807 67.722 7.184 1.00 28.25 497 PRO B N 1
ATOM 5273 C CA . PRO B 1 112 ? 89.577 68.313 8.516 1.00 27.41 497 PRO B CA 1
ATOM 5274 C C . PRO B 1 112 ? 89.909 67.329 9.631 1.00 25.76 497 PRO B C 1
ATOM 5275 O O . PRO B 1 112 ? 89.482 66.166 9.603 1.00 25.73 497 PRO B O 1
ATOM 5286 N N . GLY B 1 113 ? 90.687 67.796 10.607 1.00 25.36 498 GLY B N 1
ATOM 5287 C CA . GLY B 1 113 ? 91.100 66.971 11.718 1.00 27.09 498 GLY B CA 1
ATOM 5288 C C . GLY B 1 113 ? 92.331 66.121 11.470 1.00 31.12 498 GLY B C 1
ATOM 5289 O O . GLY B 1 113 ? 92.759 65.399 12.378 1.00 27.32 498 GLY B O 1
ATOM 5293 N N . PHE B 1 114 ? 92.913 66.178 10.278 1.00 29.19 499 PHE B N 1
ATOM 5294 C CA . PHE B 1 114 ? 94.136 65.445 9.959 1.00 32.02 499 PHE B CA 1
ATOM 5295 C C . PHE B 1 114 ? 95.133 66.418 9.338 1.00 32.53 499 PHE B C 1
ATOM 5296 O O . PHE B 1 114 ? 95.501 66.305 8.168 1.00 28.41 499 PHE B O 1
ATOM 5313 N N . PRO B 1 115 ? 95.572 67.420 10.103 1.00 29.78 500 PRO B N 1
ATOM 5314 C CA . PRO B 1 115 ? 96.495 68.412 9.540 1.00 27.31 500 PRO B CA 1
ATOM 5315 C C . PRO B 1 115 ? 97.782 67.772 9.049 1.00 32.35 500 PRO B C 1
ATOM 5316 O O . PRO B 1 115 ? 98.249 66.751 9.580 1.00 32.88 500 PRO B O 1
ATOM 5327 N N . ASP B 1 116 ? 98.374 68.419 8.057 1.00 41.09 501 ASP B N 1
ATOM 5328 C CA . ASP B 1 116 ? 99.696 68.059 7.574 1.00 37.67 501 ASP B CA 1
ATOM 5329 C C . ASP B 1 116 ? 99.723 66.649 7.000 1.00 30.14 501 ASP B C 1
ATOM 5330 O O . 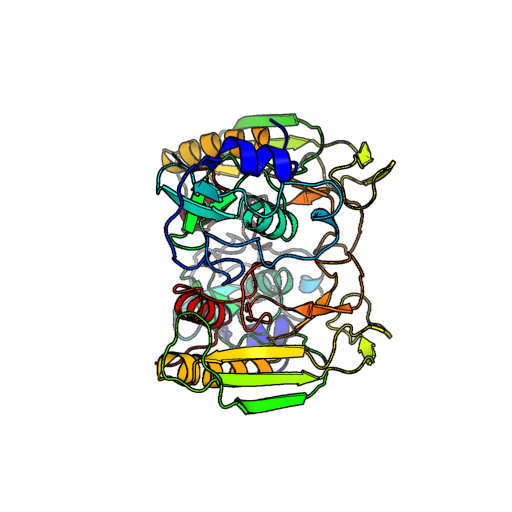ASP B 1 116 ? 100.700 65.923 7.177 1.00 37.02 501 ASP B O 1
ATOM 5339 N N . THR B 1 117 ? 98.631 66.223 6.364 1.00 30.92 502 THR B N 1
ATOM 5340 C CA . THR B 1 117 ? 98.582 64.953 5.645 1.00 26.41 502 THR B CA 1
ATOM 5341 C C . THR B 1 117 ? 98.120 65.170 4.210 1.00 31.03 502 THR B C 1
ATOM 5342 O O . THR B 1 117 ? 97.519 66.197 3.851 1.00 28.19 502 THR B O 1
ATOM 5353 N N . GLN B 1 118 ? 98.372 64.144 3.393 1.00 28.60 503 GLN B N 1
ATOM 5354 C CA . GLN B 1 118 ? 97.672 63.987 2.137 1.00 23.47 503 GLN B CA 1
ATOM 5355 C C . GLN B 1 118 ? 96.482 63.059 2.374 1.00 21.36 503 GLN B C 1
ATOM 5356 O O . GLN B 1 118 ? 96.349 62.439 3.444 1.00 26.48 503 GLN B O 1
ATOM 5370 N N . THR B 1 119 ? 95.634 62.956 1.371 1.00 23.66 504 THR B N 1
ATOM 5371 C CA . THR B 1 119 ? 94.387 62.204 1.479 1.00 26.00 504 THR B CA 1
ATOM 5372 C C . THR B 1 119 ? 94.313 61.089 0.455 1.00 29.28 504 THR B C 1
ATOM 5373 O O . THR B 1 119 ? 94.627 61.291 -0.728 1.00 25.44 504 THR B O 1
ATOM 5384 N N . ILE B 1 120 ? 93.929 59.909 0.935 1.00 28.85 505 ILE B N 1
ATOM 5385 C CA . ILE B 1 120 ? 93.577 58.787 0.082 1.00 25.60 505 ILE B CA 1
ATOM 5386 C C . ILE B 1 120 ? 92.165 59.008 -0.411 1.00 24.00 505 ILE B C 1
ATOM 5387 O O . ILE B 1 120 ? 91.223 59.115 0.394 1.00 23.34 505 ILE B O 1
ATOM 5403 N N . ARG B 1 121 ? 92.020 59.104 -1.726 1.00 20.79 506 ARG B N 1
ATOM 5404 C CA . ARG B 1 121 ? 90.721 59.148 -2.367 1.00 22.30 506 ARG B CA 1
ATOM 5405 C C . ARG B 1 121 ? 90.410 57.797 -3.009 1.00 23.78 506 ARG B C 1
ATOM 5406 O O . ARG B 1 121 ? 91.165 57.316 -3.863 1.00 26.58 506 ARG B O 1
ATOM 5427 N N . ILE B 1 122 ? 89.308 57.184 -2.583 1.00 24.08 507 ILE B N 1
ATOM 5428 C CA . ILE B 1 122 ? 88.829 55.941 -3.154 1.00 24.29 507 ILE B CA 1
ATOM 5429 C C . ILE B 1 122 ? 87.712 56.319 -4.103 1.00 25.08 507 ILE B C 1
ATOM 5430 O O . ILE B 1 122 ? 86.852 57.146 -3.768 1.00 25.08 507 ILE B O 1
ATOM 5446 N N . VAL B 1 123 ? 87.719 55.726 -5.280 1.00 24.29 508 VAL B N 1
ATOM 5447 C CA . VAL B 1 123 ? 86.660 55.946 -6.250 1.00 23.92 508 VAL B CA 1
ATOM 5448 C C . VAL B 1 123 ? 86.057 54.608 -6.590 1.00 27.56 508 VAL B C 1
ATOM 5449 O O . VAL B 1 123 ? 86.752 53.716 -7.098 1.00 28.80 508 VAL B O 1
ATOM 5462 N N . TYR B 1 124 ? 84.749 54.518 -6.417 1.00 22.93 509 TYR B N 1
ATOM 5463 C CA . TYR B 1 124 ? 83.974 53.346 -6.792 1.00 25.95 509 TYR B CA 1
ATOM 5464 C C . TYR B 1 124 ? 83.132 53.680 -8.011 1.00 23.32 509 TYR B C 1
ATOM 5465 O O . TYR B 1 124 ? 82.486 54.733 -8.052 1.00 29.21 509 TYR B O 1
ATOM 5483 N N . ASP B 1 125 ? 83.102 52.784 -8.994 1.00 23.01 510 ASP B N 1
ATOM 5484 C CA . ASP B 1 125 ? 82.272 52.999 -10.169 1.00 29.81 510 ASP B CA 1
ATOM 5485 C C . ASP B 1 125 ? 81.524 51.716 -10.489 1.00 27.43 510 ASP B C 1
ATOM 5486 O O . ASP B 1 125 ? 82.140 50.699 -10.814 1.00 29.55 510 ASP B O 1
ATOM 5495 N N . ILE B 1 126 ? 80.200 51.766 -10.405 1.00 31.92 511 ILE B N 1
ATOM 5496 C CA . ILE B 1 126 ? 79.359 50.594 -10.582 1.00 31.61 511 ILE B CA 1
ATOM 5497 C C . ILE B 1 126 ? 78.330 50.924 -11.656 1.00 31.95 511 ILE B C 1
ATOM 5498 O O . ILE B 1 126 ? 77.559 51.871 -11.498 1.00 34.32 511 ILE B O 1
ATOM 5514 N N . PRO B 1 127 ? 78.313 50.220 -12.779 1.00 27.62 512 PRO B N 1
ATOM 5515 C CA . PRO B 1 127 ? 77.299 50.474 -13.802 1.00 29.72 512 PRO B CA 1
ATOM 5516 C C . PRO B 1 127 ? 76.002 49.759 -13.488 1.00 31.46 512 PRO B C 1
ATOM 5517 O O . PRO B 1 127 ? 75.922 48.865 -12.633 1.00 33.72 512 PRO B O 1
ATOM 5528 N N . THR B 1 128 ? 74.954 50.218 -14.158 1.00 31.87 513 THR B N 1
ATOM 5529 C CA . THR B 1 128 ? 73.669 49.546 -14.072 1.00 33.71 513 THR B CA 1
ATOM 5530 C C . THR B 1 128 ? 73.811 48.139 -14.641 1.00 34.78 513 THR B C 1
ATOM 5531 O O . THR B 1 128 ? 74.783 47.814 -15.327 1.00 35.69 513 THR B O 1
ATOM 5542 N N . GLY B 1 129 ? 72.838 47.295 -14.346 1.00 34.17 514 GLY B N 1
ATOM 5543 C CA . GLY B 1 129 ? 72.891 45.942 -14.839 1.00 36.89 514 GLY B CA 1
ATOM 5544 C C . GLY B 1 129 ? 71.595 45.215 -14.595 1.00 38.76 514 GLY B C 1
ATOM 5545 O O . GLY B 1 129 ? 70.563 45.837 -14.348 1.00 36.99 514 GLY B O 1
ATOM 5549 N N . ILE B 1 130 ? 71.669 43.883 -14.691 1.00 39.03 515 ILE B N 1
ATOM 5550 C CA . ILE B 1 130 ? 70.552 42.985 -14.435 1.00 43.85 515 ILE B CA 1
ATOM 5551 C C . ILE B 1 130 ? 70.822 42.263 -13.121 1.00 39.36 515 ILE B C 1
ATOM 5552 O O . ILE B 1 130 ? 71.921 41.734 -12.903 1.00 42.79 515 ILE B O 1
ATOM 5568 N N . GLN B 1 131 ? 69.815 42.247 -12.250 1.00 34.73 516 GLN B N 1
ATOM 5569 C CA . GLN B 1 131 ? 69.917 41.600 -10.950 1.00 37.03 516 GLN B CA 1
ATOM 5570 C C . GLN B 1 131 ? 70.088 40.093 -11.087 1.00 48.79 516 GLN B C 1
ATOM 5571 O O . GLN B 1 131 ? 69.419 39.445 -11.895 1.00 41.13 516 GLN B O 1
ATOM 5585 N N . GLY B 1 132 ? 70.964 39.533 -10.261 1.00 44.61 517 GLY B N 1
ATOM 5586 C CA . GLY B 1 132 ? 71.177 38.110 -10.232 1.00 42.10 517 GLY B CA 1
ATOM 5587 C C . GLY B 1 132 ? 70.283 37.401 -9.252 1.00 41.15 517 GLY B C 1
ATOM 5588 O O . GLY B 1 132 ? 69.441 38.002 -8.587 1.00 42.11 517 GLY B O 1
ATOM 5592 N N . PRO B 1 133 ? 70.462 36.084 -9.147 1.00 44.87 518 PRO B N 1
ATOM 5593 C CA . PRO B 1 133 ? 69.587 35.286 -8.274 1.00 46.15 518 PRO B CA 1
ATOM 5594 C C . PRO B 1 133 ? 69.716 35.649 -6.824 1.00 57.93 518 PRO B C 1
ATOM 5595 O O . PRO B 1 133 ? 68.773 35.434 -6.055 1.00 51.77 518 PRO B O 1
ATOM 5606 N N . GLU B 1 134 ? 70.850 36.218 -6.429 1.00 64.89 519 GLU B N 1
ATOM 5607 C CA . GLU B 1 134 ? 71.085 36.627 -5.055 1.00 51.09 519 GLU B CA 1
ATOM 5608 C C . GLU B 1 134 ? 70.424 37.960 -4.705 1.00 41.91 519 GLU B C 1
ATOM 5609 O O . GLU B 1 134 ? 70.426 38.347 -3.537 1.00 46.63 519 GLU B O 1
ATOM 5621 N N . HIS B 1 135 ? 69.840 38.637 -5.670 1.00 43.44 520 HIS B N 1
ATOM 5622 C CA . HIS B 1 135 ? 69.347 39.997 -5.530 1.00 42.92 520 HIS B CA 1
ATOM 5623 C C . HIS B 1 135 ? 67.836 40.022 -5.299 1.00 50.06 520 HIS B C 1
ATOM 5624 O O . HIS B 1 135 ? 67.154 39.001 -5.422 1.00 49.65 520 HIS B O 1
ATOM 5638 N N . PRO B 1 136 ? 67.276 41.185 -4.934 1.00 49.32 521 PRO B N 1
ATOM 5639 C CA . PRO B 1 136 ? 65.850 41.215 -4.538 1.00 43.63 521 PRO B CA 1
ATOM 5640 C C . PRO B 1 136 ? 64.879 40.782 -5.633 1.00 46.39 521 PRO B C 1
ATOM 5641 O O . PRO B 1 136 ? 63.873 40.136 -5.328 1.00 46.37 521 PRO B O 1
ATOM 5652 N N . ASN B 1 137 ? 65.149 41.139 -6.886 1.00 38.02 522 ASN B N 1
ATOM 5653 C CA . ASN B 1 137 ? 64.273 40.863 -8.033 1.00 44.03 522 ASN B CA 1
ATOM 5654 C C . ASN B 1 137 ? 65.109 40.324 -9.182 1.00 38.98 522 ASN B C 1
ATOM 5655 O O . ASN B 1 137 ? 65.380 41.026 -10.167 1.00 38.83 522 ASN B O 1
ATOM 5666 N N . PRO B 1 138 ? 65.529 39.065 -9.085 1.00 39.34 523 PRO B N 1
ATOM 5667 C CA . PRO B 1 138 ? 66.353 38.470 -10.138 1.00 44.62 523 PRO B CA 1
ATOM 5668 C C . PRO B 1 138 ? 65.717 38.662 -11.503 1.00 47.17 523 PRO B C 1
ATOM 5669 O O . PRO B 1 138 ? 64.509 38.489 -11.675 1.00 55.17 523 PRO B O 1
ATOM 5680 N N . GLY B 1 139 ? 66.533 39.089 -12.470 1.00 44.43 524 GLY B N 1
ATOM 5681 C CA . GLY B 1 139 ? 66.081 39.293 -13.829 1.00 43.66 524 GLY B CA 1
ATOM 5682 C C . GLY B 1 139 ? 65.641 40.704 -14.158 1.00 43.72 524 GLY B C 1
ATOM 5683 O O . GLY B 1 139 ? 65.549 41.047 -15.337 1.00 50.79 524 GLY B O 1
ATOM 5687 N N . LYS B 1 140 ? 65.327 41.511 -13.150 1.00 43.90 525 LYS B N 1
ATOM 5688 C CA . LYS B 1 140 ? 64.985 42.919 -13.318 1.00 47.99 525 LYS B CA 1
ATOM 5689 C C . LYS B 1 140 ? 66.228 43.802 -13.285 1.00 42.01 525 LYS B C 1
ATOM 5690 O O . LYS B 1 140 ? 67.234 43.465 -12.657 1.00 43.88 525 LYS B O 1
ATOM 5709 N N . LYS B 1 141 ? 66.157 44.928 -13.992 1.00 37.33 526 LYS B N 1
ATOM 5710 C CA . LYS B 1 141 ? 67.219 45.917 -13.948 1.00 42.04 526 LYS B CA 1
ATOM 5711 C C . LYS B 1 141 ? 67.440 46.445 -12.524 1.00 37.29 526 LYS B C 1
ATOM 5712 O O . LYS B 1 141 ? 66.564 46.399 -11.651 1.00 35.29 526 LYS B O 1
ATOM 5731 N N . PHE B 1 142 ? 68.654 46.927 -12.294 1.00 33.07 527 PHE B N 1
ATOM 5732 C CA . PHE B 1 142 ? 68.940 47.761 -11.139 1.00 31.54 527 PHE B CA 1
ATOM 5733 C C . PHE B 1 142 ? 69.565 49.059 -11.643 1.00 32.40 527 PHE B C 1
ATOM 5734 O O . PHE B 1 142 ? 70.279 49.071 -12.639 1.00 42.52 527 PHE B O 1
ATOM 5751 N N . THR B 1 143 ? 69.264 50.158 -10.940 1.00 32.32 528 THR B N 1
ATOM 5752 C CA . THR B 1 143 ? 69.860 51.450 -11.227 1.00 35.22 528 THR B CA 1
ATOM 5753 C C . THR B 1 143 ? 71.104 51.626 -10.370 1.00 28.76 528 THR B C 1
ATOM 5754 O O . THR B 1 143 ? 71.326 50.889 -9.418 1.00 30.51 528 THR B O 1
ATOM 5765 N N . ALA B 1 144 ? 71.912 52.610 -10.726 1.00 31.86 529 ALA B N 1
ATOM 5766 C CA . ALA B 1 144 ? 73.168 52.901 -10.028 1.00 29.01 529 ALA B CA 1
ATOM 5767 C C . ALA B 1 144 ? 73.323 54.414 -10.023 1.00 26.79 529 ALA B C 1
ATOM 5768 O O . ALA B 1 144 ? 73.598 55.008 -11.071 1.00 32.16 529 ALA B O 1
ATOM 5775 N N . ARG B 1 145 ? 73.113 55.041 -8.858 1.00 28.10 530 ARG B N 1
ATOM 5776 C CA . ARG B 1 145 ? 73.050 56.493 -8.734 1.00 23.68 530 ARG B CA 1
ATOM 5777 C C . ARG B 1 145 ? 74.321 57.062 -8.127 1.00 31.21 530 ARG B C 1
ATOM 5778 O O . ARG B 1 145 ? 74.851 56.525 -7.143 1.00 28.47 530 ARG B O 1
ATOM 5799 N N . GLY B 1 146 ? 74.769 58.180 -8.685 1.00 29.75 531 GLY B N 1
ATOM 5800 C CA . GLY B 1 146 ? 75.845 58.926 -8.085 1.00 28.33 531 GLY B CA 1
ATOM 5801 C C . GLY B 1 146 ? 77.219 58.368 -8.317 1.00 32.47 531 GLY B C 1
ATOM 5802 O O . GLY B 1 146 ? 78.150 58.770 -7.615 1.00 30.69 531 GLY B O 1
ATOM 5806 N N . PHE B 1 147 ? 77.378 57.461 -9.284 1.00 25.66 532 PHE B N 1
ATOM 5807 C CA . PHE B 1 147 ? 78.708 56.950 -9.576 1.00 27.57 532 PHE B CA 1
ATOM 5808 C C . PHE B 1 147 ? 79.356 57.783 -10.684 1.00 29.83 532 PHE B C 1
ATOM 5809 O O . PHE B 1 147 ? 78.664 58.265 -11.579 1.00 55.19 532 PHE B O 1
ATOM 5826 N N . PRO B 1 148 ? 80.683 57.971 -10.599 1.00 30.48 533 PRO B N 1
ATOM 5827 C CA . PRO B 1 148 ? 81.597 57.435 -9.576 1.00 31.45 533 PRO B CA 1
ATOM 5828 C C . PRO B 1 148 ? 81.399 58.087 -8.216 1.00 24.29 533 PRO B C 1
ATOM 5829 O O . PRO B 1 148 ? 81.213 59.303 -8.104 1.00 47.72 533 PRO B O 1
ATOM 5840 N N . ARG B 1 149 ? 81.414 57.231 -7.179 1.00 27.28 534 ARG B N 1
ATOM 5841 C CA . ARG B 1 149 ? 81.310 57.714 -5.809 1.00 22.22 534 ARG B CA 1
ATOM 5842 C C . ARG B 1 149 ? 82.709 57.879 -5.233 1.00 24.46 534 ARG B C 1
ATOM 5843 O O . ARG B 1 149 ? 83.489 56.925 -5.227 1.00 24.78 534 ARG B O 1
ATOM 5864 N N . HIS B 1 150 ? 83.001 59.067 -4.708 1.00 21.57 535 HIS B N 1
ATOM 5865 C CA . HIS B 1 150 ? 84.298 59.415 -4.138 1.00 25.11 535 HIS B CA 1
ATOM 5866 C C . HIS B 1 150 ? 84.220 59.343 -2.608 1.00 26.59 535 HIS B C 1
ATOM 5867 O O . HIS B 1 150 ? 83.282 59.855 -2.008 1.00 25.94 535 HIS B O 1
ATOM 5881 N N . CYS B 1 151 ? 85.236 58.741 -1.999 1.00 20.95 536 CYS B N 1
ATOM 5882 C CA . CYS B 1 151 ? 85.327 58.539 -0.563 1.00 21.59 536 CYS B CA 1
ATOM 5883 C C . CYS B 1 151 ? 86.730 58.927 -0.117 1.00 26.38 536 CYS B C 1
ATOM 5884 O O . CYS B 1 151 ? 87.671 58.879 -0.902 1.00 24.52 536 CYS B O 1
ATOM 5892 N N . TYR B 1 152 ? 86.885 59.273 1.168 1.00 23.05 537 TYR B N 1
ATOM 5893 C CA . TYR B 1 152 ? 88.150 59.842 1.616 1.00 22.66 537 TYR B CA 1
ATOM 5894 C C . TYR B 1 152 ? 88.641 59.216 2.915 1.00 24.50 537 TYR B C 1
ATOM 5895 O O . TYR B 1 152 ? 87.857 58.936 3.830 1.00 25.89 537 TYR B O 1
ATOM 5913 N N . LEU B 1 153 ? 89.953 59.047 2.991 1.00 19.87 538 LEU B N 1
ATOM 5914 C CA . LEU B 1 153 ? 90.684 58.617 4.176 1.00 22.21 538 LEU B CA 1
ATOM 5915 C C . LEU B 1 153 ? 91.957 59.440 4.288 1.00 20.83 538 LEU B C 1
ATOM 5916 O O . LEU B 1 153 ? 92.593 59.724 3.275 1.00 21.44 538 LEU B O 1
ATOM 5932 N N . PRO B 1 154 ? 92.409 59.744 5.495 1.00 26.99 539 PRO B N 1
ATOM 5933 C CA . PRO B 1 154 ? 93.728 60.378 5.635 1.00 27.64 539 PRO B CA 1
ATOM 5934 C C . PRO B 1 154 ? 94.832 59.403 5.295 1.00 26.89 539 PRO B C 1
ATOM 5935 O O . PRO B 1 154 ? 94.758 58.227 5.662 1.00 27.38 539 PRO B O 1
ATOM 5946 N N . ASN B 1 155 ? 95.899 59.914 4.656 1.00 24.01 540 ASN B N 1
ATOM 5947 C CA . ASN B 1 155 ? 97.064 59.072 4.368 1.00 24.33 540 ASN B CA 1
ATOM 5948 C C . ASN B 1 155 ? 97.973 59.059 5.594 1.00 28.60 540 ASN B C 1
ATOM 5949 O O . ASN B 1 155 ? 99.022 59.710 5.653 1.00 31.51 540 ASN B O 1
ATOM 5960 N N . ASN B 1 156 ? 97.561 58.281 6.583 1.00 26.35 541 ASN B N 1
ATOM 5961 C CA . ASN B 1 156 ? 98.377 57.972 7.750 1.00 28.64 541 ASN B CA 1
ATOM 5962 C C . ASN B 1 156 ? 98.279 56.462 7.997 1.00 27.73 541 ASN B C 1
ATOM 5963 O O . ASN B 1 156 ? 97.656 55.710 7.231 1.00 28.97 541 ASN B O 1
ATOM 5974 N N . GLU B 1 157 ? 98.916 56.010 9.064 1.00 32.86 542 GLU B N 1
ATOM 5975 C CA . GLU B 1 157 ? 98.989 54.579 9.345 1.00 39.00 542 GLU B CA 1
ATOM 5976 C C . GLU B 1 157 ? 97.600 53.948 9.428 1.00 28.78 542 GLU B C 1
ATOM 5977 O O . GLU B 1 157 ? 97.332 52.919 8.800 1.00 28.85 542 GLU B O 1
ATOM 5989 N N . LYS B 1 158 ? 96.697 54.558 10.192 1.00 33.76 543 LYS B N 1
ATOM 5990 C CA . LYS B 1 158 ? 95.385 53.952 10.378 1.00 26.90 543 LYS B CA 1
ATOM 5991 C C . LYS B 1 158 ? 94.541 54.071 9.112 1.00 27.00 543 LYS B C 1
ATOM 5992 O O . LYS B 1 158 ? 93.792 53.141 8.767 1.00 32.09 543 LYS B O 1
ATOM 6011 N N . GLY B 1 159 ? 94.664 55.196 8.382 1.00 27.78 544 GLY B N 1
ATOM 6012 C CA . GLY B 1 159 ? 93.951 55.339 7.114 1.00 27.33 544 GLY B CA 1
ATOM 6013 C C . GLY B 1 159 ? 94.408 54.312 6.094 1.00 29.95 544 GLY B C 1
ATOM 6014 O O . GLY B 1 159 ? 93.589 53.771 5.337 1.00 23.60 544 GLY B O 1
ATOM 6018 N N . ARG B 1 160 ? 95.709 54.004 6.082 1.00 34.87 545 ARG B N 1
ATOM 6019 C CA . ARG B 1 160 ? 96.216 53.013 5.142 1.00 29.38 545 ARG B CA 1
ATOM 6020 C C . ARG B 1 160 ? 95.742 51.621 5.507 1.00 30.72 545 ARG B C 1
ATOM 6021 O O . ARG B 1 160 ? 95.431 50.818 4.615 1.00 27.96 545 ARG B O 1
ATOM 6042 N N . LYS B 1 161 ? 95.640 51.332 6.811 1.00 29.58 546 LYS B N 1
ATOM 6043 C CA . LYS B 1 161 ? 95.083 50.060 7.245 1.00 26.33 546 LYS B CA 1
ATOM 6044 C C . LYS B 1 161 ? 93.633 49.933 6.802 1.00 26.64 546 LYS B C 1
ATOM 6045 O O . LYS B 1 161 ? 93.237 48.902 6.237 1.00 29.06 546 LYS B O 1
ATOM 6064 N N . VAL B 1 162 ? 92.840 50.986 7.009 1.00 25.97 547 VAL B N 1
ATOM 6065 C CA . VAL B 1 162 ? 91.458 50.964 6.540 1.00 28.72 547 VAL B CA 1
ATOM 6066 C C . VAL B 1 162 ? 91.411 50.740 5.029 1.00 25.49 547 VAL B C 1
ATOM 6067 O O . VAL B 1 162 ? 90.611 49.939 4.532 1.00 28.51 547 VAL B O 1
ATOM 6080 N N . LEU B 1 163 ? 92.262 51.445 4.259 1.00 26.56 548 LEU B N 1
ATOM 6081 C CA . LEU B 1 163 ? 92.281 51.238 2.818 1.00 29.98 548 LEU B CA 1
ATOM 6082 C C . LEU B 1 163 ? 92.525 49.781 2.467 1.00 29.45 548 LEU B C 1
ATOM 6083 O O . LEU B 1 163 ? 91.808 49.216 1.621 1.00 28.18 548 LEU B O 1
ATOM 6099 N N . ARG B 1 164 ? 93.549 49.150 3.079 1.00 27.73 549 ARG B N 1
ATOM 6100 C CA . ARG B 1 164 ? 93.823 47.746 2.778 1.00 35.56 549 ARG B CA 1
ATOM 6101 C C . ARG B 1 164 ? 92.595 46.876 3.052 1.00 30.30 549 ARG B C 1
ATOM 6102 O O . ARG B 1 164 ? 92.264 45.973 2.268 1.00 31.51 549 ARG B O 1
ATOM 6123 N N . LEU B 1 165 ? 91.916 47.128 4.153 1.00 25.80 550 LEU B N 1
ATOM 6124 C CA . LEU B 1 165 ? 90.763 46.306 4.526 1.00 29.88 550 LEU B CA 1
ATOM 6125 C C . LEU B 1 165 ? 89.557 46.595 3.626 1.00 30.01 550 LEU B C 1
ATOM 6126 O O . LEU B 1 165 ? 88.812 45.679 3.259 1.00 32.53 550 LEU B O 1
ATOM 6142 N N . LEU B 1 166 ? 89.350 47.853 3.239 1.00 25.93 551 LEU B N 1
ATOM 6143 C CA . LEU B 1 166 ? 88.275 48.145 2.286 1.00 28.66 551 LEU B CA 1
ATOM 6144 C C . LEU B 1 166 ? 88.506 47.431 0.959 1.00 30.22 551 LEU B C 1
ATOM 6145 O O . LEU B 1 166 ? 87.560 46.932 0.339 1.00 24.26 551 LEU B O 1
ATOM 6161 N N . ILE B 1 167 ? 89.761 47.330 0.517 1.00 26.86 552 ILE B N 1
ATOM 6162 C CA . ILE B 1 167 ? 90.025 46.594 -0.719 1.00 27.87 552 ILE B CA 1
ATOM 6163 C C . ILE B 1 167 ? 89.612 45.128 -0.576 1.00 28.72 552 ILE B C 1
ATOM 6164 O O . ILE B 1 167 ? 89.010 44.544 -1.481 1.00 25.95 552 ILE B O 1
ATOM 6180 N N . THR B 1 168 ? 89.955 44.503 0.543 1.00 27.65 553 THR B N 1
ATOM 6181 C CA . THR B 1 168 ? 89.542 43.124 0.786 1.00 27.23 553 THR B CA 1
ATOM 6182 C C . THR B 1 168 ? 88.010 43.003 0.825 1.00 25.48 553 THR B C 1
ATOM 6183 O O . THR B 1 168 ? 87.430 42.078 0.234 1.00 28.29 553 THR B O 1
ATOM 6194 N N . ALA B 1 169 ? 87.344 43.948 1.491 1.00 28.44 554 ALA B N 1
ATOM 6195 C CA . ALA B 1 169 ? 85.884 43.934 1.526 1.00 30.79 554 ALA B CA 1
ATOM 6196 C C . ALA B 1 169 ? 85.302 44.072 0.130 1.00 25.97 554 ALA B C 1
ATOM 6197 O O . ALA B 1 169 ? 84.320 43.404 -0.212 1.00 29.25 554 ALA B O 1
ATOM 6204 N N . TRP B 1 170 ? 85.888 44.959 -0.683 1.00 26.14 555 TRP B N 1
ATOM 6205 C CA . TRP B 1 170 ? 85.493 45.077 -2.088 1.00 25.87 555 TRP B CA 1
ATOM 6206 C C . TRP B 1 170 ? 85.659 43.748 -2.812 1.00 29.80 555 TRP B C 1
ATOM 6207 O O . TRP B 1 170 ? 84.764 43.315 -3.561 1.00 30.76 555 TRP B O 1
ATOM 6228 N N . GLU B 1 171 ? 86.801 43.079 -2.606 1.00 29.22 556 GLU B N 1
ATOM 6229 C CA . GLU B 1 171 ? 87.043 41.797 -3.258 1.00 29.47 556 GLU B CA 1
ATOM 6230 C C . GLU B 1 171 ? 86.066 40.733 -2.785 1.00 29.91 556 GLU B C 1
ATOM 6231 O O . GLU B 1 171 ? 85.749 39.804 -3.537 1.00 32.22 556 GLU B O 1
ATOM 6243 N N . ARG B 1 172 ? 85.585 40.859 -1.560 1.00 29.35 557 ARG B N 1
ATOM 6244 C CA . ARG B 1 172 ? 84.589 39.954 -1.018 1.00 31.94 557 ARG B CA 1
ATOM 6245 C C . ARG B 1 172 ? 83.165 40.425 -1.289 1.00 35.89 557 ARG B C 1
ATOM 6246 O O . ARG B 1 172 ? 82.230 39.862 -0.718 1.00 31.63 557 ARG B O 1
ATOM 6267 N N . ARG B 1 173 ? 82.988 41.439 -2.149 1.00 29.76 558 ARG B N 1
ATOM 6268 C CA . ARG B 1 173 ? 81.669 41.886 -2.608 1.00 28.84 558 ARG B CA 1
ATOM 6269 C C . ARG B 1 173 ? 80.801 42.360 -1.453 1.00 33.48 558 ARG B C 1
ATOM 6270 O O . ARG B 1 173 ? 79.576 42.177 -1.449 1.00 28.58 558 ARG B O 1
ATOM 6291 N N . LEU B 1 174 ? 81.441 43.062 -0.507 1.00 29.32 559 LEU B N 1
ATOM 6292 C CA . LEU B 1 174 ? 80.792 43.535 0.707 1.00 26.67 559 LEU B CA 1
ATOM 6293 C C . LEU B 1 174 ? 80.549 45.041 0.753 1.00 26.10 559 LEU B C 1
ATOM 6294 O O . LEU B 1 174 ? 79.856 45.496 1.674 1.00 27.89 559 LEU B O 1
ATOM 6310 N N . ILE B 1 175 ? 81.110 45.834 -0.165 1.00 24.34 560 ILE B N 1
ATOM 6311 C CA . ILE B 1 175 ? 80.977 47.290 -0.017 1.00 27.41 560 ILE B CA 1
ATOM 6312 C C . ILE B 1 175 ? 79.564 47.766 -0.390 1.00 23.46 560 ILE B C 1
ATOM 6313 O O . ILE B 1 175 ? 78.994 48.643 0.273 1.00 25.28 560 ILE B O 1
ATOM 6329 N N . PHE B 1 176 ? 79.026 47.257 -1.489 1.00 26.69 561 PHE B N 1
ATOM 6330 C CA . PHE B 1 176 ? 77.709 47.629 -1.991 1.00 27.79 561 PHE B CA 1
ATOM 6331 C C . PHE B 1 176 ? 76.814 46.402 -2.130 1.00 30.54 561 PHE B C 1
ATOM 6332 O O . PHE B 1 176 ? 77.282 45.268 -2.224 1.00 31.29 561 PHE B O 1
ATOM 6349 N N . THR B 1 177 ? 75.508 46.666 -2.201 1.00 27.13 562 THR B N 1
ATOM 6350 C CA . THR B 1 177 ? 74.514 45.652 -2.491 1.00 33.53 562 THR B CA 1
ATOM 6351 C C . THR B 1 177 ? 73.427 46.274 -3.358 1.00 34.92 562 THR B C 1
ATOM 6352 O O . THR B 1 177 ? 73.495 47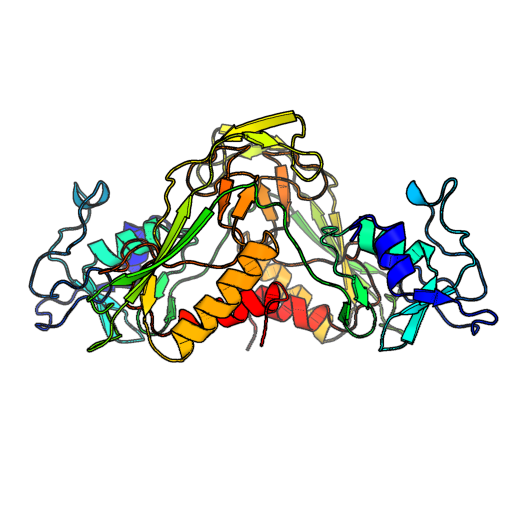.451 -3.738 1.00 30.61 562 THR B O 1
ATOM 6363 N N . ILE B 1 178 ? 72.426 45.472 -3.709 1.00 30.10 563 ILE B N 1
ATOM 6364 C CA . ILE B 1 178 ? 71.261 45.971 -4.414 1.00 32.18 563 ILE B CA 1
ATOM 6365 C C . ILE B 1 178 ? 70.130 46.005 -3.396 1.00 32.50 563 ILE B C 1
ATOM 6366 O O . ILE B 1 178 ? 69.880 45.015 -2.700 1.00 34.07 563 ILE B O 1
ATOM 6382 N N . GLY B 1 179 ? 69.483 47.150 -3.273 1.00 31.41 564 GLY B N 1
ATOM 6383 C CA . GLY B 1 179 ? 68.418 47.279 -2.299 1.00 26.96 564 GLY B CA 1
ATOM 6384 C C . GLY B 1 179 ? 67.730 48.626 -2.415 1.00 26.49 564 GLY B C 1
ATOM 6385 O O . GLY B 1 179 ? 67.654 49.191 -3.513 1.00 29.70 564 GLY B O 1
ATOM 6389 N N . THR B 1 180 ? 67.287 49.166 -1.287 1.00 32.08 565 THR B N 1
ATOM 6390 C CA . THR B 1 180 ? 66.538 50.414 -1.257 1.00 26.92 565 THR B CA 1
ATOM 6391 C C . THR B 1 180 ? 67.365 51.533 -0.655 1.00 25.64 565 THR B C 1
ATOM 6392 O O . THR B 1 180 ? 67.902 51.388 0.443 1.00 25.60 565 THR B O 1
ATOM 6403 N N . SER B 1 181 ? 67.417 52.662 -1.361 1.00 34.78 566 SER B N 1
ATOM 6404 C CA . SER B 1 181 ? 68.179 53.830 -0.919 1.00 33.53 566 SER B CA 1
ATOM 6405 C C . SER B 1 181 ? 67.556 54.460 0.319 1.00 33.12 566 SER B C 1
ATOM 6406 O O . SER B 1 181 ? 66.352 54.728 0.339 1.00 32.69 566 SER B O 1
ATOM 6414 N N . ASN B 1 182 ? 68.372 54.667 1.353 1.00 29.80 567 ASN B N 1
ATOM 6415 C CA . ASN B 1 182 ? 67.946 55.446 2.517 1.00 37.14 567 ASN B CA 1
ATOM 6416 C C . ASN B 1 182 ? 67.800 56.927 2.230 1.00 30.82 567 ASN B C 1
ATOM 6417 O O . ASN B 1 182 ? 67.278 57.640 3.092 1.00 33.90 567 ASN B O 1
ATOM 6428 N N . THR B 1 183 ? 68.335 57.436 1.126 1.00 28.32 568 THR B N 1
ATOM 6429 C CA . THR B 1 183 ? 68.229 58.872 0.863 1.00 32.33 568 THR B CA 1
ATOM 6430 C C . THR B 1 183 ? 67.009 59.221 0.012 1.00 29.69 568 THR B C 1
ATOM 6431 O O . THR B 1 183 ? 66.446 60.309 0.155 1.00 29.41 568 THR B O 1
ATOM 6442 N N . THR B 1 184 ? 66.626 58.357 -0.898 1.00 27.89 569 THR B N 1
ATOM 6443 C CA . THR B 1 184 ? 65.520 58.613 -1.816 1.00 27.52 569 THR B CA 1
ATOM 6444 C C . THR B 1 184 ? 64.394 57.606 -1.723 1.00 28.05 569 THR B C 1
ATOM 6445 O O . THR B 1 184 ? 63.356 57.813 -2.358 1.00 31.39 569 THR B O 1
ATOM 6456 N N . GLY B 1 185 ? 64.591 56.482 -1.047 1.00 27.96 570 GLY B N 1
ATOM 6457 C CA . GLY B 1 185 ? 63.614 55.424 -1.112 1.00 27.50 570 GLY B CA 1
ATOM 6458 C C . GLY B 1 185 ? 63.614 54.595 -2.386 1.00 30.00 570 GLY B C 1
ATOM 6459 O O . GLY B 1 185 ? 62.802 53.666 -2.494 1.00 32.45 570 GLY B O 1
ATOM 6463 N N . GLU B 1 186 ? 64.459 54.905 -3.367 1.00 30.51 571 GLU B N 1
ATOM 6464 C CA . GLU B 1 186 ? 64.446 54.147 -4.612 1.00 33.26 571 GLU B CA 1
ATOM 6465 C C . GLU B 1 186 ? 64.795 52.684 -4.353 1.00 42.74 571 GLU B C 1
ATOM 6466 O O . GLU B 1 186 ? 65.783 52.374 -3.679 1.00 28.92 571 GLU B O 1
ATOM 6478 N N . SER B 1 187 ? 63.986 51.780 -4.891 1.00 40.23 572 SER B N 1
ATOM 6479 C CA . SER B 1 187 ? 64.279 50.368 -4.748 1.00 31.24 572 SER B CA 1
ATOM 6480 C C . SER B 1 187 ? 65.102 49.883 -5.946 1.00 24.10 572 SER B C 1
ATOM 6481 O O . SER B 1 187 ? 65.301 50.594 -6.939 1.00 33.64 572 SER B O 1
ATOM 6489 N N . ASP B 1 188 ? 65.582 48.641 -5.843 1.00 30.60 573 ASP B N 1
ATOM 6490 C CA . ASP B 1 188 ? 66.318 47.986 -6.926 1.00 30.32 573 ASP B CA 1
ATOM 6491 C C . ASP B 1 188 ? 67.467 48.858 -7.419 1.00 25.04 573 ASP B C 1
ATOM 6492 O O . ASP B 1 188 ? 67.653 49.093 -8.620 1.00 38.19 573 ASP B O 1
ATOM 6501 N N . THR B 1 189 ? 68.251 49.351 -6.463 1.00 27.29 574 THR B N 1
ATOM 6502 C CA . THR B 1 189 ? 69.318 50.275 -6.779 1.00 29.92 574 THR B CA 1
ATOM 6503 C C . THR B 1 189 ? 70.562 49.903 -5.981 1.00 23.78 574 THR B C 1
ATOM 6504 O O . THR B 1 189 ? 70.477 49.213 -4.963 1.00 28.12 574 THR B O 1
ATOM 6515 N N . VAL B 1 190 ? 71.722 50.346 -6.472 1.00 28.70 575 VAL B N 1
ATOM 6516 C CA . VAL B 1 190 ? 72.980 50.043 -5.799 1.00 29.37 575 VAL B CA 1
ATOM 6517 C C . VAL B 1 190 ? 73.069 50.905 -4.546 1.00 28.34 575 VAL B C 1
ATOM 6518 O O . VAL B 1 190 ? 72.985 52.134 -4.625 1.00 33.46 575 VAL B O 1
ATOM 6531 N N . VAL B 1 191 ? 73.260 50.277 -3.384 1.00 21.56 576 VAL B N 1
ATOM 6532 C CA . VAL B 1 191 ? 73.319 50.999 -2.128 1.00 22.63 576 VAL B CA 1
ATOM 6533 C C . VAL B 1 191 ? 74.542 50.550 -1.340 1.00 27.34 576 VAL B C 1
ATOM 6534 O O . VAL B 1 191 ? 75.096 49.465 -1.550 1.00 25.39 576 VAL B O 1
ATOM 6547 N N . TRP B 1 192 ? 74.982 51.438 -0.464 1.00 23.22 577 TRP B N 1
ATOM 6548 C CA . TRP B 1 192 ? 75.968 51.081 0.532 1.00 25.15 577 TRP B CA 1
ATOM 6549 C C . TRP B 1 192 ? 75.438 49.948 1.395 1.00 33.47 577 TRP B C 1
ATOM 6550 O O . TRP B 1 192 ? 74.237 49.859 1.667 1.00 32.37 577 TRP B O 1
ATOM 6571 N N . ASN B 1 193 ? 76.335 49.064 1.785 1.00 31.54 578 ASN B N 1
ATOM 6572 C CA . ASN B 1 193 ? 76.031 47.981 2.700 1.00 33.15 578 ASN B CA 1
ATOM 6573 C C . ASN B 1 193 ? 76.395 48.456 4.114 1.00 44.16 578 ASN B C 1
ATOM 6574 O O . ASN B 1 193 ? 76.024 49.568 4.506 1.00 60.90 578 ASN B O 1
ATOM 6585 N N . GLU B 1 194 ? 77.119 47.658 4.891 1.00 35.37 579 GLU B N 1
ATOM 6586 C CA . GLU B 1 194 ? 77.253 47.961 6.312 1.00 36.18 579 GLU B CA 1
ATOM 6587 C C . GLU B 1 194 ? 78.604 48.579 6.673 1.00 37.12 579 GLU B C 1
ATOM 6588 O O . GLU B 1 194 ? 79.005 48.545 7.837 1.00 33.59 579 GLU B O 1
ATOM 6600 N N . ILE B 1 195 ? 79.314 49.160 5.714 1.00 26.79 580 ILE B N 1
ATOM 6601 C CA . ILE B 1 195 ? 80.639 49.707 5.978 1.00 26.30 580 ILE B CA 1
ATOM 6602 C C . ILE B 1 195 ? 80.601 51.183 5.595 1.00 31.85 580 ILE B C 1
ATOM 6603 O O . ILE B 1 195 ? 80.551 51.516 4.409 1.00 30.10 580 ILE B O 1
ATOM 6619 N N . HIS B 1 196 ? 80.611 52.062 6.593 1.00 27.67 581 HIS B N 1
ATOM 6620 C CA . HIS B 1 196 ? 80.413 53.482 6.335 1.00 27.02 581 HIS B CA 1
ATOM 6621 C C . HIS B 1 196 ? 81.637 54.084 5.655 1.00 26.90 581 HIS B C 1
ATOM 6622 O O . HIS B 1 196 ? 82.769 53.801 6.016 1.00 26.20 581 HIS B O 1
ATOM 6636 N N . HIS B 1 197 ? 81.392 54.911 4.675 1.00 26.45 582 HIS B N 1
ATOM 6637 C CA . HIS B 1 197 ? 82.431 55.642 3.976 1.00 26.59 582 HIS B CA 1
ATOM 6638 C C . HIS B 1 197 ? 82.178 57.132 4.142 1.00 27.62 582 HIS B C 1
ATOM 6639 O O . HIS B 1 197 ? 81.025 57.585 4.263 1.00 28.01 582 HIS B O 1
ATOM 6653 N N . LYS B 1 198 ? 83.263 57.902 4.112 1.00 23.77 583 LYS B N 1
ATOM 6654 C CA . LYS B 1 198 ? 83.195 59.355 4.179 1.00 21.74 583 LYS B CA 1
ATOM 6655 C C . LYS B 1 198 ? 83.222 59.919 2.764 1.00 28.89 583 LYS B C 1
ATOM 6656 O O . LYS B 1 198 ? 84.256 59.890 2.093 1.00 22.00 583 LYS B O 1
ATOM 6675 N N . THR B 1 199 ? 82.091 60.471 2.339 1.00 24.41 584 THR B N 1
ATOM 6676 C CA . THR B 1 199 ? 81.889 61.013 1.004 1.00 21.00 584 THR B CA 1
ATOM 6677 C C . THR B 1 199 ? 81.897 62.533 0.955 1.00 23.55 584 THR B C 1
ATOM 6678 O O . THR B 1 199 ? 81.754 63.108 -0.117 1.00 26.92 584 THR B O 1
ATOM 6689 N N . GLU B 1 200 ? 82.042 63.202 2.076 1.00 19.32 585 GLU B N 1
ATOM 6690 C CA . GLU B 1 200 ? 82.043 64.650 2.147 1.00 19.79 585 GLU B CA 1
ATOM 6691 C C . GLU B 1 200 ? 83.424 65.070 2.632 1.00 26.02 585 GLU B C 1
ATOM 6692 O O . GLU B 1 200 ? 83.826 64.724 3.739 1.00 22.69 585 GLU B O 1
ATOM 6704 N N . PHE B 1 201 ? 84.163 65.810 1.783 1.00 21.77 586 PHE B N 1
ATOM 6705 C CA . PHE B 1 201 ? 85.594 66.017 2.030 1.00 22.83 586 PHE B CA 1
ATOM 6706 C C . PHE 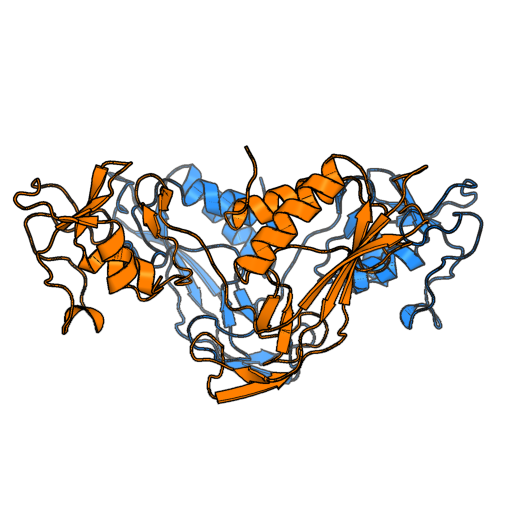B 1 201 ? 85.858 67.011 3.156 1.00 19.81 586 PHE B C 1
ATOM 6707 O O . PHE B 1 201 ? 86.574 66.716 4.119 1.00 26.25 586 PHE B O 1
ATOM 6724 N N . GLY B 1 202 ? 85.321 68.218 3.034 1.00 21.70 587 GLY B N 1
ATOM 6725 C CA . GLY B 1 202 ? 85.819 69.335 3.799 1.00 24.66 587 GLY B CA 1
ATOM 6726 C C . GLY B 1 202 ? 84.883 69.799 4.881 1.00 25.27 587 GLY B C 1
ATOM 6727 O O . GLY B 1 202 ? 85.060 70.902 5.405 1.00 25.82 587 GLY B O 1
ATOM 6731 N N . SER B 1 203 ? 83.846 69.029 5.173 1.00 24.74 588 SER B N 1
ATOM 6732 C CA . SER B 1 203 ? 82.813 69.387 6.146 1.00 21.85 588 SER B CA 1
ATOM 6733 C C . SER B 1 203 ? 82.010 68.133 6.464 1.00 21.57 588 SER B C 1
ATOM 6734 O O . SER B 1 203 ? 82.196 67.072 5.853 1.00 18.51 588 SER B O 1
ATOM 6742 N N . ASN B 1 204 ? 81.089 68.267 7.421 1.00 20.90 589 ASN B N 1
ATOM 6743 C CA . ASN B 1 204 ? 80.301 67.139 7.901 1.00 19.89 589 ASN B CA 1
ATOM 6744 C C . ASN B 1 204 ? 78.821 67.521 8.012 1.00 22.20 589 ASN B C 1
ATOM 6745 O O . ASN B 1 204 ? 78.089 67.088 8.924 1.00 24.44 589 ASN B O 1
ATOM 6756 N N . LEU B 1 205 ? 78.349 68.348 7.076 1.00 24.38 590 LEU B N 1
ATOM 6757 C CA . LEU B 1 205 ? 76.940 68.717 7.059 1.00 23.75 590 LEU B CA 1
ATOM 6758 C C . LEU B 1 205 ? 76.042 67.533 6.746 1.00 28.72 590 LEU B C 1
ATOM 6759 O O . LEU B 1 205 ? 74.858 67.574 7.102 1.00 23.24 590 LEU B O 1
ATOM 6775 N N . THR B 1 206 ? 76.568 66.481 6.095 1.00 27.65 591 THR B N 1
ATOM 6776 C CA . THR B 1 206 ? 75.767 65.299 5.792 1.00 21.37 591 THR B CA 1
ATOM 6777 C C . THR B 1 206 ? 75.842 64.225 6.871 1.00 24.14 591 THR B C 1
ATOM 6778 O O . THR B 1 206 ? 75.052 63.289 6.837 1.00 26.18 591 THR B O 1
ATOM 6789 N N . GLY B 1 207 ? 76.756 64.324 7.811 1.00 22.75 592 GLY B N 1
ATOM 6790 C CA . GLY B 1 207 ? 77.074 63.230 8.692 1.00 27.18 592 GLY B CA 1
ATOM 6791 C C . GLY B 1 207 ? 78.012 62.215 8.096 1.00 26.05 592 GLY B C 1
ATOM 6792 O O . GLY B 1 207 ? 78.442 61.305 8.810 1.00 25.08 592 GLY B O 1
ATOM 6796 N N . HIS B 1 208 ? 78.361 62.353 6.805 1.00 23.17 593 HIS B N 1
ATOM 6797 C CA . HIS B 1 208 ? 79.270 61.450 6.135 1.00 21.67 593 HIS B CA 1
ATOM 6798 C C . HIS B 1 208 ? 80.571 62.158 5.764 1.00 22.36 593 HIS B C 1
ATOM 6799 O O . HIS B 1 208 ? 81.205 61.822 4.757 1.00 22.30 593 HIS B O 1
ATOM 6813 N N . GLY B 1 209 ? 80.962 63.122 6.579 1.00 25.15 594 GLY B N 1
ATOM 6814 C CA . GLY B 1 209 ? 82.142 63.918 6.344 1.00 21.04 594 GLY B CA 1
ATOM 6815 C C . GLY B 1 209 ? 83.081 64.062 7.519 1.00 19.79 594 GLY B C 1
ATOM 6816 O O . GLY B 1 209 ? 83.074 63.288 8.472 1.00 20.35 594 GLY B O 1
ATOM 6820 N N . TYR B 1 210 ? 83.933 65.056 7.443 1.00 23.40 595 TYR B N 1
ATOM 6821 C CA . TYR B 1 210 ? 84.995 65.288 8.400 1.00 24.37 595 TYR B CA 1
ATOM 6822 C C . TYR B 1 210 ? 84.841 66.698 8.931 1.00 23.12 595 TYR B C 1
ATOM 6823 O O . TYR B 1 210 ? 84.254 67.553 8.260 1.00 27.18 595 TYR B O 1
ATOM 6841 N N . PRO B 1 211 ? 85.370 66.988 10.118 1.00 20.94 596 PRO B N 1
ATOM 6842 C CA . PRO B 1 211 ? 86.183 66.120 10.969 1.00 21.14 596 PRO B CA 1
ATOM 6843 C C . PRO B 1 211 ? 85.325 65.072 11.683 1.00 23.59 596 PRO B C 1
ATOM 6844 O O . PRO B 1 211 ? 84.113 65.280 11.897 1.00 22.11 596 PRO B O 1
ATOM 6855 N N . ASP B 1 212 ? 85.958 63.945 12.008 1.00 22.30 597 ASP B N 1
ATOM 6856 C CA . ASP B 1 212 ? 85.295 62.865 12.746 1.00 24.02 597 ASP B CA 1
ATOM 6857 C C . ASP B 1 212 ? 86.398 61.991 13.350 1.00 28.84 597 ASP B C 1
ATOM 6858 O O . ASP B 1 212 ? 86.913 61.093 12.676 1.00 24.26 597 ASP B O 1
ATOM 6867 N N . ALA B 1 213 ? 86.730 62.245 14.617 1.00 26.06 598 ALA B N 1
ATOM 6868 C CA . ALA B 1 213 ? 87.860 61.570 15.261 1.00 33.96 598 ALA B CA 1
ATOM 6869 C C . ALA B 1 213 ? 87.582 60.092 15.529 1.00 31.93 598 ALA B C 1
ATOM 6870 O O . ALA B 1 213 ? 88.520 59.324 15.765 1.00 70.47 598 ALA B O 1
ATOM 6877 N N A SER B 1 214 ? 86.315 59.679 15.474 0.44 25.72 599 SER B N 1
ATOM 6878 N N B SER B 1 214 ? 86.317 59.680 15.471 0.56 25.30 599 SER B N 1
ATOM 6879 C CA A SER B 1 214 ? 85.943 58.297 15.762 0.44 27.53 599 SER B CA 1
ATOM 6880 C CA B SER B 1 214 ? 85.968 58.291 15.747 0.56 27.26 599 SER B CA 1
ATOM 6881 C C A SER B 1 214 ? 85.647 57.482 14.508 0.44 28.01 599 SER B C 1
ATOM 6882 C C B SER B 1 214 ? 85.925 57.429 14.491 0.56 27.73 599 SER B C 1
ATOM 6883 O O A SER B 1 214 ? 85.241 56.318 14.628 0.44 18.96 599 SER B O 1
ATOM 6884 O O B SER B 1 214 ? 86.003 56.194 14.600 0.56 23.77 599 SER B O 1
ATOM 6899 N N . TYR B 1 215 ? 85.837 58.054 13.315 1.00 24.11 600 TYR B N 1
ATOM 6900 C CA . TYR B 1 215 ? 85.461 57.341 12.095 1.00 22.69 600 TYR B CA 1
ATOM 6901 C C . TYR B 1 215 ? 86.361 56.134 11.844 1.00 22.14 600 TYR B C 1
ATOM 6902 O O . TYR B 1 215 ? 85.872 55.021 11.596 1.00 26.99 600 TYR B O 1
ATOM 6921 N N . LEU B 1 216 ? 87.670 56.322 11.882 1.00 24.02 601 LEU B N 1
ATOM 6922 C CA . LEU B 1 216 ? 88.544 55.213 11.515 1.00 27.16 601 LEU B CA 1
ATOM 6923 C C . LEU B 1 216 ? 88.346 54.020 12.451 1.00 28.90 601 LEU B C 1
ATOM 6924 O O . LEU B 1 216 ? 88.252 52.874 11.991 1.00 27.82 601 LEU B O 1
ATOM 6940 N N . ASP B 1 217 ? 88.273 54.261 13.762 1.00 30.76 602 ASP B N 1
ATOM 6941 C CA . ASP B 1 217 ? 88.019 53.149 14.675 1.00 36.46 602 ASP B CA 1
ATOM 6942 C C . ASP B 1 217 ? 86.653 52.526 14.419 1.00 27.79 602 ASP B C 1
ATOM 6943 O O . ASP B 1 217 ? 86.497 51.304 14.513 1.00 28.06 602 ASP B O 1
ATOM 6952 N N . ASN B 1 218 ? 85.648 53.354 14.123 1.00 26.50 603 ASN B N 1
ATOM 6953 C CA . ASN B 1 218 ? 84.316 52.844 13.829 1.00 25.92 603 ASN B CA 1
ATOM 6954 C C . ASN B 1 218 ? 84.310 51.962 12.591 1.00 29.94 603 ASN B C 1
ATOM 6955 O O . ASN B 1 218 ? 83.662 50.909 12.581 1.00 29.70 603 ASN B O 1
ATOM 6966 N N . VAL B 1 219 ? 84.955 52.406 11.498 1.00 28.44 604 VAL B N 1
ATOM 6967 C CA . VAL B 1 219 ? 84.893 51.587 10.293 1.00 25.50 604 VAL B CA 1
ATOM 6968 C C . VAL B 1 219 ? 85.726 50.320 10.473 1.00 21.78 604 VAL B C 1
ATOM 6969 O O . VAL B 1 219 ? 85.394 49.262 9.916 1.00 27.03 604 VAL B O 1
ATOM 6982 N N . LEU B 1 220 ? 86.812 50.383 11.249 1.00 23.83 605 LEU B N 1
ATOM 6983 C CA . LEU B 1 220 ? 87.558 49.163 11.520 1.00 28.56 605 LEU B CA 1
ATOM 6984 C C . LEU B 1 220 ? 86.671 48.145 12.220 1.00 33.49 605 LEU B C 1
ATOM 6985 O O . LEU B 1 220 ? 86.720 46.947 11.904 1.00 29.34 605 LEU B O 1
ATOM 7001 N N . ALA B 1 221 ? 85.832 48.611 13.153 1.00 29.09 606 ALA B N 1
ATOM 7002 C CA . ALA B 1 221 ? 84.911 47.711 13.843 1.00 34.90 606 ALA B CA 1
ATOM 7003 C C . ALA B 1 221 ? 83.855 47.186 12.877 1.00 31.56 606 ALA B C 1
ATOM 7004 O O . ALA B 1 221 ? 83.496 45.999 12.912 1.00 28.62 606 ALA B O 1
ATOM 7011 N N . GLU B 1 222 ? 83.383 48.039 11.972 1.00 28.05 607 GLU B N 1
ATOM 7012 C CA . GLU B 1 222 ? 82.399 47.592 10.998 1.00 31.68 607 GLU B CA 1
ATOM 7013 C C . GLU B 1 222 ? 82.997 46.540 10.088 1.00 34.21 607 GLU B C 1
ATOM 7014 O O . GLU B 1 222 ? 82.318 45.579 9.722 1.00 32.95 607 GLU B O 1
ATOM 7026 N N .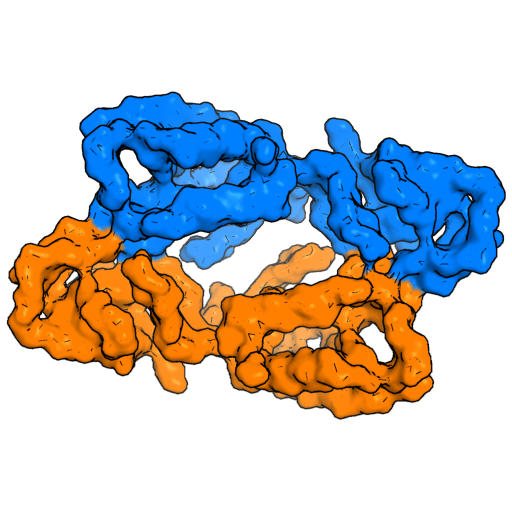 LEU B 1 223 ? 84.256 46.729 9.682 1.00 33.64 608 LEU B N 1
ATOM 7027 C CA . LEU B 1 223 ? 84.921 45.742 8.837 1.00 27.27 608 LEU B CA 1
ATOM 7028 C C . LEU B 1 223 ? 85.081 44.416 9.568 1.00 37.52 608 LEU B C 1
ATOM 7029 O O . LEU B 1 223 ? 84.828 43.346 9.002 1.00 33.85 608 LEU B O 1
ATOM 7045 N N . THR B 1 224 ? 85.504 44.473 10.832 1.00 30.67 609 THR B N 1
ATOM 7046 C CA . THR B 1 224 ? 85.648 43.250 11.626 1.00 33.61 609 THR B CA 1
ATOM 7047 C C . THR B 1 224 ? 84.315 42.512 11.733 1.00 33.23 609 THR B C 1
ATOM 7048 O O . THR B 1 224 ? 84.268 41.275 11.657 1.00 37.42 609 THR B O 1
ATOM 7059 N N . ALA B 1 225 ? 83.224 43.259 11.893 1.00 32.46 610 ALA B N 1
ATOM 7060 C CA . ALA B 1 225 ? 81.893 42.660 11.976 1.00 37.04 610 ALA B CA 1
ATOM 7061 C C . ALA B 1 225 ? 81.499 41.950 10.692 1.00 44.87 610 ALA B C 1
ATOM 7062 O O . ALA B 1 225 ? 80.648 41.058 10.723 1.00 50.16 610 ALA B O 1
ATOM 7069 N N . GLN B 1 226 ? 82.080 42.338 9.558 1.00 33.96 611 GLN B N 1
ATOM 7070 C CA . GLN B 1 226 ? 81.846 41.621 8.313 1.00 32.54 611 GLN B CA 1
ATOM 7071 C C . GLN B 1 226 ? 82.948 40.623 8.009 1.00 33.60 611 GLN B C 1
ATOM 7072 O O . GLN B 1 226 ? 83.082 40.198 6.853 1.00 35.16 611 GLN B O 1
ATOM 7086 N N . GLY B 1 227 ? 83.751 40.259 9.008 1.00 31.96 612 GLY B N 1
ATOM 7087 C CA . GLY B 1 227 ? 84.757 39.242 8.817 1.00 33.48 612 GLY B CA 1
ATOM 7088 C C . GLY B 1 227 ? 86.036 39.714 8.158 1.00 34.01 612 GLY B C 1
ATOM 7089 O O . GLY B 1 227 ? 86.824 38.884 7.695 1.00 34.26 612 GLY B O 1
ATOM 7093 N N . VAL B 1 228 ? 86.286 41.020 8.129 1.00 33.58 613 VAL B N 1
ATOM 7094 C CA . VAL B 1 228 ? 87.430 41.578 7.420 1.00 33.44 613 VAL B CA 1
ATOM 7095 C C . VAL B 1 228 ? 88.352 42.227 8.444 1.00 34.70 613 VAL B C 1
ATOM 7096 O O . VAL B 1 228 ? 88.036 43.303 8.965 1.00 35.22 613 VAL B O 1
ATOM 7109 N N . SER B 1 229 ? 89.487 41.583 8.733 1.00 35.66 614 SER B N 1
ATOM 7110 C CA . SER B 1 229 ? 90.389 42.047 9.782 1.00 44.85 614 SER B CA 1
ATOM 7111 C C . SER B 1 229 ? 91.839 41.782 9.402 1.00 43.20 614 SER B C 1
ATOM 7112 O O . SER B 1 229 ? 92.142 40.956 8.541 1.00 55.31 614 SER B O 1
ATOM 7120 N N . GLU B 1 230 ? 92.721 42.531 10.063 1.00 56.56 615 GLU B N 1
ATOM 7121 C CA . GLU B 1 230 ? 94.165 42.334 10.058 1.00 55.65 615 GLU B CA 1
ATOM 7122 C C . GLU B 1 230 ? 94.606 42.015 11.480 1.00 72.51 615 GLU B C 1
ATOM 7123 O O . GLU B 1 230 ? 94.150 42.661 12.430 1.00 84.40 615 GLU B O 1
ATOM 7135 N N . ALA B 1 231 ? 95.491 41.032 11.633 1.00 70.19 616 ALA B N 1
ATOM 7136 C CA . ALA B 1 231 ? 96.063 40.732 12.954 1.00 78.18 616 ALA B CA 1
ATOM 7137 C C . ALA B 1 231 ? 97.415 41.422 13.141 1.00 75.30 616 ALA B C 1
ATOM 7138 O O . ALA B 1 231 ? 97.493 42.650 13.242 1.00 81.27 616 ALA B O 1
#

InterPro domains:
  IPR001841 Zinc finger, RING-type [PS50089] (411-472)
  IPR001841 Zinc finger, RING-type [SM00184] (411-471)
  IPR004170 WWE domain [PF02825] (26-94)
  IPR004170 WWE domain [PF02825] (107-171)
  IPR004170 WWE domain [PS50918] (14-94)
  IPR004170 WWE domain [PS50918] (95-171)
  IPR013083 Zinc finger, RING/FYVE/PHD-type [G3DSA:3.30.40.10] (391-475)
  IPR018123 WWE domain, subgroup [SM00678] (23-102)
  IPR018123 WWE domain, subgroup [SM00678] (104-179)
  IPR037197 WWE domain superfamily [G3DSA:3.30.720.50] (17-96)
  IPR037197 WWE domain superfamily [G3DSA:3.30.720.50] (97-181)
  IPR037197 WWE domain superfamily [SSF117839] (23-106)
  IPR037197 WWE domain superfamily [SSF117839] (95-185)
  IPR039396 Deltex, C-terminal [PF18102] (479-613)
  IPR039396 Deltex, C-terminal [cd09633] (480-612)
  IPR039398 Deltex family [PTHR12622] (24-613)
  IPR039399 Deltex, C-terminal domain superfamily [G3DSA:3.30.390.130] (478-614)

Radius of gyration: 24.75 Å; Cα contacts (8 Å, |Δi|>4): 953; chains: 2; bounding box: 54×80×52 Å

B-factor: mean 44.45, std 18.41, range [18.51, 221.3]